Protein AF-A0A1Z5KR60-F1 (afdb_monomer)

Nearest PDB structures (foldseek):
  4ez4-assembly2_B  TM=3.273E-01  e=9.535E+00  Mus musculus

pLDDT: mean 80.09, std 19.89, range [34.44, 97.75]

Mean predicted aligned error: 20.66 Å

Secondary structure (DSSP, 8-state):
--SSHHHHHHHHHHHHHHHHTTHHHHH-SSHHHHHT-B-TTSPBPEEEEETTEEEEE-HHHHHHHHHHSTTEEEE-S-TT--S----TTS-S--TT-----HHHHHHHT--SHHHHHHTTEEEEEETTS-EEEEEHHHHHHHHTSTTEEE-----SS--------------TT--HHHHHHHH--SHHHHHH-B-TTSPBPEEEEETTTEEEEE-HHHHHHHHHTT-EESS--S----S--HHHHHHHHH--SHHHHHH-B-TTSPBPEEEEETTTEEEEE-HHHHHHHHHTT-EE----------S-----S--HHHHHHHHH--SHHHHHH-B-TTSPBPEEEEETTEEEEE-HHHHHHHHHTT-EE--GGG----------S---HHHHHHHH--SHHHHHH-B-TTSPBPEEEEETTTEEEEE-HHHHHHHHHTT-EEE--TTGGGTTS--

Radius of gyration: 30.05 Å; Cα contacts (8 Å, |Δi|>4): 658; chains: 1; bounding box: 94×80×64 Å

Structure (mmCIF, N/CA/C/O backbone):
data_AF-A0A1Z5KR60-F1
#
_entry.id   AF-A0A1Z5KR60-F1
#
loop_
_atom_site.group_PDB
_atom_site.id
_atom_site.type_symbol
_atom_site.label_atom_id
_atom_site.label_alt_id
_atom_site.label_comp_id
_atom_site.label_asym_id
_atom_site.label_entity_id
_atom_site.label_seq_id
_atom_site.pdbx_PDB_ins_code
_atom_site.Cartn_x
_atom_site.Cartn_y
_atom_site.Cartn_z
_atom_site.occupancy
_atom_site.B_iso_or_equiv
_atom_site.auth_seq_id
_atom_site.auth_comp_id
_atom_site.auth_asym_id
_atom_site.auth_atom_id
_atom_site.pdbx_PDB_model_num
ATOM 1 N N . MET A 1 1 ? -45.353 -2.829 41.365 1.00 41.47 1 MET A N 1
ATOM 2 C CA . MET A 1 1 ? -45.470 -1.826 40.278 1.00 41.47 1 MET A CA 1
ATOM 3 C C . MET A 1 1 ? -44.752 -0.522 40.670 1.00 41.47 1 MET A C 1
ATOM 5 O O . MET A 1 1 ? -45.393 0.498 40.868 1.00 41.47 1 MET A O 1
ATOM 9 N N . LYS A 1 2 ? -43.424 -0.554 40.889 1.00 39.66 2 LYS A N 1
ATOM 10 C CA . LYS A 1 2 ? -42.632 0.665 41.184 1.00 39.66 2 LYS A CA 1
ATOM 11 C C . LYS A 1 2 ? -41.108 0.523 40.990 1.00 39.66 2 LYS A C 1
ATOM 13 O O . LYS A 1 2 ? -40.367 1.348 41.500 1.00 39.66 2 LYS A O 1
ATOM 18 N N . LEU A 1 3 ? -40.638 -0.497 40.262 1.00 36.31 3 LEU A N 1
ATOM 19 C CA . LEU A 1 3 ? -39.201 -0.813 40.149 1.00 36.31 3 LEU A CA 1
ATOM 20 C C . LEU A 1 3 ? -38.688 -1.058 38.715 1.00 36.31 3 LEU A C 1
ATOM 22 O O . LEU A 1 3 ? -37.529 -1.396 38.554 1.00 36.31 3 LEU A O 1
ATOM 26 N N . ILE A 1 4 ? -39.501 -0.846 37.671 1.00 41.88 4 ILE A N 1
ATOM 27 C CA . ILE A 1 4 ? -39.097 -1.112 36.267 1.00 41.88 4 ILE A CA 1
ATOM 28 C C . ILE A 1 4 ? -38.706 0.174 35.504 1.00 41.88 4 ILE A C 1
ATOM 30 O O . ILE A 1 4 ? -38.138 0.118 34.423 1.00 41.88 4 ILE A O 1
ATOM 34 N N . VAL A 1 5 ? -38.921 1.361 36.080 1.00 37.31 5 VAL A N 1
ATOM 35 C CA . VAL A 1 5 ? -38.675 2.637 35.373 1.00 37.31 5 VAL A CA 1
ATOM 36 C C . VAL A 1 5 ? -37.202 3.083 35.434 1.00 37.31 5 VAL A C 1
ATOM 38 O O . VAL A 1 5 ? -36.795 3.944 34.666 1.00 37.31 5 VAL A O 1
ATOM 41 N N . SER A 1 6 ? -36.367 2.483 36.293 1.00 38.47 6 SER A N 1
ATOM 42 C CA . SER A 1 6 ? -34.981 2.948 36.480 1.00 38.47 6 SER A CA 1
ATOM 43 C C . SER A 1 6 ? -33.980 2.386 35.461 1.00 38.47 6 SER A C 1
ATOM 45 O O . SER A 1 6 ? -32.992 3.053 35.177 1.00 38.47 6 SER A O 1
ATOM 47 N N . SER A 1 7 ? -34.224 1.200 34.889 1.00 38.25 7 SER A N 1
ATOM 48 C CA . SER A 1 7 ? -33.294 0.580 33.925 1.00 38.25 7 SER A CA 1
ATOM 49 C C . SER A 1 7 ? -33.494 1.072 32.489 1.00 38.25 7 SER A C 1
ATOM 51 O O . SER A 1 7 ? -32.537 1.129 31.728 1.00 38.25 7 SER A O 1
ATOM 53 N N . PHE A 1 8 ? -34.705 1.511 32.128 1.00 36.66 8 PHE A N 1
ATOM 54 C CA . PHE A 1 8 ? -34.986 2.031 30.784 1.00 36.66 8 PHE A CA 1
ATOM 55 C C . PHE A 1 8 ? -34.381 3.422 30.532 1.00 36.66 8 PHE A C 1
ATOM 57 O O . PHE A 1 8 ? -34.083 3.763 29.395 1.00 36.66 8 PHE A O 1
ATOM 64 N N . VAL A 1 9 ? -34.152 4.219 31.581 1.00 39.75 9 VAL A N 1
ATOM 65 C CA . VAL A 1 9 ? -33.519 5.545 31.448 1.00 39.75 9 VAL A CA 1
ATOM 66 C C . VAL A 1 9 ? -32.000 5.429 31.274 1.00 39.75 9 VAL A C 1
ATOM 68 O O . VAL A 1 9 ? -31.413 6.260 30.591 1.00 39.75 9 VAL A O 1
ATOM 71 N N . LEU A 1 10 ? -31.364 4.378 31.810 1.00 34.44 10 LEU A N 1
ATOM 72 C CA . LEU A 1 10 ? -29.923 4.154 31.640 1.00 34.44 10 LEU A CA 1
ATOM 73 C C . LEU A 1 10 ? -29.562 3.683 30.218 1.00 34.44 10 LEU A C 1
ATOM 75 O O . LEU A 1 10 ? -28.543 4.107 29.683 1.00 34.44 10 LEU A O 1
ATOM 79 N N . PHE A 1 11 ? -30.421 2.881 29.580 1.00 34.50 11 PHE A N 1
ATOM 80 C CA . PHE A 1 11 ? -30.179 2.369 28.223 1.00 34.50 11 PHE A CA 1
ATOM 81 C C . PHE A 1 11 ? -30.307 3.456 27.137 1.00 34.50 11 PHE A C 1
ATOM 83 O O . PHE A 1 11 ? -29.580 3.437 26.151 1.00 34.50 11 PHE A O 1
ATOM 90 N N . PHE A 1 12 ? -31.161 4.466 27.345 1.00 35.81 12 PHE A N 1
ATOM 91 C CA . PHE A 1 12 ? -31.282 5.619 26.435 1.00 35.81 12 PHE A CA 1
ATOM 92 C C . PHE A 1 12 ? -30.154 6.657 26.576 1.00 35.81 12 PHE A C 1
ATOM 94 O O . PHE A 1 12 ? -30.030 7.539 25.728 1.00 35.81 12 PHE A O 1
ATOM 101 N N . LEU A 1 13 ? -29.344 6.586 27.637 1.00 36.03 13 LEU A N 1
ATOM 102 C CA . LEU A 1 13 ? -28.205 7.488 27.839 1.00 36.03 13 LEU A CA 1
ATOM 103 C C . LEU A 1 13 ? -26.914 6.955 27.200 1.00 36.03 13 LEU A C 1
ATOM 105 O O . LEU A 1 13 ? -26.073 7.759 26.812 1.00 36.03 13 LEU A O 1
ATOM 109 N N . GLN A 1 14 ? -26.772 5.637 27.024 1.00 38.88 14 GLN A N 1
ATOM 110 C CA . GLN A 1 14 ? -25.573 5.044 26.415 1.00 38.88 14 GLN A CA 1
ATOM 111 C C . GLN A 1 14 ? -25.548 5.131 24.879 1.00 38.88 14 GLN A C 1
ATOM 113 O O . GLN A 1 14 ? -24.469 5.252 24.310 1.00 38.88 14 GLN A O 1
ATOM 118 N N . SER A 1 15 ? -26.699 5.175 24.195 1.00 43.72 15 SER A N 1
ATOM 119 C CA . SER A 1 15 ? -26.740 5.302 22.726 1.00 43.72 15 SER A CA 1
ATOM 120 C C . SER A 1 15 ? -26.442 6.713 22.200 1.00 43.72 15 SER A C 1
ATOM 122 O O . SER A 1 15 ? -26.121 6.873 21.027 1.00 43.72 15 SER A O 1
ATOM 124 N N . LYS A 1 16 ? -26.498 7.748 23.051 1.00 46.19 16 LYS A N 1
ATOM 125 C CA . LYS A 1 16 ? -26.103 9.114 22.666 1.00 46.19 16 LYS A CA 1
ATOM 126 C C . LYS A 1 16 ? -24.589 9.321 22.633 1.00 46.19 16 LYS A C 1
ATOM 128 O O . LYS A 1 16 ? -24.120 10.151 21.869 1.00 46.19 16 LYS A O 1
ATOM 133 N N . ALA A 1 17 ? -23.830 8.566 23.427 1.00 50.53 17 ALA A N 1
ATOM 134 C CA . ALA A 1 17 ? -22.388 8.773 23.552 1.00 50.53 17 ALA A CA 1
ATOM 135 C C . ALA A 1 17 ? -21.602 8.321 22.306 1.00 50.53 17 ALA A C 1
ATOM 137 O O . ALA A 1 17 ? -20.610 8.947 21.960 1.00 50.53 17 ALA A O 1
ATOM 138 N N . ALA A 1 18 ? -22.061 7.278 21.604 1.00 48.97 18 ALA A N 1
ATOM 139 C CA . ALA A 1 18 ? -21.370 6.759 20.419 1.00 48.97 18 ALA A CA 1
ATOM 140 C C . ALA A 1 18 ? -21.581 7.608 19.149 1.00 48.97 18 ALA A C 1
ATOM 142 O O . ALA A 1 18 ? -20.741 7.566 18.255 1.00 48.97 18 ALA A O 1
ATOM 143 N N . ASN A 1 19 ? -22.668 8.389 19.078 1.00 55.25 19 ASN A N 1
ATOM 144 C CA . ASN A 1 19 ? -22.931 9.312 17.964 1.00 55.25 19 ASN A CA 1
ATOM 145 C C . ASN A 1 19 ? -22.266 10.684 18.148 1.00 55.25 19 ASN A C 1
ATOM 147 O O . ASN A 1 19 ? -22.015 11.362 17.156 1.00 55.25 19 ASN A O 1
ATOM 151 N N . ALA A 1 20 ? -21.946 11.075 19.386 1.00 62.22 20 ALA A N 1
ATOM 152 C CA . ALA A 1 20 ? -21.365 12.387 19.672 1.00 62.22 20 ALA A CA 1
ATOM 153 C C . ALA A 1 20 ? -19.986 12.581 19.015 1.00 62.22 20 ALA A C 1
ATOM 155 O O . ALA A 1 20 ? -19.695 13.649 18.492 1.00 62.22 20 ALA A O 1
ATOM 156 N N . GLN A 1 21 ? -19.174 11.522 18.960 1.00 69.12 21 GLN A N 1
ATOM 157 C CA . GLN A 1 21 ? -17.805 11.558 18.422 1.00 69.12 21 GLN A CA 1
ATOM 158 C C . GLN A 1 21 ? -17.714 11.721 16.889 1.00 69.12 21 GLN A C 1
ATOM 160 O O . GLN A 1 21 ? -16.620 11.846 16.353 1.00 69.12 21 GLN A O 1
ATOM 165 N N . PHE A 1 22 ? -18.837 11.675 16.163 1.00 84.81 22 PHE A N 1
ATOM 166 C CA . PHE A 1 22 ? -18.856 11.820 14.698 1.00 84.81 22 PHE A CA 1
ATOM 167 C C . PHE A 1 22 ? -19.828 12.899 14.215 1.00 84.81 22 PHE A C 1
ATOM 169 O O . PHE A 1 22 ? -20.107 12.993 13.017 1.00 84.81 22 PHE A O 1
ATOM 176 N N . ALA A 1 23 ? -20.352 13.723 15.128 1.00 88.19 23 ALA A N 1
ATOM 177 C CA . ALA A 1 23 ? -21.297 14.780 14.786 1.00 88.19 23 ALA A CA 1
ATOM 178 C C . ALA A 1 23 ? -20.721 15.715 13.707 1.00 88.19 23 ALA A C 1
ATOM 180 O O . ALA A 1 23 ? -21.385 15.973 12.704 1.00 88.19 23 ALA A O 1
ATOM 181 N N . CYS A 1 24 ? -19.457 16.131 13.851 1.00 92.25 24 CYS A N 1
ATOM 182 C CA . CYS A 1 24 ? -18.775 16.965 12.862 1.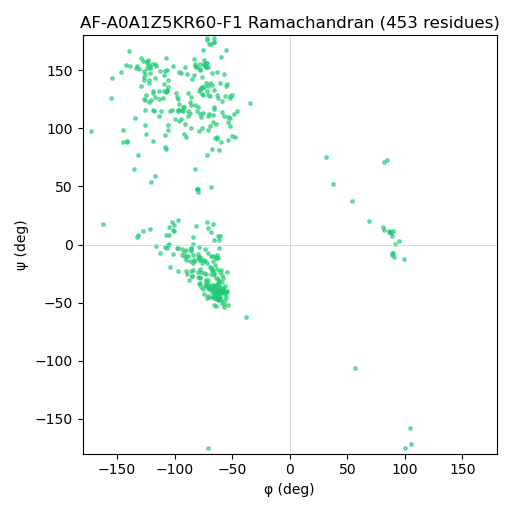00 92.25 24 CYS A CA 1
ATOM 183 C C . CYS A 1 24 ? -18.602 16.263 11.511 1.00 92.25 24 CYS A C 1
ATOM 185 O O . CYS A 1 24 ? -18.941 16.841 10.478 1.00 92.25 24 CYS A O 1
ATOM 187 N N . THR A 1 25 ? -18.190 14.995 11.508 1.00 90.19 25 THR A N 1
ATOM 188 C CA . THR A 1 25 ? -17.936 14.212 10.287 1.00 90.19 25 THR A CA 1
ATOM 189 C C . THR A 1 25 ? -19.160 14.050 9.401 1.00 90.19 25 THR A C 1
ATOM 191 O O . THR A 1 25 ? -19.044 14.111 8.179 1.00 90.19 25 THR A O 1
ATOM 194 N N . PHE A 1 26 ? -20.345 13.899 9.989 1.00 88.12 26 PHE A N 1
ATOM 195 C CA . PHE A 1 26 ? -21.582 13.763 9.218 1.00 88.12 26 PHE A CA 1
ATOM 196 C C . PHE A 1 26 ? -22.280 15.094 8.921 1.00 88.12 26 PHE A C 1
ATOM 198 O O . PHE A 1 26 ? -23.229 15.125 8.138 1.00 88.12 26 PHE A O 1
ATOM 205 N N . SER A 1 27 ? -21.837 16.193 9.534 1.00 81.31 27 SER A N 1
ATOM 206 C CA . SER A 1 27 ? -22.524 17.484 9.434 1.00 81.31 27 SER A CA 1
ATOM 207 C C . SER A 1 27 ? -22.242 18.257 8.144 1.00 81.31 27 SER A C 1
ATOM 209 O O . SER A 1 27 ? -23.059 19.089 7.741 1.00 81.31 27 SER A O 1
ATOM 211 N N . ALA A 1 28 ? -21.112 17.995 7.481 1.00 88.06 28 ALA A N 1
ATOM 212 C CA . ALA A 1 28 ? -20.665 18.788 6.344 1.00 88.06 28 ALA A CA 1
ATOM 213 C C . ALA A 1 28 ? -19.752 18.017 5.384 1.00 88.06 28 ALA A C 1
ATOM 215 O O . ALA A 1 28 ? -18.891 17.245 5.797 1.00 88.06 28 ALA A O 1
ATOM 216 N N . THR A 1 29 ? -19.911 18.292 4.088 1.00 89.31 29 THR A N 1
ATOM 217 C CA . THR A 1 29 ? -19.090 17.728 2.999 1.00 89.31 29 THR A CA 1
ATOM 218 C C . THR A 1 29 ? -18.102 18.730 2.399 1.00 89.31 29 THR A C 1
ATOM 220 O O . THR A 1 29 ? -17.353 18.389 1.488 1.00 89.31 29 THR A O 1
ATOM 223 N N . ASP A 1 30 ? -18.131 19.977 2.863 1.00 94.19 30 ASP A N 1
ATOM 224 C CA . ASP A 1 30 ? -17.299 21.077 2.383 1.00 94.19 30 ASP A CA 1
ATOM 225 C C . ASP A 1 30 ? -16.864 21.975 3.545 1.00 94.19 30 ASP A C 1
ATOM 227 O O . ASP A 1 30 ? -17.546 22.065 4.569 1.00 94.19 30 ASP A O 1
ATOM 231 N N . GLU A 1 31 ? -15.731 22.645 3.353 1.00 94.25 31 GLU A N 1
ATOM 232 C CA . GLU A 1 31 ? -15.082 23.513 4.337 1.00 94.25 31 GLU A CA 1
ATOM 233 C C . GLU A 1 31 ? -16.015 24.600 4.902 1.00 94.25 31 GLU A C 1
ATOM 235 O O . GLU A 1 31 ? -16.191 24.633 6.123 1.00 94.25 31 GLU A O 1
ATOM 240 N N . PRO A 1 32 ? -16.714 25.431 4.093 1.00 94.56 32 PRO A N 1
ATOM 241 C CA . PRO A 1 32 ? -17.638 26.426 4.638 1.00 94.56 32 PRO A CA 1
ATOM 242 C C . PRO A 1 32 ? -18.739 25.817 5.507 1.00 94.56 32 PRO A C 1
ATOM 244 O O . PRO A 1 32 ? -19.095 26.377 6.546 1.00 94.56 32 PRO A O 1
ATOM 247 N N . SER A 1 33 ? -19.291 24.680 5.081 1.00 93.56 33 SER A N 1
ATOM 248 C CA . SER A 1 33 ? -20.344 23.994 5.825 1.00 93.56 33 SER A CA 1
ATOM 249 C C . SER A 1 33 ? -19.823 23.423 7.141 1.00 93.56 33 SER A C 1
ATOM 251 O O . SER A 1 33 ? -20.518 23.537 8.154 1.00 93.56 33 SER A O 1
ATOM 253 N N . CYS A 1 34 ? -18.598 22.889 7.144 1.00 95.88 34 CYS A N 1
ATOM 254 C CA . CYS A 1 34 ? -17.935 22.342 8.326 1.00 95.88 34 CYS A CA 1
ATOM 255 C C . CYS A 1 34 ? -17.688 23.430 9.369 1.00 95.88 34 CYS A C 1
ATOM 257 O O . CYS A 1 34 ? -18.175 23.338 10.492 1.00 95.88 34 CYS A O 1
ATOM 259 N N . LEU A 1 35 ? -17.051 24.527 8.956 1.00 93.94 35 LEU A N 1
ATOM 260 C CA . LEU A 1 35 ? -16.700 25.643 9.839 1.00 93.94 35 LEU A CA 1
ATOM 261 C C . LEU A 1 35 ? -17.929 26.403 10.370 1.00 93.94 35 LEU A C 1
ATOM 263 O O . LEU A 1 35 ? -17.825 27.201 11.301 1.00 93.94 35 LEU A O 1
ATOM 267 N N . SER A 1 36 ? -19.106 26.184 9.773 1.00 92.94 36 SER A N 1
ATOM 268 C CA . SER A 1 36 ? -20.379 26.738 10.248 1.00 92.94 36 SER A CA 1
ATOM 269 C C . SER A 1 36 ? -21.114 25.844 11.253 1.00 92.94 36 SER A C 1
ATOM 271 O O . SER A 1 36 ? -22.065 26.310 11.890 1.00 92.94 36 SER A O 1
ATOM 273 N N . HIS A 1 37 ? -20.700 24.580 11.390 1.00 93.38 37 HIS A N 1
ATOM 274 C CA . HIS A 1 37 ? -21.321 23.614 12.286 1.00 93.38 37 HIS A CA 1
ATOM 275 C C . HIS A 1 37 ? -20.680 23.605 13.669 1.00 93.38 37 HIS A C 1
ATOM 277 O O . HIS A 1 37 ? -19.512 23.944 13.866 1.00 93.38 37 HIS A O 1
ATOM 283 N N . LYS A 1 38 ? -21.504 23.208 14.636 1.00 92.38 38 LYS A N 1
ATOM 284 C CA . LYS A 1 38 ? -21.092 22.936 16.005 1.00 92.38 38 LYS A CA 1
ATOM 285 C C . LYS A 1 38 ? -21.351 21.474 16.314 1.00 92.38 38 LYS A C 1
ATOM 287 O O . LYS A 1 38 ? -22.358 20.935 15.847 1.00 92.38 38 LYS A O 1
ATOM 292 N N . ASP A 1 39 ? -20.463 20.870 17.083 1.00 88.56 39 ASP A N 1
ATOM 293 C CA . ASP A 1 39 ? -20.669 19.535 17.624 1.00 88.56 39 ASP A CA 1
ATOM 294 C C . ASP A 1 39 ? -21.747 19.534 18.730 1.00 88.56 39 ASP A C 1
ATOM 296 O O . ASP A 1 39 ? -22.410 20.542 19.016 1.00 88.56 39 ASP A O 1
ATOM 300 N N . ASP A 1 40 ? -21.934 18.375 19.358 1.00 85.56 40 ASP A N 1
ATOM 301 C CA . ASP A 1 40 ? -22.921 18.188 20.420 1.00 85.56 40 ASP A CA 1
ATOM 302 C C . ASP A 1 40 ? -22.581 18.936 21.724 1.00 85.56 40 ASP A C 1
ATOM 304 O O . ASP A 1 40 ? -23.478 19.153 22.549 1.00 85.56 40 ASP A O 1
ATOM 308 N N . ASP A 1 41 ? -21.321 19.336 21.934 1.00 85.94 41 ASP A N 1
ATOM 309 C CA . ASP A 1 41 ? -20.904 20.121 23.100 1.00 85.94 41 ASP A CA 1
ATOM 310 C C . ASP A 1 41 ? -20.976 21.644 22.855 1.00 85.94 41 ASP A C 1
ATOM 312 O O . ASP A 1 41 ? -20.982 22.443 23.800 1.00 85.94 41 ASP A O 1
ATOM 316 N N . GLY A 1 42 ? -21.184 22.037 21.595 1.00 89.38 42 GLY A N 1
ATOM 317 C CA . GLY A 1 42 ? -21.320 23.414 21.144 1.00 89.38 42 GLY A CA 1
ATOM 318 C C . GLY A 1 42 ? -20.012 24.027 20.641 1.00 89.38 42 GLY A C 1
ATOM 319 O O . GLY A 1 42 ? -20.024 25.217 20.275 1.00 89.38 42 GLY A O 1
ATOM 320 N N . SER A 1 43 ? -18.925 23.257 20.609 1.00 90.31 43 SER A N 1
ATOM 321 C CA . SER A 1 43 ? -17.651 23.616 19.988 1.00 90.31 43 SER A CA 1
ATOM 322 C C . SER A 1 43 ? -17.782 23.616 18.470 1.00 90.31 43 SER A C 1
ATOM 324 O O . SER A 1 43 ? -18.674 22.986 17.907 1.00 90.31 43 SER A O 1
ATOM 326 N N . ASN A 1 44 ? -16.961 24.418 17.793 1.00 93.25 44 ASN A N 1
ATOM 327 C CA . ASN A 1 44 ? -16.990 24.472 16.333 1.00 93.25 44 ASN A CA 1
ATOM 328 C C . ASN A 1 44 ? -16.287 23.235 15.767 1.00 93.25 44 ASN A C 1
ATOM 330 O O . ASN A 1 44 ? -15.286 22.792 16.324 1.00 93.25 44 ASN A O 1
ATOM 334 N N . CYS A 1 45 ? -16.789 22.716 14.652 1.00 95.56 45 CYS A N 1
ATOM 335 C CA . CYS A 1 45 ? -16.090 21.667 13.924 1.00 95.56 45 CYS A CA 1
ATOM 336 C C . CYS A 1 45 ? -14.855 22.216 13.197 1.00 95.56 45 CYS A C 1
ATOM 338 O O . CYS A 1 45 ? -14.821 23.385 12.802 1.00 95.56 45 CYS A O 1
ATOM 340 N N . VAL A 1 46 ? -13.864 21.351 12.990 1.00 96.50 46 VAL A N 1
ATOM 341 C CA . VAL A 1 46 ? -12.585 21.663 12.349 1.00 96.50 46 VAL A CA 1
ATOM 342 C C . VAL A 1 46 ? -12.533 21.007 10.975 1.00 96.50 46 VAL A C 1
ATOM 344 O O . VAL A 1 46 ? -12.838 19.821 10.824 1.00 96.50 46 VAL A O 1
ATOM 347 N N . TRP A 1 47 ? -12.146 21.772 9.957 1.00 97.12 47 TRP A N 1
ATOM 348 C CA . TRP A 1 47 ? -11.973 21.249 8.607 1.00 97.12 47 TRP A CA 1
ATOM 349 C C . TRP A 1 47 ? -10.527 20.826 8.387 1.00 97.12 47 TRP A C 1
ATOM 351 O O . TRP A 1 47 ? -9.638 21.665 8.357 1.00 97.12 47 TRP A O 1
ATOM 361 N N . CYS A 1 48 ? -10.280 19.539 8.190 1.00 97.19 48 CYS A N 1
ATOM 362 C CA . CYS A 1 48 ? -8.954 19.015 7.896 1.00 97.19 48 CYS A CA 1
ATOM 363 C C . CYS A 1 48 ? -8.846 18.616 6.427 1.00 97.19 48 CYS A C 1
ATOM 365 O O . CYS A 1 48 ? -9.775 18.053 5.852 1.00 97.19 48 CYS A O 1
ATOM 367 N N . SER A 1 49 ? -7.694 18.877 5.816 1.00 96.19 49 SER A N 1
ATOM 368 C CA . SER A 1 49 ? -7.408 18.525 4.429 1.00 96.19 49 SER A CA 1
ATOM 369 C C . SER A 1 49 ? -6.117 17.722 4.306 1.00 96.19 49 SER A C 1
ATOM 371 O O . SER A 1 49 ? -5.136 17.972 5.002 1.00 96.19 49 SER A O 1
ATOM 373 N N . LEU A 1 50 ? -6.127 16.738 3.408 1.00 94.81 50 LEU A N 1
ATOM 374 C CA . LEU A 1 50 ? -4.968 15.946 3.013 1.00 94.81 50 LEU A CA 1
ATOM 375 C C . LEU A 1 50 ? -4.950 15.847 1.484 1.00 94.81 50 LEU A C 1
ATOM 377 O O . LEU A 1 50 ? -5.769 15.157 0.869 1.00 94.81 50 LEU A O 1
ATOM 381 N N . SER A 1 51 ? -4.003 16.541 0.852 1.00 92.19 51 SER A N 1
ATOM 382 C CA . SER A 1 51 ? -3.947 16.704 -0.609 1.00 92.19 51 SER A CA 1
ATOM 383 C C . SER A 1 51 ? -5.226 17.320 -1.204 1.00 92.19 51 SER A C 1
ATOM 385 O O . SER A 1 51 ? -5.426 18.523 -1.098 1.00 92.19 51 SER A O 1
ATOM 387 N N . GLN A 1 52 ? -6.065 16.527 -1.883 1.00 91.00 52 GLN A N 1
ATOM 388 C CA . GLN A 1 52 ? -7.292 16.992 -2.553 1.00 91.00 52 GLN A CA 1
ATOM 389 C C . GLN A 1 52 ? -8.570 16.600 -1.801 1.00 91.00 52 GLN A C 1
ATOM 391 O O . GLN A 1 52 ? -9.667 16.912 -2.259 1.00 91.00 52 GLN A O 1
ATOM 396 N N . PHE A 1 53 ? -8.435 15.900 -0.674 1.00 91.81 53 PHE A N 1
ATOM 397 C CA . PHE A 1 53 ? -9.555 15.447 0.139 1.00 91.81 53 PHE A CA 1
ATOM 398 C C . PHE A 1 53 ? -9.637 16.298 1.397 1.00 91.81 53 PHE A C 1
ATOM 400 O O . PHE A 1 53 ? -8.617 16.551 2.034 1.00 91.81 53 PHE A O 1
ATOM 407 N N . GLY A 1 54 ? -10.846 16.720 1.752 1.00 95.44 54 GLY A N 1
ATOM 408 C CA . GLY A 1 54 ? -11.111 17.385 3.018 1.00 95.44 54 GLY A CA 1
ATOM 409 C C . GLY A 1 54 ? -12.233 16.688 3.771 1.00 95.44 54 GLY A C 1
ATOM 410 O O . GLY A 1 54 ? -13.100 16.053 3.166 1.00 95.44 54 GLY A O 1
ATOM 411 N N . PHE A 1 55 ? -12.165 16.751 5.091 1.00 96.19 55 PHE A N 1
ATOM 412 C CA . PHE A 1 55 ? -13.081 16.091 6.004 1.00 96.19 55 PHE A CA 1
ATOM 413 C C . PHE A 1 55 ? -13.275 16.947 7.257 1.00 96.19 55 PHE A C 1
ATOM 415 O O . PHE A 1 55 ? -12.386 17.680 7.682 1.00 96.19 55 PHE A O 1
ATOM 422 N N . CYS A 1 56 ? -14.468 16.860 7.836 1.00 97.12 56 CYS A N 1
ATOM 423 C CA . CYS A 1 56 ? -14.852 17.617 9.018 1.00 97.12 56 CYS A CA 1
ATOM 424 C C . CYS A 1 56 ? -14.712 16.738 10.264 1.00 97.12 56 CYS A C 1
ATOM 426 O O . CYS A 1 56 ? -15.198 15.606 10.283 1.00 97.12 56 CYS A O 1
ATOM 428 N N . VAL A 1 57 ? -14.051 17.229 11.301 1.00 96.38 57 VAL A N 1
ATOM 429 C CA . VAL A 1 57 ? -13.782 16.482 12.539 1.00 96.38 57 VAL A CA 1
ATOM 430 C C . VAL A 1 57 ? -13.951 17.389 13.752 1.00 96.38 57 VAL A C 1
ATOM 432 O O . VAL A 1 57 ? -14.083 18.605 13.609 1.00 96.38 57 VAL A O 1
ATOM 435 N N . ASP A 1 58 ? -14.008 16.803 14.943 1.00 95.25 58 ASP A N 1
ATOM 436 C CA . ASP A 1 58 ? -13.887 17.583 16.177 1.00 95.25 58 ASP A CA 1
ATOM 437 C C . ASP A 1 58 ? -12.425 18.005 16.438 1.00 95.25 58 ASP A C 1
ATOM 439 O O . ASP A 1 58 ? -11.492 17.520 15.793 1.00 95.25 58 ASP A O 1
ATOM 443 N N . GLU A 1 59 ? -12.216 18.927 17.381 1.00 94.19 59 GLU A N 1
ATOM 444 C CA . GLU A 1 59 ? -10.887 19.470 17.707 1.00 94.19 59 GLU A CA 1
ATOM 445 C C . GLU A 1 59 ? -9.903 18.385 18.176 1.00 94.19 59 GLU A C 1
ATOM 447 O O . GLU A 1 59 ? -8.744 18.367 17.762 1.00 94.19 59 GLU A O 1
ATOM 452 N N . GLY A 1 60 ? -10.358 17.436 18.999 1.00 92.75 60 GLY A N 1
ATOM 453 C CA . GLY A 1 60 ? -9.496 16.370 19.512 1.00 92.75 60 GLY A CA 1
ATOM 454 C C . GLY A 1 60 ? -9.041 15.418 18.405 1.00 92.75 60 GLY A C 1
ATOM 455 O O . GLY A 1 60 ? -7.884 14.990 18.370 1.00 92.75 60 GLY A O 1
ATOM 456 N N . GLN A 1 61 ? -9.937 15.115 17.467 1.00 93.75 61 GLN A N 1
ATOM 457 C CA . GLN A 1 61 ? -9.622 14.363 16.257 1.00 93.75 61 GLN A CA 1
ATOM 458 C C . GLN A 1 61 ? -8.650 15.128 15.352 1.00 93.75 61 GLN A C 1
ATOM 460 O O . GLN A 1 61 ? -7.679 14.528 14.887 1.00 93.75 61 GLN A O 1
ATOM 465 N N . ALA A 1 62 ? -8.865 16.430 15.139 1.00 95.62 62 ALA A N 1
ATOM 466 C CA . ALA A 1 62 ? -7.979 17.273 14.338 1.00 95.62 62 ALA A CA 1
ATOM 467 C C . ALA A 1 62 ? -6.541 17.265 14.879 1.00 95.62 62 ALA A C 1
ATOM 469 O O . ALA A 1 62 ? -5.614 16.928 14.141 1.00 95.62 62 ALA A O 1
ATOM 470 N N . GLU A 1 63 ? -6.353 17.515 16.181 1.00 94.00 63 GLU A N 1
ATOM 471 C CA . GLU A 1 63 ? -5.028 17.474 16.815 1.00 94.00 63 GLU A CA 1
ATOM 472 C C . GLU A 1 63 ? -4.355 16.102 16.683 1.00 94.00 63 GLU A C 1
ATOM 474 O O . GLU A 1 63 ? -3.146 15.996 16.448 1.00 94.00 63 GLU A O 1
ATOM 479 N N . SER A 1 64 ? -5.129 15.026 16.859 1.00 91.19 64 SER A N 1
ATOM 480 C CA . SER A 1 64 ? -4.614 13.667 16.708 1.00 91.19 64 SER A CA 1
ATOM 481 C C . SER A 1 64 ? -4.171 13.399 15.269 1.00 91.19 64 SER A C 1
ATOM 483 O O . SER A 1 64 ? -3.162 12.722 15.059 1.00 91.19 64 SER A O 1
ATOM 485 N N . MET A 1 65 ? -4.892 13.920 14.275 1.00 93.81 65 MET A N 1
ATOM 486 C CA . MET A 1 65 ? -4.572 13.715 12.863 1.00 93.81 65 MET A CA 1
ATOM 487 C C . MET A 1 65 ? -3.365 14.541 12.418 1.00 93.81 65 MET A C 1
ATOM 489 O O . MET A 1 65 ? -2.488 13.982 11.763 1.00 93.81 65 MET A O 1
ATOM 493 N N . GLU A 1 66 ? -3.258 15.805 12.837 1.00 94.00 66 GLU A N 1
ATOM 494 C CA . GLU A 1 66 ? -2.086 16.656 12.570 1.00 94.00 66 GLU A CA 1
ATOM 495 C C . GLU A 1 66 ? -0.790 16.022 13.106 1.00 94.00 66 GLU A C 1
ATOM 497 O O . GLU A 1 66 ? 0.241 16.039 12.435 1.00 94.00 66 GLU A O 1
ATOM 502 N N . LYS A 1 67 ? -0.844 15.394 14.290 1.00 91.50 67 LYS A N 1
ATOM 503 C CA . LYS A 1 67 ? 0.306 14.693 14.893 1.00 91.50 67 LYS A CA 1
ATOM 504 C C . LYS A 1 67 ? 0.650 13.372 14.203 1.00 91.50 67 LYS A C 1
ATOM 506 O O . LYS A 1 67 ? 1.821 13.004 14.151 1.00 91.50 67 LYS A O 1
ATOM 511 N N . SER A 1 68 ? -0.354 12.631 13.733 1.00 88.50 68 SER A N 1
ATOM 512 C CA . SER A 1 68 ? -0.167 11.237 13.293 1.00 88.50 68 SER A CA 1
ATOM 513 C C . SER A 1 68 ? 0.009 11.083 11.786 1.00 88.50 68 SER A C 1
ATOM 515 O O . SER A 1 68 ? 0.545 10.070 11.339 1.00 88.50 68 SER A O 1
ATOM 517 N N . VAL A 1 69 ? -0.458 12.049 10.991 1.00 88.00 69 VAL A N 1
ATOM 518 C CA . VAL A 1 69 ? -0.515 11.934 9.532 1.00 88.00 69 VAL A CA 1
ATOM 519 C C . VAL A 1 69 ? 0.206 13.122 8.888 1.00 88.00 69 VAL A C 1
ATOM 521 O O . VAL A 1 69 ? -0.353 14.218 8.800 1.00 88.00 69 VAL A O 1
ATOM 524 N N . PRO A 1 70 ? 1.444 12.924 8.392 1.00 88.62 70 PRO A N 1
ATOM 525 C CA . PRO A 1 70 ? 2.188 13.977 7.714 1.00 88.62 70 PRO A CA 1
ATOM 526 C C . PRO A 1 70 ? 1.414 14.557 6.523 1.00 88.62 70 PRO A C 1
ATOM 528 O O . PRO A 1 70 ? 0.975 13.827 5.634 1.00 88.62 70 PRO A O 1
ATOM 531 N N . GLY A 1 71 ? 1.284 15.884 6.491 1.00 87.12 71 GLY A N 1
ATOM 532 C CA . GLY A 1 71 ? 0.616 16.612 5.409 1.00 87.12 71 GLY A CA 1
ATOM 533 C C . GLY A 1 71 ? -0.880 16.865 5.614 1.00 87.12 71 GLY A C 1
ATOM 534 O O . GLY A 1 71 ? -1.484 17.481 4.737 1.00 87.12 71 GLY A O 1
ATOM 535 N N . VAL A 1 72 ? -1.469 16.437 6.738 1.00 95.50 72 VAL A N 1
ATOM 536 C CA . VAL A 1 72 ? -2.800 16.907 7.152 1.00 95.50 72 VAL A CA 1
ATOM 537 C C . VAL A 1 72 ? -2.699 18.355 7.631 1.00 95.50 72 VAL A C 1
ATOM 539 O O . VAL A 1 72 ? -1.818 18.684 8.422 1.00 95.50 72 VAL A O 1
ATOM 542 N N . GLN A 1 73 ? -3.595 19.215 7.149 1.00 95.19 73 GLN A N 1
ATOM 543 C CA . GLN A 1 73 ? -3.716 20.614 7.570 1.00 95.19 73 GLN A CA 1
ATOM 544 C C . GLN A 1 73 ? -5.148 20.882 8.021 1.00 95.19 73 GLN A C 1
ATOM 546 O O . GLN A 1 73 ? -6.070 20.645 7.238 1.00 95.19 73 GLN A O 1
ATOM 551 N N . CYS A 1 74 ? -5.338 21.365 9.251 1.00 96.56 74 CYS A N 1
ATOM 552 C CA . CYS A 1 74 ? -6.663 21.609 9.812 1.00 96.56 74 CYS A CA 1
ATOM 553 C C . CYS A 1 74 ? -6.945 23.099 10.051 1.00 96.56 74 CYS A C 1
ATOM 555 O O . CYS A 1 74 ? -6.224 23.798 10.761 1.00 96.56 74 CYS A O 1
ATOM 557 N N . GLU A 1 75 ? -8.043 23.578 9.475 1.00 94.56 75 GLU A N 1
ATOM 558 C CA . GLU A 1 75 ? -8.570 24.929 9.608 1.00 94.56 75 GLU A CA 1
ATOM 559 C C . GLU A 1 75 ? -9.663 24.971 10.680 1.00 94.56 75 GLU A C 1
ATOM 561 O O . GLU A 1 75 ? -10.643 24.225 10.635 1.00 94.56 75 GLU A O 1
ATOM 566 N N . ARG A 1 76 ? -9.487 25.863 11.661 1.00 91.12 76 ARG A N 1
ATOM 567 C CA . ARG A 1 76 ? -10.356 25.985 12.848 1.00 91.12 76 ARG A CA 1
ATOM 568 C C . ARG A 1 76 ? -11.301 27.187 12.780 1.00 91.12 76 ARG A C 1
ATOM 570 O O . ARG A 1 76 ? -12.317 27.231 13.472 1.00 91.12 76 ARG A O 1
ATOM 577 N N . ASN A 1 77 ? -10.987 28.164 11.930 1.00 82.06 77 ASN A N 1
ATOM 578 C CA . ASN A 1 77 ? -11.717 29.419 11.826 1.00 82.06 77 ASN A CA 1
ATOM 579 C C . ASN A 1 77 ? -12.345 29.560 10.442 1.00 82.06 77 ASN A C 1
ATOM 581 O O . ASN A 1 77 ? -11.661 29.509 9.426 1.00 82.06 77 ASN A O 1
ATOM 585 N N . GLY A 1 78 ? -13.658 29.811 10.404 1.00 71.06 78 GLY A N 1
ATOM 586 C CA . GLY A 1 78 ? -14.325 30.267 9.185 1.00 71.06 78 GLY A CA 1
ATOM 587 C C . GLY A 1 78 ? -13.670 31.538 8.618 1.00 71.06 78 GLY A C 1
ATOM 588 O O . GLY A 1 78 ? -12.962 32.237 9.343 1.00 71.06 78 GLY A O 1
ATOM 589 N N . PRO A 1 79 ? -13.989 31.939 7.375 1.00 57.12 79 PRO A N 1
ATOM 590 C CA . PRO A 1 79 ? -13.306 33.009 6.626 1.00 57.12 79 PRO A CA 1
ATOM 591 C C . PRO A 1 79 ? -13.344 34.425 7.249 1.00 57.12 79 PRO A C 1
ATOM 593 O O . PRO A 1 79 ? -12.899 35.384 6.626 1.00 57.12 79 PRO A O 1
ATOM 596 N N . ASN A 1 80 ? -13.905 34.586 8.452 1.00 60.22 80 ASN A N 1
ATOM 597 C CA . ASN A 1 80 ? -13.961 35.838 9.210 1.00 60.22 80 ASN A CA 1
ATOM 598 C C . ASN A 1 80 ? -13.522 35.687 10.686 1.00 60.22 80 ASN A C 1
ATOM 600 O O . ASN A 1 80 ? -13.744 36.612 11.472 1.00 60.22 80 ASN A O 1
ATOM 604 N N . GLY A 1 81 ? -12.985 34.533 11.094 1.00 56.91 81 GLY A N 1
ATOM 605 C CA . GLY A 1 81 ? -12.458 34.326 12.442 1.00 56.91 81 GLY A CA 1
ATOM 606 C C . GLY A 1 81 ? -11.097 35.000 12.582 1.00 56.91 81 GLY A C 1
ATOM 607 O O . GLY A 1 81 ? -10.241 34.853 11.724 1.00 56.91 81 GLY A O 1
ATOM 608 N N . ASN A 1 82 ? -10.927 35.806 13.626 1.00 49.69 82 ASN A N 1
ATOM 609 C CA . ASN A 1 82 ? -9.645 36.419 13.947 1.00 49.69 82 ASN A CA 1
ATOM 610 C C . ASN A 1 82 ? -8.754 35.327 14.561 1.00 49.69 82 ASN A C 1
ATOM 612 O O . ASN A 1 82 ? -9.077 34.855 15.650 1.00 49.69 82 ASN A O 1
ATOM 616 N N . ASP A 1 83 ? -7.674 34.938 13.883 1.00 51.09 83 ASP A N 1
ATOM 617 C CA . ASP A 1 83 ? -6.778 33.811 14.222 1.00 51.09 83 ASP A CA 1
ATOM 618 C C . ASP A 1 83 ? -5.953 33.989 15.518 1.00 51.09 83 ASP A C 1
ATOM 620 O O . ASP A 1 83 ? -4.984 33.280 15.759 1.00 51.09 83 ASP A O 1
ATOM 624 N N . ASP A 1 84 ? -6.347 34.916 16.393 1.00 52.25 84 ASP A N 1
ATOM 625 C CA . ASP A 1 84 ? -5.570 35.348 17.562 1.00 52.25 84 ASP A CA 1
ATOM 626 C C . ASP A 1 84 ? -6.029 34.709 18.890 1.00 52.25 84 ASP A C 1
ATOM 628 O O . ASP A 1 84 ? -5.654 35.178 19.966 1.00 52.25 84 ASP A O 1
ATOM 632 N N . ALA A 1 85 ? -6.885 33.685 18.857 1.00 49.91 85 ALA A N 1
ATOM 633 C CA . ALA A 1 85 ? -7.400 33.027 20.061 1.00 49.91 85 ALA A CA 1
ATOM 634 C C . ALA A 1 85 ? -6.967 31.556 20.138 1.00 49.91 85 ALA A C 1
ATOM 636 O O . ALA A 1 85 ? -7.804 30.659 20.196 1.00 49.91 85 ALA A O 1
ATOM 637 N N . ALA A 1 86 ? -5.654 31.319 20.148 1.00 42.72 86 ALA A N 1
ATOM 638 C CA . ALA A 1 86 ? -5.096 30.047 20.597 1.00 42.72 86 ALA A CA 1
ATOM 639 C C . ALA A 1 86 ? -5.429 29.815 22.093 1.00 42.72 86 ALA A C 1
ATOM 641 O O . ALA A 1 86 ? -5.551 30.787 22.854 1.00 42.72 86 AL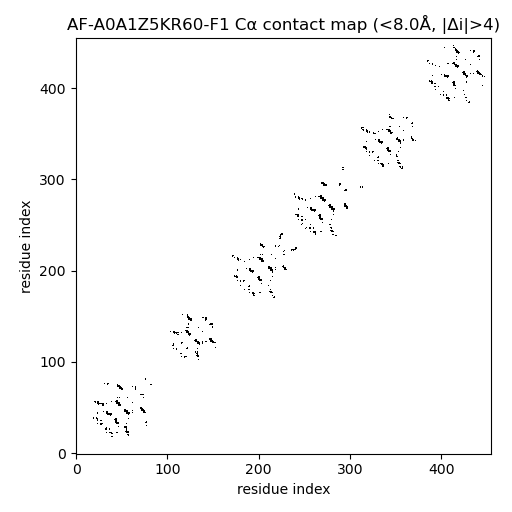A A O 1
ATOM 642 N N . PRO A 1 87 ? -5.605 28.559 22.546 1.00 46.88 87 PRO A N 1
ATOM 643 C CA . PRO A 1 87 ? -5.761 28.247 23.966 1.00 46.88 87 PRO A CA 1
ATOM 644 C C . PRO A 1 87 ? -4.552 28.755 24.773 1.00 46.88 87 PRO A C 1
ATOM 646 O O . PRO A 1 87 ? -3.426 28.741 24.287 1.00 46.88 87 PRO A O 1
ATOM 649 N N . GLU A 1 88 ? -4.770 29.173 26.028 1.00 49.03 88 GLU A N 1
ATOM 650 C CA . GLU A 1 88 ? -3.762 29.795 26.923 1.00 49.03 88 GLU A CA 1
ATOM 651 C C . GLU A 1 88 ? -2.523 28.918 27.246 1.00 49.03 88 GLU A C 1
ATOM 653 O O . GLU A 1 88 ? -1.712 29.279 28.100 1.00 49.03 88 GLU A O 1
ATOM 658 N N . THR A 1 89 ? -2.368 27.760 26.603 1.00 47.53 89 THR A N 1
ATOM 659 C CA . THR A 1 89 ? -1.228 26.845 26.749 1.00 47.53 89 THR A CA 1
ATOM 660 C C . THR A 1 89 ? -0.294 26.813 25.541 1.00 47.53 89 THR A C 1
ATOM 662 O O . THR A 1 89 ? 0.707 26.106 25.607 1.00 47.53 89 THR A O 1
ATOM 665 N N . ASP A 1 90 ? -0.602 27.548 24.471 1.00 46.50 90 ASP A N 1
ATOM 666 C CA . ASP A 1 90 ? 0.311 27.733 23.343 1.00 46.50 90 ASP A CA 1
ATOM 667 C C . ASP A 1 90 ? 1.404 28.746 23.723 1.00 46.50 90 ASP A C 1
ATOM 669 O O . ASP A 1 90 ? 1.140 29.752 24.388 1.00 46.50 90 ASP A O 1
ATOM 673 N N . ASP A 1 91 ? 2.651 28.447 23.386 1.00 47.09 91 ASP A N 1
ATOM 674 C CA . ASP A 1 91 ? 3.886 28.959 24.002 1.00 47.09 91 ASP A CA 1
ATOM 675 C C . ASP A 1 91 ? 4.227 30.437 23.704 1.00 47.09 91 ASP A C 1
ATOM 677 O O . ASP A 1 91 ? 5.337 30.913 23.963 1.00 47.09 91 ASP A O 1
ATOM 681 N N . GLY A 1 92 ? 3.239 31.225 23.282 1.00 43.62 92 GLY A N 1
ATOM 682 C CA . GLY A 1 92 ? 3.335 32.677 23.165 1.00 43.62 92 GLY A CA 1
ATOM 683 C C . GLY A 1 92 ? 4.267 33.149 22.050 1.00 43.62 92 GLY A C 1
ATOM 684 O O . GLY A 1 92 ? 4.708 34.304 22.083 1.00 43.62 92 GLY A O 1
ATOM 685 N N . VAL A 1 93 ? 4.566 32.292 21.073 1.00 43.97 93 VAL A N 1
ATOM 686 C CA . VAL A 1 93 ? 5.382 32.639 19.910 1.00 43.97 93 VAL A CA 1
ATOM 687 C C . VAL A 1 93 ? 4.470 32.968 18.724 1.00 43.97 93 VAL A C 1
ATOM 689 O O . VAL A 1 93 ? 3.549 32.237 18.389 1.00 43.97 93 VAL A O 1
ATOM 692 N N . ALA A 1 94 ? 4.672 34.140 18.117 1.00 36.94 94 ALA A N 1
ATOM 693 C CA . ALA A 1 94 ? 3.828 34.635 17.030 1.00 36.94 94 ALA A CA 1
ATOM 694 C C . ALA A 1 94 ? 4.072 33.870 15.703 1.00 36.94 94 ALA A C 1
ATOM 696 O O . ALA A 1 94 ? 5.220 33.510 15.438 1.00 36.94 94 ALA A O 1
ATOM 697 N N . PRO A 1 95 ? 3.081 33.776 14.785 1.00 43.62 95 PRO A N 1
ATOM 698 C CA . PRO A 1 95 ? 3.172 33.022 13.514 1.00 43.62 95 PRO A CA 1
ATOM 699 C C . PRO A 1 95 ? 4.249 33.493 12.516 1.00 43.62 95 PRO A C 1
ATOM 701 O O . PRO A 1 95 ? 4.408 32.942 11.432 1.00 43.62 95 PRO A O 1
ATOM 704 N N . SER A 1 96 ? 4.982 34.565 12.825 1.00 45.97 96 SER A N 1
ATOM 705 C CA . SER A 1 96 ? 6.106 35.037 12.010 1.00 45.97 96 SER A CA 1
ATOM 706 C C . SER A 1 96 ? 7.433 34.322 12.308 1.00 45.97 96 SER A C 1
ATOM 708 O O . SER A 1 96 ? 8.438 34.692 11.704 1.00 45.97 96 SER A O 1
ATOM 710 N N . ASP A 1 97 ? 7.454 33.366 13.245 1.00 48.06 97 ASP A N 1
ATOM 711 C CA . ASP A 1 97 ? 8.639 32.580 13.638 1.00 48.06 97 ASP A CA 1
ATOM 712 C C . ASP A 1 97 ? 8.730 31.202 12.941 1.00 48.06 97 ASP A C 1
ATOM 714 O O . ASP A 1 97 ? 9.743 30.518 13.030 1.00 48.06 97 ASP A O 1
ATOM 718 N N . ASP A 1 98 ? 7.746 30.815 12.119 1.00 51.50 98 ASP A N 1
ATOM 719 C CA . ASP A 1 98 ? 7.777 29.554 11.345 1.00 51.50 98 ASP A CA 1
ATOM 720 C C . ASP A 1 98 ? 8.789 29.554 10.182 1.00 51.50 98 ASP A C 1
ATOM 722 O O . ASP A 1 98 ? 8.776 28.702 9.285 1.00 51.50 98 ASP A O 1
ATOM 726 N N . THR A 1 99 ? 9.712 30.515 10.161 1.00 61.41 99 THR A N 1
ATOM 727 C CA . THR A 1 99 ? 10.888 30.415 9.308 1.00 61.41 99 THR A CA 1
ATOM 728 C C . THR A 1 99 ? 11.809 29.349 9.872 1.00 61.41 99 THR A C 1
ATOM 730 O O . THR A 1 99 ? 12.600 29.625 10.772 1.00 61.41 99 THR A O 1
ATOM 733 N N . ILE A 1 100 ? 11.738 28.145 9.296 1.00 64.69 100 ILE A N 1
ATOM 734 C CA . ILE A 1 100 ? 12.728 27.085 9.512 1.00 64.69 100 ILE A CA 1
ATOM 735 C C . ILE A 1 100 ? 14.122 27.718 9.392 1.00 64.69 100 ILE A C 1
ATOM 737 O O . ILE A 1 100 ? 14.475 28.194 8.306 1.00 64.69 100 ILE A O 1
ATOM 741 N N . PRO A 1 101 ? 14.916 27.747 10.474 1.00 76.12 101 PRO A N 1
ATOM 742 C CA . PRO A 1 101 ? 16.216 28.395 10.452 1.00 76.12 101 PRO A CA 1
ATOM 743 C C . PRO A 1 101 ? 17.108 27.834 9.332 1.00 76.12 101 PRO A C 1
ATOM 745 O O . PRO A 1 101 ? 17.202 26.620 9.156 1.00 76.12 101 PRO A O 1
ATOM 748 N N . ASP A 1 102 ? 17.812 28.692 8.583 1.00 78.94 102 ASP A N 1
ATOM 749 C CA . ASP A 1 102 ? 18.673 28.285 7.450 1.00 78.94 102 ASP A CA 1
ATOM 750 C C . ASP A 1 102 ? 19.725 27.215 7.818 1.00 78.94 102 ASP A C 1
ATOM 752 O O . ASP A 1 102 ? 20.247 26.502 6.956 1.00 78.94 102 ASP A O 1
ATOM 756 N N . ASN A 1 103 ? 20.097 27.121 9.097 1.00 82.94 103 ASN A N 1
ATOM 757 C CA . ASN A 1 103 ? 21.019 26.107 9.603 1.00 82.94 103 ASN A CA 1
ATOM 758 C C . ASN A 1 103 ? 20.382 24.710 9.699 1.00 82.94 103 ASN A C 1
ATOM 760 O O . ASN A 1 103 ? 21.118 23.736 9.576 1.00 82.94 103 ASN A O 1
ATOM 764 N N . TYR A 1 104 ? 19.056 24.593 9.817 1.00 85.81 104 TYR A N 1
ATOM 765 C CA . TYR A 1 104 ? 18.336 23.315 9.850 1.00 85.81 104 TYR A CA 1
ATOM 766 C C . TYR A 1 104 ? 18.614 22.478 8.599 1.00 85.81 104 TYR A C 1
ATOM 768 O O . TYR A 1 104 ? 19.128 21.361 8.685 1.00 85.81 104 TYR A O 1
ATOM 776 N N . TRP A 1 105 ? 18.397 23.066 7.421 1.00 83.88 105 TRP A N 1
ATOM 777 C CA . TRP A 1 105 ? 18.663 22.399 6.146 1.00 83.88 105 TRP A CA 1
ATOM 778 C C . TRP A 1 105 ? 20.148 22.104 5.935 1.00 83.88 105 TRP A C 1
ATOM 780 O O . TRP A 1 105 ? 20.504 21.061 5.394 1.00 83.88 105 TRP A O 1
ATOM 790 N N . LYS A 1 106 ? 21.040 22.993 6.391 1.00 89.44 106 LYS A N 1
ATOM 791 C CA . LYS A 1 106 ? 22.490 22.765 6.294 1.00 89.44 106 LYS A CA 1
ATOM 792 C C . LYS A 1 106 ? 22.951 21.573 7.129 1.00 89.44 106 LYS A C 1
ATOM 794 O O . LYS A 1 106 ? 23.833 20.855 6.657 1.00 89.44 106 LYS A O 1
ATOM 799 N N . CYS A 1 107 ? 22.370 21.373 8.315 1.00 92.88 107 CYS A N 1
ATOM 800 C CA . CYS A 1 107 ? 22.636 20.209 9.155 1.00 92.88 107 CYS A CA 1
ATOM 801 C C . CYS A 1 107 ? 22.128 18.934 8.482 1.00 92.88 107 CYS A C 1
ATOM 803 O O . CYS A 1 107 ? 22.919 18.028 8.254 1.00 92.88 107 CYS A O 1
ATOM 805 N N . LEU A 1 108 ? 20.862 18.901 8.053 1.00 89.75 108 LEU A N 1
ATOM 806 C CA . LEU A 1 108 ? 20.252 17.714 7.435 1.00 89.75 108 LEU A CA 1
ATOM 807 C C . LEU A 1 108 ? 20.982 17.206 6.185 1.00 89.75 108 LEU A C 1
ATOM 809 O O . LEU A 1 108 ? 20.954 16.015 5.892 1.00 89.75 108 LEU A O 1
ATOM 813 N N . LEU A 1 109 ? 21.656 18.093 5.450 1.00 87.75 109 LEU A N 1
ATOM 814 C CA . LEU A 1 109 ? 22.445 17.716 4.276 1.00 87.75 109 LEU A CA 1
ATOM 815 C C . LEU A 1 109 ? 23.772 17.013 4.621 1.00 87.75 109 LEU A C 1
ATOM 817 O O . LEU A 1 109 ? 24.394 16.432 3.728 1.00 87.75 109 LEU A O 1
ATOM 821 N N . GLN A 1 110 ? 24.228 17.049 5.878 1.00 92.56 110 GLN A N 1
ATOM 822 C CA . GLN A 1 110 ? 25.450 16.360 6.292 1.00 92.56 110 GLN A CA 1
ATOM 823 C C . GLN A 1 110 ? 25.175 14.874 6.528 1.00 92.56 110 GLN A C 1
ATOM 825 O O . GLN A 1 110 ? 24.469 14.492 7.456 1.00 92.56 110 GLN A O 1
ATOM 830 N N . LYS A 1 111 ? 25.790 14.026 5.700 1.00 89.31 111 LYS A N 1
ATOM 831 C CA . LYS A 1 111 ? 25.582 12.567 5.717 1.00 89.31 111 LYS A CA 1
ATOM 832 C C . LYS A 1 111 ? 26.529 11.794 6.640 1.00 89.31 111 LYS A C 1
ATOM 834 O O . LYS A 1 111 ? 26.413 10.581 6.751 1.00 89.31 111 LYS A O 1
ATOM 839 N N . THR A 1 112 ? 27.506 12.460 7.256 1.00 91.56 112 THR A N 1
ATOM 840 C CA . THR A 1 112 ? 28.513 11.805 8.106 1.00 91.56 112 THR A CA 1
ATOM 841 C C . THR A 1 112 ? 28.691 12.560 9.414 1.00 91.56 112 THR A C 1
ATOM 843 O O . THR A 1 112 ? 28.525 13.781 9.454 1.00 91.56 112 THR A O 1
ATOM 846 N N . ALA A 1 113 ? 29.089 11.848 10.470 1.00 92.19 113 ALA A N 1
ATOM 847 C CA . ALA A 1 113 ? 29.387 12.451 11.769 1.00 92.19 113 ALA A CA 1
ATOM 848 C C . ALA A 1 113 ? 30.483 13.533 11.670 1.00 92.19 113 ALA A C 1
ATOM 850 O O . ALA A 1 113 ? 30.352 14.614 12.246 1.00 92.19 113 ALA A O 1
ATOM 851 N N . ASP A 1 114 ? 31.524 13.288 10.869 1.00 90.12 114 ASP A N 1
ATOM 852 C CA . ASP A 1 114 ? 32.619 14.242 10.655 1.00 90.12 114 ASP A CA 1
ATOM 853 C C . ASP A 1 114 ? 32.151 15.519 9.945 1.00 90.12 114 ASP A C 1
ATOM 855 O O . ASP A 1 114 ? 32.536 16.625 10.323 1.00 90.12 114 ASP A O 1
ATOM 859 N N . ALA A 1 115 ? 31.294 15.390 8.929 1.00 89.94 115 ALA A N 1
ATOM 860 C CA . ALA A 1 115 ? 30.741 16.549 8.233 1.00 89.94 115 ALA A CA 1
ATOM 861 C C . ALA A 1 115 ? 29.733 17.307 9.111 1.00 89.94 115 ALA A C 1
ATOM 863 O O . ALA A 1 115 ? 29.703 18.537 9.099 1.00 89.94 115 ALA A O 1
ATOM 864 N N . CYS A 1 116 ? 28.963 16.578 9.923 1.00 92.88 116 CYS A N 1
ATOM 865 C CA . CYS A 1 116 ? 27.991 17.147 10.846 1.00 92.88 116 CYS A CA 1
ATOM 866 C C . CYS A 1 116 ? 28.648 18.024 11.914 1.00 92.88 116 CYS A C 1
ATOM 868 O O . CYS A 1 116 ? 28.188 19.134 12.159 1.00 92.88 116 CYS A O 1
ATOM 870 N N . THR A 1 117 ? 29.764 17.565 12.487 1.00 84.00 117 THR A N 1
ATOM 871 C CA . THR A 1 117 ? 30.501 18.291 13.537 1.00 84.00 117 THR A CA 1
ATOM 872 C C . THR A 1 117 ? 31.245 19.533 13.039 1.00 84.00 117 THR A C 1
ATOM 874 O O . THR A 1 117 ? 31.638 20.377 13.845 1.00 84.00 117 THR A O 1
ATOM 877 N N . ALA A 1 118 ? 31.448 19.674 11.724 1.00 78.44 118 ALA A N 1
ATOM 878 C CA . ALA A 1 118 ? 32.038 20.872 11.121 1.00 78.44 118 ALA A CA 1
ATOM 879 C C . ALA A 1 118 ? 31.041 22.041 11.001 1.00 78.44 118 ALA A C 1
ATOM 881 O O . ALA A 1 118 ? 31.438 23.202 10.884 1.00 78.44 118 ALA A O 1
ATOM 882 N N . THR A 1 119 ? 29.751 21.727 11.020 1.00 75.19 119 THR A N 1
ATOM 883 C CA . THR A 1 119 ? 28.628 22.665 11.086 1.00 75.19 119 THR A CA 1
ATOM 884 C C . THR A 1 119 ? 28.121 22.693 12.532 1.00 75.19 119 THR A C 1
ATOM 886 O O . THR A 1 119 ? 28.352 21.733 13.245 1.00 75.19 119 THR A O 1
ATOM 889 N N . GLU A 1 120 ? 27.496 23.760 13.033 1.00 88.25 120 GLU A N 1
ATOM 890 C CA . GLU A 1 120 ? 27.016 23.866 14.436 1.00 88.25 120 GLU A CA 1
ATOM 891 C C . GLU A 1 120 ? 25.827 22.918 14.749 1.00 88.25 120 GLU A C 1
ATOM 893 O O . GLU A 1 120 ? 24.782 23.327 15.251 1.00 88.25 120 GLU A O 1
ATOM 898 N N . CYS A 1 121 ? 25.971 21.648 14.395 1.00 93.75 121 CYS A N 1
ATOM 899 C CA . CYS A 1 121 ? 24.981 20.594 14.384 1.00 93.75 121 CYS A CA 1
ATOM 900 C C . CYS A 1 121 ? 25.474 19.433 15.256 1.00 93.75 121 CYS A C 1
ATOM 902 O O . CYS A 1 121 ? 26.676 19.264 15.481 1.00 93.75 121 CYS A O 1
ATOM 904 N N . THR A 1 122 ? 24.543 18.601 15.703 1.00 94.88 122 THR A N 1
ATOM 905 C CA . THR A 1 122 ? 24.823 17.410 16.504 1.00 94.88 122 THR A CA 1
ATOM 906 C C . THR A 1 122 ? 24.464 16.174 15.691 1.00 94.88 122 THR A C 1
ATOM 908 O O . THR A 1 122 ? 23.389 16.096 15.093 1.00 94.88 122 THR A O 1
ATOM 911 N N . TRP A 1 123 ? 25.376 15.204 15.659 1.00 95.75 123 TRP A N 1
ATOM 912 C CA . TRP A 1 123 ? 25.127 13.908 15.041 1.00 95.75 123 TRP A CA 1
ATOM 913 C C . TRP A 1 123 ? 24.367 13.007 16.015 1.00 95.75 123 TRP A C 1
ATOM 915 O O . TRP A 1 123 ? 24.858 12.705 17.102 1.00 95.75 123 TRP A O 1
ATOM 925 N N . CYS A 1 124 ? 23.182 12.568 15.610 1.00 96.06 124 CYS A N 1
ATOM 926 C CA . CYS A 1 124 ? 22.315 11.684 16.376 1.00 96.06 124 CYS A CA 1
ATOM 927 C C . CYS A 1 124 ? 22.236 10.328 15.686 1.00 96.06 124 CYS A C 1
ATOM 929 O O . CYS A 1 124 ? 21.728 10.229 14.569 1.00 96.06 124 CYS A O 1
ATOM 931 N N . LYS A 1 125 ? 22.740 9.276 16.334 1.00 96.19 125 LYS A N 1
ATOM 932 C CA . LYS A 1 125 ? 22.681 7.912 15.805 1.00 96.19 125 LYS A CA 1
ATOM 933 C C . LYS A 1 125 ? 21.385 7.250 16.251 1.00 96.19 125 LYS A C 1
ATOM 935 O O . LYS A 1 125 ? 21.060 7.271 17.428 1.00 96.19 125 LYS A O 1
ATOM 940 N N . THR A 1 126 ? 20.641 6.645 15.343 1.00 93.56 126 THR A N 1
ATOM 941 C CA . THR A 1 126 ? 19.481 5.835 15.711 1.00 93.56 126 THR A CA 1
ATOM 942 C C . THR A 1 126 ? 19.932 4.473 16.217 1.00 93.56 126 THR A C 1
ATOM 944 O O . THR A 1 126 ? 20.993 3.964 15.842 1.00 93.56 126 THR A O 1
ATOM 947 N N . LYS A 1 127 ? 19.102 3.824 17.037 1.00 88.44 127 LYS A N 1
ATOM 948 C CA . LYS A 1 127 ? 19.348 2.435 17.464 1.00 88.44 127 LYS A CA 1
ATOM 949 C C . LYS A 1 127 ? 19.426 1.436 16.300 1.00 88.44 127 LYS A C 1
ATOM 951 O O . LYS A 1 127 ? 20.044 0.388 16.452 1.00 88.44 127 LYS A O 1
ATOM 956 N N . ALA A 1 128 ? 18.855 1.773 15.142 1.00 82.31 128 ALA A N 1
ATOM 957 C CA . ALA A 1 128 ? 18.940 0.982 13.914 1.00 82.31 128 ALA A CA 1
ATOM 958 C C . ALA A 1 128 ? 20.278 1.151 13.160 1.00 82.31 128 ALA A C 1
ATOM 960 O O . ALA A 1 128 ? 20.499 0.503 12.144 1.00 82.31 128 ALA A O 1
ATOM 961 N N . GLY A 1 129 ? 21.186 2.000 13.653 1.00 86.12 129 GLY A N 1
ATOM 962 C CA . GLY A 1 129 ? 22.562 2.092 13.166 1.00 86.12 129 GLY A CA 1
ATOM 963 C C . GLY A 1 129 ? 22.838 3.229 12.181 1.00 86.12 129 GLY A C 1
ATOM 964 O O . GLY A 1 129 ? 24.010 3.553 11.982 1.00 86.12 129 GLY A O 1
ATOM 965 N N . PHE A 1 130 ? 21.812 3.884 11.634 1.00 89.75 130 PHE A N 1
ATOM 966 C CA . PHE A 1 130 ? 21.975 5.083 10.804 1.00 89.75 130 PHE A CA 1
ATOM 967 C C . PHE A 1 130 ? 22.100 6.343 11.669 1.00 89.75 130 PHE A C 1
ATOM 969 O O . PHE A 1 130 ? 21.718 6.339 12.835 1.00 89.75 130 PHE A O 1
ATOM 976 N N . GLY A 1 131 ? 22.653 7.433 11.139 1.00 93.62 131 GLY A N 1
ATOM 977 C CA . GLY A 1 131 ? 22.748 8.692 11.879 1.00 93.62 131 GLY A CA 1
ATOM 978 C C . GLY A 1 131 ? 22.250 9.882 11.077 1.00 93.62 131 GLY A C 1
ATOM 979 O O . GLY A 1 131 ? 22.287 9.880 9.849 1.00 93.62 131 GLY A O 1
ATOM 980 N N . VAL A 1 132 ? 21.742 10.879 11.794 1.00 94.94 132 VAL A N 1
ATOM 981 C CA . VAL A 1 132 ? 21.144 12.092 11.241 1.00 94.94 132 VAL A CA 1
ATOM 982 C C . VAL A 1 132 ? 21.788 13.296 11.909 1.00 94.94 132 VAL A C 1
ATOM 984 O O . VAL A 1 132 ? 21.987 13.323 13.124 1.00 94.94 132 VAL A O 1
ATOM 987 N N . CYS A 1 133 ? 22.116 14.305 11.111 1.00 96.06 133 CYS A N 1
ATOM 988 C CA . CYS A 1 133 ? 22.682 15.549 11.599 1.00 96.06 133 CYS A CA 1
ATOM 989 C C . CYS A 1 133 ? 21.574 16.580 11.853 1.00 96.06 133 CYS A C 1
ATOM 991 O O . CYS A 1 133 ? 20.860 16.971 10.929 1.00 96.06 133 CYS A O 1
ATOM 993 N N . MET A 1 134 ? 21.426 17.022 13.102 1.00 94.31 134 MET A N 1
ATOM 994 C CA . MET A 1 134 ? 20.328 17.889 13.545 1.00 94.31 134 MET A CA 1
ATOM 995 C C . MET A 1 134 ? 20.851 19.190 14.166 1.00 94.31 134 MET A C 1
ATOM 997 O O . MET A 1 134 ? 21.967 19.243 14.684 1.00 94.31 134 MET A O 1
ATOM 1001 N N . THR A 1 135 ? 20.051 20.257 14.128 1.00 93.25 135 THR A N 1
ATOM 1002 C CA . THR A 1 135 ? 20.337 21.499 14.868 1.00 93.25 135 THR A CA 1
ATOM 1003 C C . THR A 1 135 ? 20.058 21.324 16.359 1.00 93.25 135 THR A C 1
ATOM 1005 O O . THR A 1 135 ? 19.270 20.462 16.733 1.00 93.25 135 THR A O 1
ATOM 1008 N N . GLY A 1 136 ? 20.665 22.170 17.201 1.00 88.56 136 GLY A N 1
ATOM 1009 C CA . GLY A 1 136 ? 20.584 22.109 18.671 1.00 88.56 136 GLY A CA 1
ATOM 1010 C C . GLY A 1 136 ? 19.214 21.713 19.240 1.00 88.56 136 GLY A C 1
ATOM 1011 O O . GLY A 1 136 ? 19.127 20.630 19.802 1.00 88.56 136 GLY A O 1
ATOM 1012 N N . PRO A 1 137 ? 18.129 22.485 19.024 1.00 88.50 137 PRO A N 1
ATOM 1013 C CA . PRO A 1 137 ? 16.819 22.156 19.597 1.00 88.50 137 PRO A CA 1
ATOM 1014 C C . PRO A 1 137 ? 16.267 20.793 19.152 1.00 88.50 137 PRO A C 1
ATOM 1016 O O . PRO A 1 137 ? 15.722 20.047 19.960 1.00 88.50 137 PRO A O 1
ATOM 1019 N N . SER A 1 138 ? 16.434 20.437 17.874 1.00 89.94 138 SER A N 1
ATOM 1020 C CA . SER A 1 138 ? 15.995 19.139 17.349 1.00 89.94 138 SER A CA 1
ATOM 1021 C C . SER A 1 138 ? 16.854 17.990 17.875 1.00 89.94 138 SER A C 1
ATOM 1023 O O . SER A 1 138 ? 16.328 16.927 18.186 1.00 89.94 138 SER A O 1
ATOM 1025 N N . ALA A 1 139 ? 18.163 18.205 18.005 1.00 93.56 139 ALA A N 1
ATOM 1026 C CA . ALA A 1 139 ? 19.081 17.237 18.588 1.00 93.56 139 ALA A CA 1
ATOM 1027 C C . ALA A 1 139 ? 18.821 17.036 20.087 1.00 93.56 139 ALA A C 1
ATOM 1029 O O . ALA A 1 139 ? 18.901 15.910 20.565 1.00 93.56 139 ALA A O 1
ATOM 1030 N N . ASP A 1 140 ? 18.484 18.101 20.817 1.00 90.94 140 ASP A N 1
ATOM 1031 C CA . ASP A 1 140 ? 18.132 18.045 22.236 1.00 90.94 140 ASP A CA 1
ATOM 1032 C C . ASP A 1 140 ? 16.836 17.246 22.436 1.00 90.94 140 ASP A C 1
ATOM 1034 O O . ASP A 1 140 ? 16.808 16.326 23.250 1.00 90.94 140 ASP A O 1
ATOM 1038 N N . ALA A 1 141 ? 15.807 17.499 21.619 1.00 90.12 141 ALA A N 1
ATOM 1039 C CA . ALA A 1 141 ? 14.578 16.702 21.624 1.00 90.12 141 ALA A CA 1
ATOM 1040 C C . ALA A 1 141 ? 14.833 15.232 21.243 1.00 90.12 141 ALA A C 1
ATOM 1042 O O . ALA A 1 141 ? 14.304 14.316 21.872 1.00 90.12 141 ALA A O 1
ATOM 1043 N N . ALA A 1 142 ? 15.679 14.983 20.238 1.00 92.75 142 ALA A N 1
ATOM 1044 C CA . ALA A 1 142 ? 16.064 13.629 19.850 1.00 92.75 142 ALA A CA 1
ATOM 1045 C C . ALA A 1 142 ? 16.837 12.915 20.971 1.00 92.75 142 ALA A C 1
ATOM 1047 O O . ALA A 1 142 ? 16.606 11.736 21.208 1.00 92.75 142 ALA A O 1
ATOM 1048 N N . LYS A 1 143 ? 17.697 13.623 21.709 1.00 92.75 143 LYS A N 1
ATOM 1049 C CA . LYS A 1 143 ? 18.460 13.079 22.841 1.00 92.75 143 LYS A CA 1
ATOM 1050 C C . LYS A 1 143 ? 17.573 12.617 24.000 1.00 92.75 143 LYS A C 1
ATOM 1052 O O . LYS A 1 143 ? 17.969 11.727 24.748 1.00 92.75 143 LYS A O 1
ATOM 1057 N N . GLU A 1 144 ? 16.402 13.224 24.167 1.00 90.62 144 GLU A N 1
ATOM 1058 C CA . GLU A 1 144 ? 15.405 12.796 25.155 1.00 90.62 144 GLU A CA 1
ATOM 1059 C C . GLU A 1 144 ? 14.592 11.573 24.692 1.00 90.62 144 GLU A C 1
ATOM 1061 O O . GLU A 1 144 ? 13.893 10.957 25.495 1.00 90.62 144 GLU A O 1
ATOM 1066 N N . SER A 1 145 ? 14.695 11.192 23.416 1.00 90.38 145 SER A N 1
ATOM 1067 C CA . SER A 1 145 ? 14.021 10.025 22.855 1.00 90.38 145 SER A CA 1
ATOM 1068 C C . SER A 1 145 ? 14.815 8.740 23.079 1.00 90.38 145 SER A C 1
ATOM 1070 O O . SER A 1 145 ? 16.025 8.683 22.878 1.00 90.38 145 SER A O 1
ATOM 1072 N N . ASP A 1 146 ? 14.103 7.644 23.346 1.00 92.31 146 ASP A N 1
ATOM 1073 C CA . ASP A 1 146 ? 14.686 6.301 23.381 1.00 92.31 146 ASP A CA 1
ATOM 1074 C C . ASP A 1 146 ? 15.230 5.830 22.019 1.00 92.31 146 ASP A C 1
ATOM 1076 O O . ASP A 1 146 ? 15.883 4.787 21.956 1.00 92.31 146 ASP A O 1
ATOM 1080 N N . TRP A 1 147 ? 14.950 6.533 20.920 1.00 90.94 147 TRP A N 1
ATOM 1081 C CA . TRP A 1 147 ? 15.332 6.115 19.566 1.00 90.94 147 TRP A CA 1
ATOM 1082 C C . TRP A 1 147 ? 16.697 6.619 19.107 1.00 90.94 147 TRP A C 1
ATOM 1084 O O . TRP A 1 147 ? 17.292 5.999 18.218 1.00 90.94 147 TRP A O 1
ATOM 1094 N N . PHE A 1 148 ? 17.197 7.704 19.702 1.00 95.56 148 PHE A N 1
ATOM 1095 C CA . PHE A 1 148 ? 18.408 8.382 19.254 1.00 95.56 148 PHE A CA 1
ATOM 1096 C C . PHE A 1 148 ? 19.458 8.446 20.364 1.00 95.56 148 PHE A C 1
ATOM 1098 O O . PHE A 1 148 ? 19.169 8.736 21.518 1.00 95.56 148 PHE A O 1
ATOM 1105 N N . ASP A 1 149 ? 20.706 8.219 19.979 1.00 94.56 149 ASP A N 1
ATOM 1106 C CA . ASP A 1 149 ? 21.898 8.486 20.768 1.00 94.56 149 ASP A CA 1
ATOM 1107 C C . ASP A 1 149 ? 22.623 9.688 20.146 1.00 94.56 149 ASP A C 1
ATOM 1109 O O . ASP A 1 149 ? 23.351 9.581 19.151 1.00 94.56 149 ASP A O 1
ATOM 1113 N N . CYS A 1 150 ? 22.329 10.871 20.683 1.00 94.00 150 CYS A N 1
ATOM 1114 C CA . CYS A 1 150 ? 22.936 12.132 20.274 1.00 94.00 150 CYS A CA 1
ATOM 1115 C C . CYS A 1 150 ? 24.170 12.408 21.140 1.00 94.00 150 CYS A C 1
ATOM 1117 O O . CYS A 1 150 ? 24.073 12.956 22.244 1.00 94.00 150 CYS A O 1
ATOM 1119 N N . GLY A 1 151 ? 25.341 12.022 20.634 1.00 81.50 151 GLY A N 1
ATOM 1120 C CA . GLY A 1 1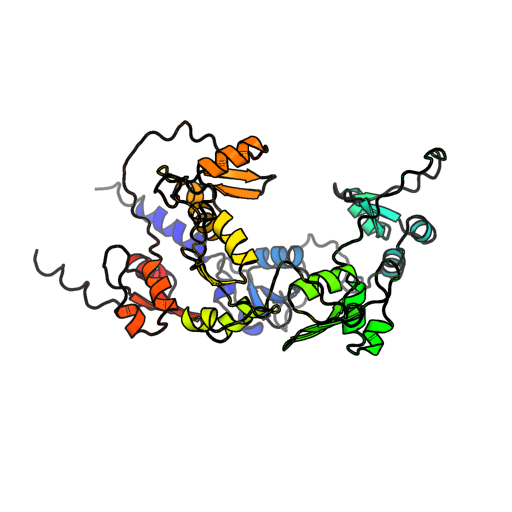51 ? 26.615 12.225 21.318 1.00 81.50 151 GLY A CA 1
ATOM 1121 C C . GLY A 1 151 ? 27.004 13.703 21.366 1.00 81.50 151 GLY A C 1
ATOM 1122 O O . GLY A 1 151 ? 27.083 14.375 20.338 1.00 81.50 151 GLY A O 1
ATOM 1123 N N . ALA A 1 152 ? 27.308 14.216 22.558 1.00 62.03 152 ALA A N 1
ATOM 1124 C CA . ALA A 1 152 ? 27.828 15.566 22.742 1.00 62.03 152 ALA A CA 1
ATOM 1125 C C . ALA A 1 152 ? 29.341 15.597 22.492 1.00 62.03 152 ALA A C 1
ATOM 1127 O O . ALA A 1 152 ? 30.087 15.845 23.422 1.00 62.03 152 ALA A O 1
ATOM 1128 N N . ASN A 1 153 ? 29.801 15.334 21.263 1.00 55.38 153 ASN A N 1
ATOM 1129 C CA . ASN A 1 153 ? 31.214 15.473 20.875 1.00 55.38 153 ASN A CA 1
ATOM 1130 C C . ASN A 1 153 ? 32.216 15.043 21.970 1.00 55.38 153 ASN A C 1
ATOM 1132 O O . ASN A 1 153 ? 33.120 15.811 22.309 1.00 55.38 153 ASN A O 1
ATOM 1136 N N . ASP A 1 154 ? 32.075 13.837 22.526 1.00 46.88 154 ASP A N 1
ATOM 1137 C CA . ASP A 1 154 ? 33.092 13.262 23.410 1.00 46.88 154 ASP A CA 1
ATOM 1138 C C . ASP A 1 154 ? 34.298 12.875 22.541 1.00 46.88 154 ASP A C 1
ATOM 1140 O O . ASP A 1 154 ? 34.501 11.735 22.132 1.00 46.88 154 ASP A O 1
ATOM 1144 N N . ARG A 1 155 ? 35.080 13.892 22.168 1.00 47.34 155 ARG A N 1
ATOM 1145 C CA . ARG A 1 155 ? 36.274 13.793 21.322 1.00 47.34 155 ARG A CA 1
ATOM 1146 C C . ARG A 1 155 ? 37.513 13.361 22.115 1.00 47.34 155 ARG A C 1
ATOM 1148 O O . ARG A 1 155 ? 38.632 13.503 21.626 1.00 47.34 155 ARG A O 1
ATOM 1155 N N . GLU A 1 156 ? 37.344 12.826 23.317 1.00 47.19 156 GLU A N 1
ATOM 1156 C CA . GLU A 1 156 ? 38.430 12.263 24.113 1.00 47.19 156 GLU A CA 1
ATOM 1157 C C . GLU A 1 156 ? 38.070 10.829 24.524 1.00 47.19 156 GLU A C 1
ATOM 1159 O O . GLU A 1 156 ? 37.032 10.592 25.120 1.00 47.19 156 GLU A O 1
ATOM 1164 N N . GLU A 1 157 ? 38.962 9.890 24.186 1.00 43.94 157 GLU A N 1
ATOM 1165 C CA . GLU A 1 157 ? 38.927 8.448 24.499 1.00 43.94 157 GLU A CA 1
ATOM 1166 C C . GLU A 1 157 ? 38.073 7.525 23.609 1.00 43.94 157 GLU A C 1
ATOM 1168 O O . GLU A 1 157 ? 37.126 6.894 24.058 1.00 43.94 157 GLU A O 1
ATOM 1173 N N . ASN A 1 158 ? 38.521 7.295 22.367 1.00 40.41 158 ASN A N 1
ATOM 1174 C CA . ASN A 1 158 ? 38.842 5.926 21.916 1.00 40.41 158 ASN A CA 1
ATOM 1175 C C . ASN A 1 158 ? 39.502 5.924 20.527 1.00 40.41 158 ASN A C 1
ATOM 1177 O O . ASN A 1 158 ? 38.839 5.957 19.498 1.00 40.41 158 ASN A O 1
ATOM 1181 N N . GLN A 1 159 ? 40.836 5.854 20.498 1.00 43.78 159 GLN A N 1
ATOM 1182 C CA . GLN A 1 159 ? 41.630 5.645 19.276 1.00 43.78 159 GLN A CA 1
ATOM 1183 C C . GLN A 1 159 ? 42.032 4.173 19.056 1.00 43.78 159 GLN A C 1
ATOM 1185 O O . GLN A 1 159 ? 42.986 3.916 18.335 1.00 43.78 159 GLN A O 1
ATOM 1190 N N . ASN A 1 160 ? 41.337 3.199 19.652 1.00 44.69 160 ASN A N 1
ATOM 1191 C CA . ASN A 1 160 ? 41.678 1.778 19.500 1.00 44.69 160 ASN A CA 1
ATOM 1192 C C . ASN A 1 160 ? 40.445 0.902 19.248 1.00 44.69 160 ASN A C 1
ATOM 1194 O O . ASN A 1 160 ? 40.129 0.011 20.035 1.00 44.69 160 ASN A O 1
ATOM 1198 N N . THR A 1 161 ? 39.797 1.108 18.107 1.00 42.47 161 THR A N 1
ATOM 1199 C CA . THR A 1 161 ? 38.972 0.066 17.488 1.00 42.47 161 THR A CA 1
ATOM 1200 C C . THR A 1 161 ? 39.481 -0.129 16.068 1.00 42.47 161 THR A C 1
ATOM 1202 O O . THR A 1 161 ? 39.185 0.636 15.154 1.00 42.47 161 THR A O 1
ATOM 1205 N N . GLU A 1 162 ? 40.366 -1.113 15.922 1.00 42.12 162 GLU A N 1
ATOM 1206 C CA . GLU A 1 162 ? 40.779 -1.647 14.632 1.00 42.12 162 GLU A CA 1
ATOM 1207 C C . GLU A 1 162 ? 39.557 -2.273 13.947 1.00 42.12 162 GLU A C 1
ATOM 1209 O O . GLU A 1 162 ? 38.884 -3.094 14.561 1.00 42.12 162 GLU A O 1
ATOM 1214 N N . ASN A 1 163 ? 39.309 -1.882 12.692 1.00 44.72 163 ASN A N 1
ATOM 1215 C CA . ASN A 1 163 ? 38.555 -2.620 11.672 1.00 44.72 163 ASN A CA 1
ATOM 1216 C C . ASN A 1 163 ? 37.421 -3.522 12.190 1.00 44.72 163 ASN A C 1
ATOM 1218 O O . ASN A 1 163 ? 37.522 -4.748 12.139 1.00 44.72 163 ASN A O 1
ATOM 1222 N N . GLU A 1 164 ? 36.303 -2.922 12.582 1.00 39.47 164 GLU A N 1
ATOM 1223 C CA . GLU A 1 164 ? 35.028 -3.563 12.287 1.00 39.47 164 GLU A CA 1
ATOM 1224 C C . GLU A 1 164 ? 34.615 -3.072 10.903 1.00 39.47 164 GLU A C 1
ATOM 1226 O O . GLU A 1 164 ? 34.330 -1.888 10.712 1.00 39.47 164 GLU A O 1
ATOM 1231 N N . ASP A 1 165 ? 34.657 -3.985 9.928 1.00 43.66 165 ASP A N 1
ATOM 1232 C CA . ASP A 1 165 ? 33.857 -3.889 8.711 1.00 43.66 165 ASP A CA 1
ATOM 1233 C C . ASP A 1 165 ? 32.419 -3.633 9.166 1.00 43.66 165 ASP A C 1
ATOM 1235 O O . ASP A 1 165 ? 31.679 -4.549 9.528 1.00 43.66 165 ASP A O 1
ATOM 1239 N N . SER A 1 166 ? 32.056 -2.353 9.228 1.00 41.19 166 SER A N 1
ATOM 1240 C CA . SER A 1 166 ? 30.682 -1.905 9.322 1.00 41.19 166 SER A CA 1
ATOM 1241 C C . SER A 1 166 ? 29.967 -2.577 8.168 1.00 41.19 166 SER A C 1
ATOM 1243 O O . SER A 1 166 ? 30.169 -2.195 7.015 1.00 41.19 166 SER A O 1
ATOM 1245 N N . LEU A 1 167 ? 29.177 -3.599 8.486 1.00 38.75 167 LEU A N 1
ATOM 1246 C CA . LEU A 1 167 ? 28.247 -4.225 7.569 1.00 38.75 167 LEU A CA 1
ATOM 1247 C C . LEU A 1 167 ? 27.280 -3.114 7.137 1.00 38.75 167 LEU A C 1
ATOM 1249 O O . LEU A 1 167 ? 26.292 -2.835 7.813 1.00 38.75 167 LEU A O 1
ATOM 1253 N N . TYR A 1 168 ? 27.638 -2.395 6.073 1.00 44.03 168 TYR A N 1
ATOM 1254 C CA . TYR A 1 168 ? 26.748 -1.495 5.362 1.00 44.03 168 TYR A CA 1
ATOM 1255 C C . TYR A 1 168 ? 25.662 -2.404 4.801 1.00 44.03 168 TYR A C 1
ATOM 1257 O O . TYR A 1 168 ? 25.837 -3.052 3.771 1.00 44.03 168 TYR A O 1
ATOM 1265 N N . VAL A 1 169 ? 24.579 -2.555 5.555 1.00 40.44 169 VAL A N 1
ATOM 1266 C CA . VAL A 1 169 ? 23.346 -3.092 5.004 1.00 40.44 169 VAL A CA 1
ATOM 1267 C C . VAL A 1 169 ? 22.858 -1.989 4.078 1.00 40.44 169 VAL A C 1
ATOM 1269 O O . VAL A 1 169 ? 22.417 -0.946 4.557 1.00 40.44 169 VAL A O 1
ATOM 1272 N N . ALA A 1 170 ? 23.066 -2.180 2.774 1.00 53.94 170 ALA A N 1
ATOM 1273 C CA . ALA A 1 170 ? 22.531 -1.298 1.746 1.00 53.94 170 ALA A CA 1
ATOM 1274 C C . ALA A 1 170 ? 21.035 -1.111 2.018 1.00 53.94 170 ALA A C 1
ATOM 1276 O O . ALA A 1 170 ? 20.334 -2.097 2.260 1.00 53.94 170 ALA A O 1
ATOM 1277 N N . ASP A 1 171 ? 20.575 0.138 2.061 1.00 56.84 171 ASP A N 1
ATOM 1278 C CA . ASP A 1 171 ? 19.157 0.431 2.230 1.00 56.84 171 ASP A CA 1
ATOM 1279 C C . ASP A 1 171 ? 18.433 -0.062 0.966 1.00 56.84 171 ASP A C 1
ATOM 1281 O O . ASP A 1 171 ? 18.641 0.502 -0.112 1.00 56.84 171 ASP A O 1
ATOM 1285 N N . PRO A 1 172 ? 17.598 -1.116 1.049 1.00 58.88 172 PRO A N 1
ATOM 1286 C CA . PRO A 1 172 ? 16.917 -1.648 -0.129 1.00 58.88 172 PRO A CA 1
ATOM 1287 C C . PRO A 1 172 ? 15.940 -0.630 -0.748 1.00 58.88 172 PRO A C 1
ATOM 1289 O O . PRO A 1 172 ? 15.466 -0.823 -1.870 1.00 58.88 172 PRO A O 1
ATOM 1292 N N . TYR A 1 173 ? 15.644 0.467 -0.044 1.00 71.50 173 TYR A N 1
ATOM 1293 C CA . TYR A 1 173 ? 14.723 1.513 -0.462 1.00 71.50 173 TYR A CA 1
ATOM 1294 C C . TYR A 1 173 ? 15.400 2.879 -0.556 1.00 71.50 173 TYR A C 1
ATOM 1296 O O . TYR A 1 173 ? 14.899 3.850 0.001 1.00 71.50 173 TYR A O 1
ATOM 1304 N N . ASP A 1 174 ? 16.495 2.997 -1.309 1.00 79.94 174 ASP A N 1
ATOM 1305 C CA . ASP A 1 174 ? 17.050 4.321 -1.593 1.00 79.94 174 ASP A CA 1
ATOM 1306 C C . ASP A 1 174 ? 16.085 5.164 -2.462 1.00 79.94 174 ASP A C 1
ATOM 1308 O O . ASP A 1 174 ? 15.807 4.811 -3.618 1.00 79.94 174 ASP A O 1
ATOM 1312 N N . PRO A 1 175 ? 15.567 6.301 -1.950 1.00 88.25 175 PRO A N 1
ATOM 1313 C CA . PRO A 1 175 ? 14.652 7.156 -2.694 1.00 88.25 175 PRO A CA 1
ATOM 1314 C C . PRO A 1 175 ? 15.360 8.069 -3.707 1.00 88.25 175 PRO A C 1
ATOM 1316 O O . PRO A 1 175 ? 14.675 8.747 -4.476 1.00 88.25 175 PRO A O 1
ATOM 1319 N N . MET A 1 176 ? 16.697 8.147 -3.731 1.00 90.31 176 MET A N 1
ATOM 1320 C CA . MET A 1 176 ? 17.427 9.120 -4.559 1.00 90.31 176 MET A CA 1
ATOM 1321 C C . MET A 1 176 ? 17.160 8.951 -6.057 1.00 90.31 176 MET A C 1
ATOM 1323 O O . MET A 1 176 ? 16.957 9.950 -6.763 1.00 90.31 176 MET A O 1
ATOM 1327 N N . CYS A 1 177 ? 17.094 7.710 -6.545 1.00 94.31 177 CYS A N 1
ATOM 1328 C CA . CYS A 1 177 ? 16.759 7.429 -7.941 1.00 94.31 177 CYS A CA 1
ATOM 1329 C C . CYS A 1 177 ? 15.324 7.862 -8.282 1.00 94.31 177 CYS A C 1
ATOM 1331 O O . CYS A 1 177 ? 15.100 8.550 -9.284 1.00 94.31 177 CYS A O 1
ATOM 1333 N N . ALA A 1 178 ? 14.363 7.569 -7.401 1.00 91.12 178 ALA A N 1
ATOM 1334 C CA . ALA A 1 178 ? 12.969 7.969 -7.574 1.00 91.12 178 ALA A CA 1
ATOM 1335 C C . ALA A 1 178 ? 12.793 9.500 -7.538 1.00 91.12 178 ALA A C 1
ATOM 1337 O O . ALA A 1 178 ? 12.136 10.075 -8.408 1.00 91.12 178 ALA A O 1
ATOM 1338 N N . LEU A 1 179 ? 13.428 10.186 -6.582 1.00 89.94 179 LEU A N 1
ATOM 1339 C CA . LEU A 1 179 ? 13.382 11.647 -6.459 1.00 89.94 179 LEU A CA 1
ATOM 1340 C C . LEU A 1 179 ? 13.993 12.346 -7.677 1.00 89.94 179 LEU A C 1
ATOM 1342 O O . LEU A 1 179 ? 13.430 13.319 -8.184 1.00 89.94 179 LEU A O 1
ATOM 1346 N N . SER A 1 180 ? 15.115 11.839 -8.185 1.00 88.12 180 SER A N 1
ATOM 1347 C CA . SER A 1 180 ? 15.763 12.400 -9.376 1.00 88.12 180 SER A CA 1
ATOM 1348 C C . SER A 1 180 ? 14.877 12.270 -10.617 1.00 88.12 180 SER A C 1
ATOM 1350 O O . SER A 1 180 ? 14.806 13.185 -11.440 1.00 88.12 180 SER A O 1
ATOM 1352 N N . PHE A 1 181 ? 14.134 11.168 -10.725 1.00 93.12 181 PHE A N 1
ATOM 1353 C CA . PHE A 1 181 ? 13.164 10.968 -11.796 1.00 93.12 181 PHE A CA 1
ATOM 1354 C C . PHE A 1 181 ? 11.968 11.913 -11.703 1.00 93.12 181 PHE A C 1
ATOM 1356 O O . PHE A 1 181 ? 11.523 12.424 -12.726 1.00 93.12 181 PHE A O 1
ATOM 1363 N N . LEU A 1 182 ? 11.487 12.227 -10.499 1.00 89.31 182 LEU A N 1
ATOM 1364 C CA . LEU A 1 182 ? 10.440 13.240 -10.324 1.00 89.31 182 LEU A CA 1
ATOM 1365 C C . LEU A 1 182 ? 10.900 14.633 -10.783 1.00 89.31 182 LEU A C 1
ATOM 1367 O O . LEU A 1 182 ? 10.103 15.396 -11.327 1.00 89.31 182 LEU A O 1
ATOM 1371 N N . GLN A 1 183 ? 12.183 14.960 -10.606 1.00 90.88 183 GLN A N 1
ATOM 1372 C CA . GLN A 1 183 ? 12.752 16.229 -11.073 1.00 90.88 183 GLN A CA 1
ATOM 1373 C C . GLN A 1 183 ? 12.972 16.255 -12.590 1.00 90.88 183 GLN A C 1
ATOM 1375 O O . GLN A 1 183 ? 12.770 17.288 -13.232 1.00 90.88 183 GLN A O 1
ATOM 1380 N N . ASN A 1 184 ? 13.396 15.134 -13.173 1.00 93.75 184 ASN A N 1
ATOM 1381 C CA . ASN A 1 184 ? 13.617 14.999 -14.606 1.00 93.75 184 ASN A CA 1
ATOM 1382 C C . ASN A 1 184 ? 13.156 13.612 -15.085 1.00 93.75 184 ASN A C 1
ATOM 1384 O O . ASN A 1 184 ? 13.976 12.690 -15.141 1.00 93.75 184 ASN A O 1
ATOM 1388 N N . PRO A 1 185 ? 11.872 13.463 -15.475 1.00 93.62 185 PRO A N 1
ATOM 1389 C CA . PRO A 1 185 ? 11.255 12.173 -15.788 1.00 93.62 185 PRO A CA 1
ATOM 1390 C C . PRO A 1 185 ? 11.622 11.693 -17.197 1.00 93.62 185 PRO A C 1
ATOM 1392 O O . PRO A 1 185 ? 10.783 11.311 -18.013 1.00 93.62 185 PRO A O 1
ATOM 1395 N N . THR A 1 186 ? 12.908 11.761 -17.516 1.00 95.81 186 THR A N 1
ATOM 1396 C CA . THR A 1 186 ? 13.486 11.322 -18.776 1.00 95.81 186 THR A CA 1
ATOM 1397 C C . THR A 1 186 ? 14.511 10.235 -18.507 1.00 95.81 186 THR A C 1
ATOM 1399 O O . THR A 1 186 ? 15.122 10.162 -17.441 1.00 95.81 186 THR A O 1
ATOM 1402 N N . LYS A 1 187 ? 14.736 9.395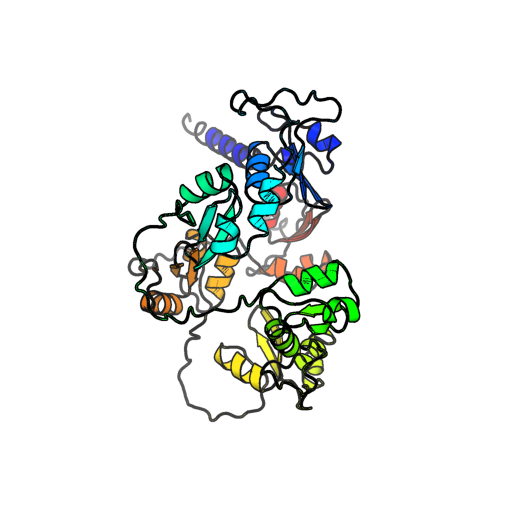 -19.515 1.00 95.69 187 LYS A N 1
ATOM 1403 C CA . LYS A 1 187 ? 15.776 8.367 -19.485 1.00 95.69 187 LYS A CA 1
ATOM 1404 C C . LYS A 1 187 ? 17.156 8.942 -19.180 1.00 95.69 187 LYS A C 1
ATOM 1406 O O . LYS A 1 187 ? 17.903 8.364 -18.398 1.00 95.69 187 LYS A O 1
ATOM 1411 N N . ASP A 1 188 ? 17.464 10.094 -19.766 1.00 95.69 188 ASP A N 1
ATOM 1412 C CA . ASP A 1 188 ? 18.729 10.786 -19.533 1.00 95.69 188 ASP A CA 1
ATOM 1413 C C . ASP A 1 188 ? 18.802 11.361 -18.113 1.00 95.69 188 ASP A C 1
ATOM 1415 O O . ASP A 1 188 ? 19.856 11.289 -17.489 1.00 95.69 188 ASP A O 1
ATOM 1419 N N . GLY A 1 189 ? 17.685 11.870 -17.577 1.00 94.94 189 GLY A N 1
ATOM 1420 C CA . GLY A 1 189 ? 17.586 12.323 -16.188 1.00 94.94 189 GLY A CA 1
ATOM 1421 C C . GLY A 1 189 ? 17.854 11.201 -15.190 1.00 94.94 189 GLY A C 1
ATOM 1422 O O . GLY A 1 189 ? 18.670 11.371 -14.290 1.00 94.94 189 GLY A O 1
ATOM 1423 N N . CYS A 1 190 ? 17.249 10.034 -15.410 1.00 96.56 190 CYS A N 1
ATOM 1424 C CA . CYS A 1 190 ? 17.489 8.857 -14.584 1.00 96.56 190 CYS A CA 1
ATOM 1425 C C . CYS A 1 190 ? 18.947 8.382 -14.654 1.00 96.56 190 CYS A C 1
ATOM 1427 O O . CYS A 1 190 ? 19.585 8.193 -13.630 1.00 96.56 190 CYS A O 1
ATOM 1429 N N . LYS A 1 191 ? 19.524 8.271 -15.856 1.00 94.81 191 LYS A N 1
ATOM 1430 C CA . LYS A 1 191 ? 20.922 7.831 -16.022 1.00 94.81 191 LYS A CA 1
ATOM 1431 C C . LYS A 1 191 ? 21.964 8.817 -15.499 1.00 94.81 191 LYS A C 1
ATOM 1433 O O . LYS A 1 191 ? 23.113 8.433 -15.299 1.00 94.81 191 LYS A O 1
ATOM 1438 N N . ALA A 1 192 ? 21.597 10.087 -15.365 1.00 95.88 192 ALA A N 1
ATOM 1439 C CA . ALA A 1 192 ? 22.447 11.104 -14.760 1.00 95.88 192 ALA A CA 1
ATOM 1440 C C . ALA A 1 192 ? 22.356 11.108 -13.226 1.00 95.88 192 ALA A C 1
ATOM 1442 O O . ALA A 1 192 ? 23.195 11.738 -12.582 1.00 95.88 192 ALA A O 1
ATOM 1443 N N . ALA A 1 193 ? 21.350 10.442 -12.656 1.00 95.62 193 ALA A N 1
ATOM 1444 C CA . ALA A 1 193 ? 21.179 10.306 -11.223 1.00 95.62 193 ALA A CA 1
ATOM 1445 C C . ALA A 1 193 ? 22.076 9.201 -10.661 1.00 95.62 193 ALA A C 1
ATOM 1447 O O . ALA A 1 193 ? 22.412 8.228 -11.345 1.00 95.62 193 ALA A O 1
ATOM 1448 N N . THR A 1 194 ? 22.433 9.363 -9.393 1.00 94.94 194 THR A N 1
ATOM 1449 C CA . THR A 1 194 ? 23.127 8.344 -8.616 1.00 94.94 194 THR A CA 1
ATOM 1450 C C . THR A 1 194 ? 22.368 8.065 -7.332 1.00 94.94 194 THR A C 1
ATOM 1452 O O . THR A 1 194 ? 21.805 8.993 -6.741 1.00 94.94 194 THR A O 1
ATOM 1455 N N . ASP A 1 195 ? 22.382 6.807 -6.919 1.00 92.75 195 ASP A N 1
ATOM 1456 C CA . ASP A 1 195 ? 21.850 6.347 -5.642 1.00 92.75 195 ASP A CA 1
ATOM 1457 C C . ASP A 1 195 ? 22.669 6.917 -4.454 1.00 92.75 195 ASP A C 1
ATOM 1459 O O . ASP A 1 195 ? 23.641 7.672 -4.625 1.00 92.75 195 ASP A O 1
ATOM 1463 N N . SER A 1 196 ? 22.255 6.609 -3.228 1.00 86.56 196 SER A N 1
ATOM 1464 C CA . SER A 1 196 ? 22.902 7.014 -1.980 1.00 86.56 196 SER A CA 1
ATOM 1465 C C . SER A 1 196 ? 24.346 6.535 -1.863 1.00 86.56 196 SER A C 1
ATOM 1467 O O . SER A 1 196 ? 25.147 7.203 -1.201 1.00 86.56 196 SER A O 1
ATOM 1469 N N . ASP A 1 197 ? 24.673 5.440 -2.541 1.00 86.81 197 ASP A N 1
ATOM 1470 C CA . ASP A 1 197 ? 25.976 4.781 -2.553 1.00 86.81 197 ASP A CA 1
ATOM 1471 C C . ASP A 1 197 ? 26.866 5.262 -3.714 1.00 86.81 197 ASP A C 1
ATOM 1473 O O . ASP A 1 197 ? 28.051 4.927 -3.797 1.00 86.81 197 ASP A O 1
ATOM 1477 N N . GLY A 1 198 ? 26.332 6.128 -4.580 1.00 92.38 198 GLY A N 1
ATOM 1478 C CA . GLY A 1 198 ? 27.032 6.720 -5.714 1.00 92.38 198 GLY A CA 1
ATOM 1479 C C . GLY A 1 198 ? 27.012 5.870 -6.987 1.00 92.38 198 GLY A C 1
ATOM 1480 O O . GLY A 1 198 ? 27.731 6.205 -7.935 1.00 92.38 198 GLY A O 1
ATOM 1481 N N . ASN A 1 199 ? 26.211 4.804 -7.049 1.00 93.00 199 ASN A N 1
ATOM 1482 C CA . ASN A 1 199 ? 26.009 4.027 -8.270 1.00 93.00 199 ASN A CA 1
ATOM 1483 C C . ASN A 1 199 ? 24.986 4.709 -9.179 1.00 93.00 199 ASN A C 1
ATOM 1485 O O . ASN A 1 199 ? 24.124 5.457 -8.730 1.00 93.00 199 ASN A O 1
ATOM 1489 N N . ALA A 1 200 ? 25.088 4.471 -10.485 1.00 94.75 200 ALA A N 1
ATOM 1490 C CA . ALA A 1 200 ? 24.162 5.049 -11.453 1.00 94.75 200 ALA A CA 1
ATOM 1491 C C . ALA A 1 200 ? 22.774 4.402 -11.347 1.00 94.75 200 ALA A C 1
ATOM 1493 O O . ALA A 1 200 ? 22.669 3.179 -11.300 1.00 94.75 200 ALA A O 1
ATOM 1494 N N . CYS A 1 201 ? 21.722 5.219 -11.391 1.00 96.12 201 CYS A N 1
ATOM 1495 C CA . CYS A 1 201 ? 20.354 4.715 -11.402 1.00 96.12 201 CYS A CA 1
ATOM 1496 C C . CYS A 1 201 ? 19.972 4.080 -12.751 1.00 96.12 201 CYS A C 1
ATOM 1498 O O . CYS A 1 201 ? 20.493 4.418 -13.823 1.00 96.12 201 CYS A O 1
ATOM 1500 N N . GLU A 1 202 ? 18.990 3.189 -12.699 1.00 96.12 202 GLU A N 1
ATOM 1501 C CA . GLU A 1 202 ? 18.470 2.429 -13.820 1.00 96.12 202 GLU A CA 1
ATOM 1502 C C . GLU A 1 202 ? 17.095 2.894 -14.262 1.00 96.12 202 GLU A C 1
ATOM 1504 O O . GLU A 1 202 ? 16.157 3.021 -13.479 1.00 96.12 202 GLU A O 1
ATOM 1509 N N . PHE A 1 203 ? 16.961 3.091 -15.570 1.00 96.44 203 PHE A N 1
ATOM 1510 C CA . PHE A 1 203 ? 15.682 3.407 -16.177 1.00 96.44 203 PHE A CA 1
ATOM 1511 C C . PHE A 1 203 ? 14.921 2.119 -16.486 1.00 96.44 203 PHE A C 1
ATOM 1513 O O . PHE A 1 203 ? 15.394 1.293 -17.273 1.00 96.44 203 PHE A O 1
ATOM 1520 N N . CYS A 1 204 ? 13.745 1.989 -15.888 1.00 96.50 204 CYS A N 1
ATOM 1521 C CA . CYS A 1 204 ? 12.892 0.814 -15.937 1.00 96.50 204 CYS A CA 1
ATOM 1522 C C . CYS A 1 204 ? 11.543 1.155 -16.584 1.00 96.50 204 CYS A C 1
ATOM 1524 O O . CYS A 1 204 ? 10.905 2.134 -16.210 1.00 96.50 204 CYS A O 1
ATOM 1526 N N . ASP A 1 205 ? 11.103 0.358 -17.553 1.00 94.94 205 ASP A N 1
ATOM 1527 C CA . ASP A 1 205 ? 9.804 0.466 -18.218 1.00 94.94 205 ASP A CA 1
ATOM 1528 C C . ASP A 1 205 ? 8.806 -0.493 -17.562 1.00 94.94 205 ASP A C 1
ATOM 1530 O O . ASP A 1 205 ? 8.974 -1.717 -17.590 1.00 94.94 205 ASP A O 1
ATOM 1534 N N . VAL A 1 206 ? 7.767 0.078 -16.956 1.00 91.00 206 VAL A N 1
ATOM 1535 C CA . VAL A 1 206 ? 6.639 -0.658 -16.389 1.00 91.00 206 VAL A CA 1
ATOM 1536 C C . VAL A 1 206 ? 5.532 -0.657 -17.428 1.00 91.00 206 VAL A C 1
ATOM 1538 O O . VAL A 1 206 ? 4.857 0.356 -17.654 1.00 91.00 206 VAL A O 1
ATOM 1541 N N . GLN A 1 207 ? 5.327 -1.807 -18.066 1.00 82.94 207 GLN A N 1
ATOM 1542 C CA . GLN A 1 207 ? 4.370 -1.950 -19.155 1.00 82.94 207 GLN A CA 1
ATOM 1543 C C . GLN A 1 207 ? 2.969 -1.459 -18.737 1.00 82.94 207 GLN A C 1
ATOM 1545 O O . GLN A 1 207 ? 2.281 -2.081 -17.933 1.00 82.94 207 GLN A O 1
ATOM 1550 N N . GLY A 1 208 ? 2.538 -0.325 -19.303 1.00 78.56 208 GLY A N 1
ATOM 1551 C CA . GLY A 1 208 ? 1.224 0.282 -19.049 1.00 78.56 208 GLY A CA 1
ATOM 1552 C C . GLY A 1 208 ? 1.154 1.292 -17.895 1.00 78.56 208 GLY A C 1
ATOM 1553 O O . GLY A 1 208 ? 0.155 2.004 -17.811 1.00 78.56 208 GLY A O 1
ATOM 1554 N N . MET A 1 209 ? 2.192 1.416 -17.059 1.00 78.88 209 MET A N 1
ATOM 1555 C CA . MET A 1 209 ? 2.238 2.378 -15.939 1.00 78.88 209 MET A CA 1
ATOM 1556 C C . MET A 1 209 ? 3.278 3.492 -16.124 1.00 78.88 209 MET A C 1
ATOM 1558 O O . MET A 1 209 ? 3.277 4.462 -15.369 1.00 78.88 209 MET A O 1
ATOM 1562 N N . GLY A 1 210 ? 4.117 3.403 -17.157 1.00 91.06 210 GLY A N 1
ATOM 1563 C CA . GLY A 1 210 ? 5.128 4.408 -17.473 1.00 91.06 210 GLY A CA 1
ATOM 1564 C C . GLY A 1 210 ? 6.527 3.948 -17.083 1.00 91.06 210 GLY A C 1
ATOM 1565 O O . GLY A 1 210 ? 6.789 2.756 -16.979 1.00 91.06 210 GLY A O 1
ATOM 1566 N N . ASN A 1 211 ? 7.437 4.901 -16.898 1.00 95.44 211 ASN A N 1
ATOM 1567 C CA . ASN A 1 211 ? 8.830 4.599 -16.579 1.00 95.44 211 ASN A CA 1
ATOM 1568 C C . ASN A 1 211 ? 9.123 4.922 -15.113 1.00 95.44 211 ASN A C 1
ATOM 1570 O O . ASN A 1 211 ? 8.539 5.852 -14.558 1.00 95.44 211 ASN A O 1
ATOM 1574 N N . LEU A 1 212 ? 10.052 4.181 -14.523 1.00 95.44 212 LEU A N 1
ATOM 1575 C CA . LEU A 1 212 ? 10.589 4.382 -13.185 1.00 95.44 212 LEU A CA 1
ATOM 1576 C C . LEU A 1 212 ? 12.110 4.524 -13.262 1.00 95.44 212 LEU A C 1
ATOM 1578 O O . LEU A 1 212 ? 12.747 4.061 -14.210 1.00 95.44 212 LEU A O 1
ATOM 1582 N N . CYS A 1 213 ? 12.683 5.161 -12.248 1.00 96.81 213 CYS A N 1
ATOM 1583 C CA . CYS A 1 213 ? 14.121 5.191 -12.040 1.00 96.81 213 CYS A CA 1
ATOM 1584 C C . CYS A 1 213 ? 14.433 4.516 -10.713 1.00 96.81 213 CYS A C 1
ATOM 1586 O O . CYS A 1 213 ? 13.996 4.998 -9.669 1.00 96.81 213 CYS A O 1
ATOM 1588 N N . LEU A 1 214 ? 15.139 3.397 -10.779 1.00 95.94 214 LEU A N 1
ATOM 1589 C CA . LEU A 1 214 ? 15.397 2.502 -9.656 1.00 95.94 214 LEU A CA 1
ATOM 1590 C C . LEU A 1 214 ? 16.908 2.374 -9.448 1.00 95.94 214 LEU A C 1
ATOM 1592 O O . LEU A 1 214 ? 17.665 2.542 -10.402 1.00 95.94 214 LEU A O 1
ATOM 1596 N N . ASN A 1 215 ? 17.367 2.103 -8.228 1.00 94.75 215 ASN A N 1
ATOM 1597 C CA . ASN A 1 215 ? 18.755 1.664 -8.035 1.00 94.75 215 ASN A CA 1
ATOM 1598 C C . ASN A 1 215 ? 18.936 0.219 -8.561 1.00 94.75 215 ASN A C 1
ATOM 1600 O O . ASN A 1 215 ? 17.981 -0.389 -9.053 1.00 94.75 215 ASN A O 1
ATOM 1604 N N . ALA A 1 216 ? 20.153 -0.326 -8.499 1.00 92.44 216 ALA A N 1
ATOM 1605 C CA . ALA A 1 216 ? 20.444 -1.650 -9.053 1.00 92.44 216 ALA A CA 1
ATOM 1606 C C . ALA A 1 216 ? 19.625 -2.767 -8.375 1.00 92.44 216 ALA A C 1
ATOM 1608 O O . ALA A 1 216 ? 19.010 -3.578 -9.071 1.00 92.44 216 ALA A O 1
ATOM 1609 N N . GLU A 1 217 ? 19.543 -2.783 -7.039 1.00 88.19 217 GLU A N 1
ATOM 1610 C CA . GLU A 1 217 ? 18.774 -3.805 -6.315 1.00 88.19 217 GLU A CA 1
ATOM 1611 C C . GLU A 1 217 ? 17.268 -3.701 -6.600 1.00 88.19 217 GLU A C 1
ATOM 1613 O O . GLU A 1 217 ? 16.590 -4.702 -6.839 1.00 88.19 217 GLU A O 1
ATOM 1618 N N . GLN A 1 218 ? 16.723 -2.485 -6.616 1.00 90.62 218 GLN A N 1
ATOM 1619 C CA . GLN A 1 218 ? 15.320 -2.234 -6.940 1.00 90.62 218 GLN A CA 1
ATOM 1620 C C . GLN A 1 218 ? 14.997 -2.615 -8.384 1.00 90.62 218 GLN A C 1
ATOM 1622 O O . GLN A 1 218 ? 13.920 -3.150 -8.639 1.00 90.62 218 GLN A O 1
ATOM 1627 N N . ALA A 1 219 ? 15.903 -2.356 -9.329 1.00 92.56 219 ALA A N 1
ATOM 1628 C CA . ALA A 1 219 ? 15.744 -2.752 -10.722 1.00 92.56 219 ALA A CA 1
ATOM 1629 C C . ALA A 1 219 ? 15.723 -4.279 -10.876 1.00 92.56 219 ALA A C 1
ATOM 1631 O O . ALA A 1 219 ? 14.894 -4.801 -11.625 1.00 92.56 219 ALA A O 1
ATOM 1632 N N . GLU A 1 220 ? 16.571 -4.999 -10.137 1.00 87.81 220 GLU A N 1
ATOM 1633 C CA . GLU A 1 220 ? 16.559 -6.464 -10.084 1.00 87.81 220 GLU A CA 1
ATOM 1634 C C . GLU A 1 220 ? 15.236 -6.993 -9.507 1.00 87.81 220 GLU A C 1
ATOM 1636 O O . GLU A 1 220 ? 14.594 -7.853 -10.113 1.00 87.81 220 GLU A O 1
ATOM 1641 N N . MET A 1 221 ? 14.765 -6.441 -8.384 1.00 83.38 221 MET A N 1
ATOM 1642 C CA . MET A 1 221 ? 13.465 -6.808 -7.805 1.00 83.38 221 MET A CA 1
ATOM 1643 C C . MET A 1 221 ? 12.299 -6.492 -8.751 1.00 83.38 221 MET A C 1
ATOM 1645 O O . MET A 1 221 ? 11.390 -7.304 -8.921 1.00 83.38 221 MET A O 1
ATOM 1649 N N . ALA A 1 222 ? 12.326 -5.334 -9.411 1.00 87.38 222 ALA A N 1
ATOM 1650 C CA . ALA A 1 222 ? 11.297 -4.932 -10.362 1.00 87.38 222 ALA A CA 1
ATOM 1651 C C . ALA A 1 222 ? 11.256 -5.872 -11.580 1.00 87.38 222 ALA A C 1
ATOM 1653 O O . ALA A 1 222 ? 10.179 -6.198 -12.084 1.00 87.38 222 ALA A O 1
ATOM 1654 N N . GLN A 1 223 ? 12.406 -6.374 -12.029 1.00 85.56 223 GLN A N 1
ATOM 1655 C CA . GLN A 1 223 ? 12.464 -7.373 -13.099 1.00 85.56 223 GLN A CA 1
ATOM 1656 C C . GLN A 1 223 ? 11.787 -8.687 -12.723 1.00 85.56 223 GLN A C 1
ATOM 1658 O O . GLN A 1 223 ? 11.119 -9.278 -13.571 1.00 85.56 223 GLN A O 1
ATOM 1663 N N . GLN A 1 224 ? 11.866 -9.107 -11.458 1.00 79.88 224 GLN A N 1
ATOM 1664 C CA . GLN A 1 224 ? 11.174 -10.313 -10.983 1.00 79.88 224 GLN A CA 1
ATOM 1665 C C . GLN A 1 224 ? 9.645 -10.202 -11.084 1.00 79.88 224 GLN A C 1
ATOM 1667 O O . GLN A 1 224 ? 8.961 -11.218 -11.145 1.00 79.88 224 GLN A O 1
ATOM 1672 N N . ILE A 1 225 ? 9.099 -8.985 -11.149 1.00 81.75 225 ILE A N 1
ATOM 1673 C CA . ILE A 1 225 ? 7.665 -8.733 -11.354 1.00 81.75 225 ILE A CA 1
ATOM 1674 C C . ILE A 1 225 ? 7.339 -8.253 -12.780 1.00 81.75 225 ILE A C 1
ATOM 1676 O O . ILE A 1 225 ? 6.242 -7.760 -13.036 1.00 81.75 225 ILE A O 1
ATOM 1680 N N . GLY A 1 226 ? 8.270 -8.416 -13.729 1.00 80.50 226 GLY A N 1
ATOM 1681 C CA . GLY A 1 226 ? 8.053 -8.147 -15.156 1.00 80.50 226 GLY A CA 1
ATOM 1682 C C . GLY A 1 226 ? 8.352 -6.722 -15.620 1.00 80.50 226 GLY A C 1
ATOM 1683 O O . GLY A 1 226 ? 8.000 -6.365 -16.745 1.00 80.50 226 GLY A O 1
ATOM 1684 N N . VAL A 1 227 ? 8.997 -5.897 -14.796 1.00 89.81 227 VAL A N 1
ATOM 1685 C CA . VAL A 1 227 ? 9.470 -4.569 -15.211 1.00 89.81 227 VAL A CA 1
ATOM 1686 C C . VAL A 1 227 ? 10.750 -4.716 -16.036 1.00 89.81 227 VAL A C 1
ATOM 1688 O O . VAL A 1 227 ? 11.661 -5.444 -15.662 1.00 89.81 227 VAL A O 1
ATOM 1691 N N . THR A 1 228 ? 10.856 -4.023 -17.170 1.00 92.25 228 THR A N 1
ATOM 1692 C CA . THR A 1 228 ? 12.044 -4.123 -18.038 1.00 92.25 228 THR A CA 1
ATOM 1693 C C . THR A 1 228 ? 13.013 -2.978 -17.758 1.00 92.25 228 THR A C 1
ATOM 1695 O O . THR A 1 228 ? 12.681 -1.836 -18.057 1.00 92.25 228 THR A O 1
ATOM 1698 N N . CYS A 1 229 ? 14.224 -3.246 -17.262 1.00 94.50 229 CYS A N 1
ATOM 1699 C CA . CYS A 1 229 ? 15.240 -2.205 -17.040 1.00 94.50 229 CYS A CA 1
ATOM 1700 C C . CYS A 1 229 ? 16.400 -2.258 -18.043 1.00 94.50 229 CYS A C 1
ATOM 1702 O O . CYS A 1 229 ? 16.633 -3.242 -18.743 1.00 94.50 229 CYS A O 1
ATOM 1704 N N . ASP A 1 230 ? 17.114 -1.141 -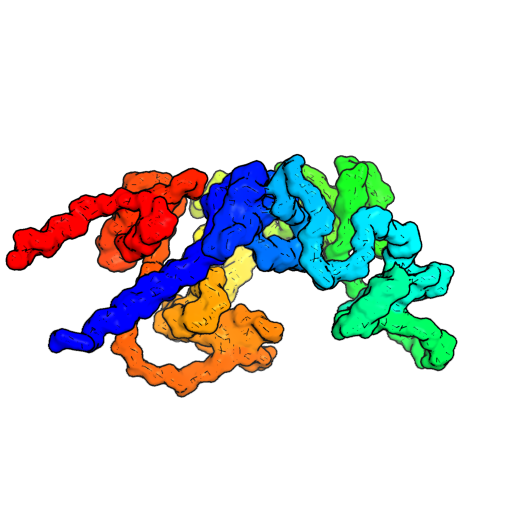18.155 1.00 89.00 230 ASP A N 1
ATOM 1705 C CA . ASP A 1 230 ? 18.108 -0.900 -19.201 1.00 89.00 230 ASP A CA 1
ATOM 1706 C C . ASP A 1 230 ? 19.424 -1.691 -19.057 1.00 89.00 230 ASP A C 1
ATOM 1708 O O . ASP A 1 230 ? 20.079 -1.944 -20.078 1.00 89.00 230 ASP A O 1
ATOM 1712 N N . SER A 1 231 ? 19.850 -2.013 -17.829 1.00 75.69 231 SER A N 1
ATOM 1713 C CA . SER A 1 231 ? 21.179 -2.580 -17.544 1.00 75.69 231 SER A CA 1
ATOM 1714 C C . SER A 1 231 ? 21.214 -4.113 -17.655 1.00 75.69 231 SER A C 1
ATOM 1716 O O . SER A 1 231 ? 22.217 -4.675 -18.095 1.00 75.69 231 SER A O 1
ATOM 1718 N N . HIS A 1 232 ? 20.096 -4.779 -17.366 1.00 64.25 232 HIS A N 1
ATOM 1719 C CA . HIS A 1 232 ? 19.973 -6.232 -17.367 1.00 64.25 232 HIS A CA 1
ATO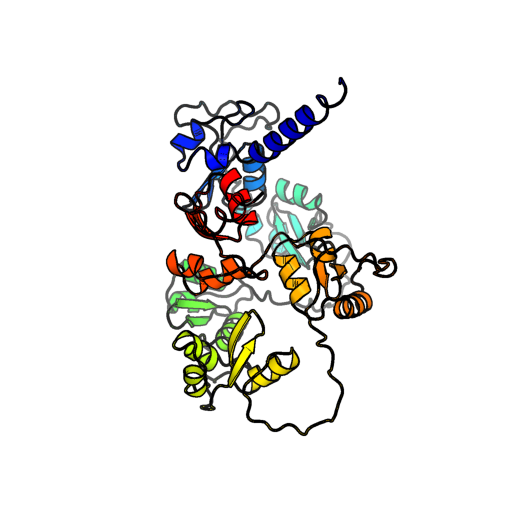M 1720 C C . HIS A 1 232 ? 19.136 -6.689 -18.559 1.00 64.25 232 HIS A C 1
ATOM 1722 O O . HIS A 1 232 ? 17.933 -6.914 -18.493 1.00 64.25 232 HIS A O 1
ATOM 1728 N N . LYS A 1 233 ? 19.810 -6.815 -19.707 1.00 56.31 233 LYS A N 1
ATOM 1729 C CA . LYS A 1 233 ? 19.235 -7.452 -20.907 1.00 56.31 233 LYS A CA 1
ATOM 1730 C C . LYS A 1 233 ? 19.410 -8.966 -20.928 1.00 56.31 233 LYS A C 1
ATOM 1732 O O . LYS A 1 233 ? 18.889 -9.621 -21.832 1.00 56.31 233 LYS A O 1
ATOM 1737 N N . ASP A 1 234 ? 20.134 -9.510 -19.959 1.00 47.72 234 ASP A N 1
ATOM 1738 C CA . ASP A 1 234 ? 20.143 -10.940 -19.719 1.00 47.72 234 ASP A CA 1
ATOM 1739 C C . ASP A 1 234 ? 18.868 -11.259 -18.946 1.00 47.72 234 ASP A C 1
ATOM 1741 O O . ASP A 1 234 ? 18.645 -10.711 -17.872 1.00 47.72 234 ASP A O 1
ATOM 1745 N N . LYS A 1 235 ? 17.998 -12.082 -19.542 1.00 48.88 235 LYS A N 1
ATOM 1746 C CA . LYS A 1 235 ? 16.754 -12.542 -18.922 1.00 48.88 235 LYS A CA 1
ATOM 1747 C C . LYS A 1 235 ? 17.079 -13.121 -17.544 1.00 48.88 235 LYS A C 1
ATOM 1749 O O . LYS A 1 235 ? 17.558 -14.251 -17.462 1.00 48.88 235 LYS A O 1
ATOM 1754 N N . VAL A 1 236 ? 16.830 -12.363 -16.481 1.00 43.53 236 VAL A N 1
ATOM 1755 C CA . VAL A 1 236 ? 16.774 -12.922 -15.136 1.00 43.53 236 VAL A CA 1
ATOM 1756 C C . VAL A 1 236 ? 15.544 -13.823 -15.136 1.00 43.53 236 VAL A C 1
ATOM 1758 O O . VAL A 1 236 ? 14.415 -13.342 -15.188 1.00 43.53 236 VAL A O 1
ATOM 1761 N N . GLN A 1 237 ? 15.764 -15.138 -15.176 1.00 50.47 237 GLN A N 1
ATOM 1762 C CA . GLN A 1 237 ? 14.737 -16.120 -14.838 1.00 50.47 237 GLN A CA 1
ATOM 1763 C C . GLN A 1 237 ? 14.471 -15.969 -13.338 1.00 50.47 237 GLN A C 1
ATOM 1765 O O . GLN A 1 237 ? 15.092 -16.632 -12.511 1.00 50.47 237 GLN A O 1
ATOM 1770 N N . GLY A 1 238 ? 13.634 -14.996 -12.983 1.00 55.84 238 GLY A N 1
ATOM 1771 C CA . GLY A 1 238 ? 13.101 -14.894 -11.636 1.00 55.84 238 GLY A CA 1
ATOM 1772 C C . GLY A 1 238 ? 12.169 -16.083 -11.379 1.00 55.84 238 GLY A C 1
ATOM 1773 O O . GLY A 1 238 ? 11.486 -16.518 -12.304 1.00 55.84 238 GLY A O 1
ATOM 1774 N N . PRO A 1 239 ? 12.081 -16.591 -10.138 1.00 58.59 239 PRO A N 1
ATOM 1775 C CA . PRO A 1 239 ? 11.124 -17.647 -9.779 1.00 58.59 239 PRO A CA 1
ATOM 1776 C C . PRO A 1 239 ? 9.658 -17.199 -9.939 1.00 58.59 239 PRO A C 1
ATOM 1778 O O . PRO A 1 239 ? 8.731 -18.000 -9.825 1.00 58.59 239 PRO A O 1
ATOM 1781 N N . TYR A 1 240 ? 9.435 -15.904 -10.185 1.00 66.00 240 TYR A N 1
ATOM 1782 C CA . TYR A 1 240 ? 8.132 -15.330 -10.451 1.00 66.00 240 TYR A CA 1
ATOM 1783 C C . TYR A 1 240 ? 7.967 -15.036 -11.936 1.00 66.00 240 TYR A C 1
ATOM 1785 O O . TYR A 1 240 ? 8.633 -14.164 -12.486 1.00 66.00 240 TYR A O 1
ATOM 1793 N N . ASP A 1 241 ? 7.036 -15.746 -12.572 1.00 74.12 241 ASP A N 1
ATOM 1794 C CA . ASP A 1 241 ? 6.629 -15.449 -13.936 1.00 74.12 241 ASP A CA 1
ATOM 1795 C C . ASP A 1 241 ? 5.315 -14.655 -13.942 1.00 74.12 241 ASP A C 1
ATOM 1797 O O . ASP A 1 241 ? 4.246 -15.202 -13.637 1.00 74.12 241 ASP A O 1
ATOM 1801 N N . PRO A 1 242 ? 5.354 -13.359 -14.281 1.00 82.69 242 PRO A N 1
ATOM 1802 C CA . PRO A 1 242 ? 4.164 -12.525 -14.277 1.00 82.69 242 PRO A CA 1
ATOM 1803 C C . PRO A 1 242 ? 3.219 -12.832 -15.447 1.00 82.69 242 PRO A C 1
ATOM 1805 O O . PRO A 1 242 ? 2.067 -12.400 -15.407 1.00 82.69 242 PRO A O 1
ATOM 1808 N N . MET A 1 243 ? 3.642 -13.568 -16.485 1.00 85.19 243 MET A N 1
ATOM 1809 C CA . MET A 1 243 ? 2.827 -13.799 -17.686 1.00 85.19 243 MET A CA 1
ATOM 1810 C C . MET A 1 243 ? 1.566 -14.606 -17.386 1.00 85.19 243 MET A C 1
ATOM 1812 O O . MET A 1 243 ? 0.499 -14.302 -17.932 1.00 85.19 243 MET A O 1
ATOM 1816 N N . CYS A 1 244 ? 1.658 -15.589 -16.489 1.00 91.50 244 CYS A N 1
ATOM 1817 C CA . CYS A 1 244 ? 0.502 -16.372 -16.062 1.00 91.50 244 CYS A CA 1
ATOM 1818 C C . CYS A 1 244 ? -0.506 -15.512 -15.290 1.00 91.50 244 CYS A C 1
ATOM 1820 O O . CYS A 1 244 ? -1.697 -15.505 -15.619 1.00 91.50 244 CYS A O 1
ATOM 1822 N N . ALA A 1 245 ? -0.024 -14.697 -14.348 1.00 87.94 245 ALA A N 1
ATOM 1823 C CA . ALA A 1 245 ? -0.863 -13.785 -13.576 1.00 87.94 245 ALA A CA 1
ATOM 1824 C C . ALA A 1 245 ? -1.519 -12.708 -14.463 1.00 87.94 245 ALA A C 1
ATOM 1826 O O . ALA A 1 245 ? -2.724 -12.473 -14.379 1.00 87.94 245 ALA A O 1
ATOM 1827 N N . LEU A 1 246 ? -0.758 -12.096 -15.375 1.00 84.75 246 LEU A N 1
ATOM 1828 C CA . LEU A 1 246 ? -1.257 -11.084 -16.312 1.00 84.75 246 LEU A CA 1
ATOM 1829 C C . LEU A 1 246 ? -2.317 -11.646 -17.265 1.00 84.75 246 LEU A C 1
ATOM 1831 O O . LEU A 1 246 ? -3.335 -10.997 -17.511 1.00 84.75 246 LEU A O 1
ATOM 1835 N N . SER A 1 247 ? -2.110 -12.856 -17.788 1.00 82.81 247 SER A N 1
ATOM 1836 C CA . SER A 1 247 ? -3.079 -13.501 -18.682 1.00 82.81 247 SER A CA 1
ATOM 1837 C C . SER A 1 247 ? -4.397 -13.798 -17.966 1.00 82.81 247 SER A C 1
ATOM 1839 O O . SER A 1 247 ? -5.473 -13.642 -18.546 1.00 82.81 247 SER A O 1
ATOM 1841 N N . PHE A 1 248 ? -4.327 -14.155 -16.684 1.00 89.69 248 PHE A N 1
ATOM 1842 C CA . PHE A 1 248 ? -5.507 -14.346 -15.850 1.00 89.69 248 PHE A CA 1
ATOM 1843 C C . PHE A 1 248 ? -6.269 -13.048 -15.594 1.00 89.69 248 PHE A C 1
ATOM 1845 O O . PHE A 1 248 ? -7.492 -13.043 -15.670 1.00 89.69 248 PHE A O 1
ATOM 1852 N N . LEU A 1 249 ? -5.579 -11.923 -15.390 1.00 83.19 249 LEU A N 1
ATOM 1853 C CA . LEU A 1 249 ? -6.244 -10.619 -15.280 1.00 83.19 249 LEU A CA 1
ATOM 1854 C C . LEU A 1 249 ? -7.008 -10.241 -16.560 1.00 83.19 249 LEU A C 1
ATOM 1856 O O . LEU A 1 249 ? -8.039 -9.575 -16.491 1.00 83.19 249 LEU A O 1
ATOM 1860 N N . GLN A 1 250 ? -6.534 -10.680 -17.729 1.00 86.38 250 GLN A N 1
ATOM 1861 C CA . GLN A 1 250 ? -7.223 -10.453 -19.004 1.00 86.38 250 GLN A CA 1
ATOM 1862 C C . GLN A 1 250 ? -8.396 -11.415 -19.229 1.00 86.38 250 GLN A C 1
ATOM 1864 O O . GLN A 1 250 ? -9.393 -11.041 -19.848 1.00 86.38 250 GLN A O 1
ATOM 1869 N N . ASN A 1 251 ? -8.281 -12.654 -18.752 1.00 91.38 251 ASN A N 1
ATOM 1870 C CA . ASN A 1 251 ? -9.324 -13.664 -18.850 1.00 91.38 251 ASN A CA 1
ATOM 1871 C C . ASN A 1 251 ? -9.324 -14.543 -17.587 1.00 91.38 251 ASN A C 1
ATOM 1873 O O . ASN A 1 251 ? -8.668 -15.592 -17.585 1.00 91.38 251 ASN A O 1
ATOM 1877 N N . PRO A 1 252 ? -10.069 -14.149 -16.534 1.00 91.38 252 PRO A N 1
ATOM 1878 C CA . PRO A 1 252 ? -10.020 -14.782 -15.215 1.00 91.38 252 PRO A CA 1
ATOM 1879 C C . PRO A 1 252 ? -10.852 -16.070 -15.173 1.00 91.38 252 PRO A C 1
ATOM 1881 O O . PRO A 1 252 ? -11.679 -16.295 -14.293 1.00 91.38 252 PRO A O 1
ATOM 1884 N N . THR A 1 253 ? -10.668 -16.917 -16.181 1.00 94.50 253 THR A N 1
ATOM 1885 C CA . THR A 1 253 ? -11.317 -18.215 -16.323 1.00 94.50 253 THR A CA 1
ATOM 1886 C C . THR A 1 253 ? -10.264 -19.310 -16.306 1.00 94.50 253 THR A C 1
ATOM 1888 O O . THR A 1 253 ? -9.099 -19.100 -16.655 1.00 94.50 253 THR A O 1
ATOM 1891 N N . LYS A 1 254 ? -10.683 -20.515 -15.928 1.00 94.88 254 LYS A N 1
ATOM 1892 C CA . LYS A 1 254 ? -9.832 -21.705 -15.970 1.00 94.88 254 LYS A CA 1
ATOM 1893 C C . LYS A 1 254 ? -9.321 -21.981 -17.380 1.00 94.88 254 LYS A C 1
ATOM 1895 O O . LYS A 1 254 ? -8.163 -22.342 -17.567 1.00 94.88 254 LYS A O 1
ATOM 1900 N N . GLU A 1 255 ? -10.164 -21.753 -18.378 1.00 94.88 255 GLU A N 1
ATOM 1901 C CA . GLU A 1 255 ? -9.820 -21.858 -19.790 1.00 94.88 255 GLU A CA 1
ATOM 1902 C C . GLU A 1 255 ? -8.819 -20.776 -20.213 1.00 94.88 255 GLU A C 1
ATOM 1904 O O . GLU A 1 255 ? -7.887 -21.078 -20.953 1.00 94.88 255 GLU A O 1
ATOM 1909 N N . GLY A 1 256 ? -8.984 -19.542 -19.723 1.00 93.62 256 GLY A N 1
ATOM 1910 C CA . GLY A 1 256 ? -8.057 -18.435 -19.958 1.00 93.62 256 GLY A CA 1
ATOM 1911 C C . GLY A 1 256 ? -6.665 -18.720 -19.409 1.00 93.62 256 GLY A C 1
ATOM 1912 O O . GLY A 1 256 ? -5.684 -18.582 -20.134 1.00 93.62 256 GLY A O 1
ATOM 1913 N N . CYS A 1 257 ? -6.592 -19.219 -18.175 1.00 95.69 257 CYS A N 1
ATOM 1914 C CA . CYS A 1 257 ? -5.334 -19.627 -17.562 1.00 95.69 257 CYS A CA 1
ATOM 1915 C C . CYS A 1 257 ? -4.656 -20.770 -18.332 1.00 95.69 257 CYS A C 1
ATOM 1917 O O . CYS A 1 257 ? -3.488 -20.670 -18.684 1.00 95.69 257 CYS A O 1
ATOM 1919 N N . LYS A 1 258 ? -5.398 -21.824 -18.698 1.00 93.00 258 LYS A N 1
ATOM 1920 C CA . LYS A 1 258 ? -4.843 -22.958 -19.464 1.00 93.00 258 LYS A CA 1
ATOM 1921 C C . LYS A 1 258 ? -4.414 -22.605 -20.888 1.00 93.00 258 LYS A C 1
ATOM 1923 O O . LYS A 1 258 ? -3.643 -23.347 -21.491 1.00 93.00 258 LYS A O 1
ATOM 1928 N N . ALA A 1 259 ? -4.961 -21.532 -21.454 1.00 94.69 259 ALA A N 1
ATOM 1929 C CA . ALA A 1 259 ? -4.558 -21.017 -22.757 1.00 94.69 259 ALA A CA 1
ATOM 1930 C C . ALA A 1 259 ? -3.336 -20.087 -22.674 1.00 94.69 259 ALA A C 1
ATOM 1932 O O . ALA A 1 259 ? -2.730 -19.803 -23.708 1.00 94.69 259 ALA A O 1
ATOM 1933 N N . ALA A 1 260 ? -2.994 -19.608 -21.475 1.00 94.50 260 ALA A N 1
ATOM 1934 C CA . ALA A 1 260 ? -1.831 -18.775 -21.240 1.00 94.50 260 ALA A CA 1
ATOM 1935 C C . ALA A 1 260 ? -0.552 -19.613 -21.212 1.00 94.50 260 ALA A C 1
ATOM 1937 O O . ALA A 1 260 ? -0.552 -20.782 -20.813 1.00 94.50 260 ALA A O 1
ATOM 1938 N N . THR A 1 261 ? 0.543 -18.984 -21.622 1.00 93.44 261 THR A N 1
ATOM 1939 C CA . THR A 1 261 ? 1.880 -19.548 -21.496 1.00 93.44 261 THR A CA 1
ATOM 1940 C C . THR A 1 261 ? 2.761 -18.614 -20.691 1.00 93.44 261 THR A C 1
ATOM 1942 O O . THR A 1 261 ? 2.682 -17.395 -20.862 1.00 93.44 261 THR A O 1
ATOM 1945 N N . ASP A 1 262 ? 3.601 -19.199 -19.852 1.00 91.50 262 ASP A N 1
ATOM 1946 C CA . ASP A 1 262 ? 4.653 -18.506 -19.129 1.00 91.50 262 ASP A CA 1
ATOM 1947 C C . ASP A 1 262 ? 5.723 -17.956 -20.108 1.00 91.50 262 ASP A C 1
ATOM 1949 O O . ASP A 1 262 ? 5.666 -18.152 -21.331 1.00 91.50 262 ASP A O 1
ATOM 1953 N N . SER A 1 263 ? 6.685 -17.207 -19.587 1.00 83.31 263 SER A N 1
ATOM 1954 C CA . SER A 1 263 ? 7.792 -16.594 -20.325 1.00 83.31 263 SER A CA 1
ATOM 1955 C C . SER A 1 263 ? 8.764 -17.606 -20.952 1.00 83.31 263 SER A C 1
ATOM 1957 O O . SER A 1 263 ? 9.476 -17.257 -21.906 1.00 83.31 263 SER A O 1
ATOM 1959 N N . ASP A 1 264 ? 8.741 -18.858 -20.490 1.00 85.06 264 ASP A N 1
ATOM 1960 C CA . ASP A 1 264 ? 9.476 -19.994 -21.047 1.00 85.06 264 ASP A CA 1
ATOM 1961 C C . ASP A 1 264 ? 8.654 -20.771 -22.099 1.00 85.06 264 ASP A C 1
ATOM 1963 O O . ASP A 1 264 ? 9.182 -21.634 -22.808 1.00 85.06 264 ASP A O 1
ATOM 1967 N N . GLY A 1 265 ? 7.378 -20.417 -22.280 1.00 91.25 265 GLY A N 1
ATOM 1968 C CA . GLY A 1 265 ? 6.459 -21.025 -23.237 1.00 91.25 265 GLY A CA 1
ATOM 1969 C C . GLY A 1 265 ? 5.728 -22.267 -22.716 1.00 91.25 265 GLY A C 1
ATOM 1970 O O . GLY A 1 265 ? 5.098 -22.966 -23.515 1.00 91.25 265 GLY A O 1
ATOM 1971 N N . ASN A 1 266 ? 5.791 -22.558 -21.414 1.00 92.88 266 ASN A N 1
ATOM 1972 C CA . ASN A 1 266 ? 5.014 -23.631 -20.794 1.00 92.88 266 ASN A CA 1
ATOM 1973 C C . ASN A 1 266 ? 3.597 -23.153 -20.477 1.00 92.88 266 ASN A C 1
ATOM 1975 O O . ASN A 1 266 ? 3.358 -21.967 -20.282 1.00 92.88 266 ASN A O 1
ATOM 1979 N N . ALA A 1 267 ? 2.637 -24.075 -20.431 1.00 94.00 267 ALA A N 1
ATOM 1980 C CA . ALA A 1 267 ? 1.261 -23.737 -20.077 1.00 94.00 267 ALA A CA 1
ATOM 1981 C C . ALA A 1 267 ? 1.152 -23.342 -18.597 1.00 94.00 267 ALA A C 1
ATOM 1983 O O . ALA A 1 267 ? 1.734 -24.006 -17.740 1.00 94.00 267 ALA A O 1
ATOM 1984 N N . CYS A 1 268 ? 0.366 -22.308 -18.307 1.00 95.69 268 CYS A N 1
ATOM 1985 C CA . CYS A 1 268 ? 0.087 -21.902 -16.935 1.00 95.69 268 CYS A CA 1
ATOM 1986 C C . CYS A 1 268 ? -0.900 -22.856 -16.236 1.00 95.69 268 CYS A C 1
ATOM 1988 O O . CYS A 1 268 ? -1.739 -23.509 -16.868 1.00 95.69 268 CYS A O 1
ATOM 1990 N N . GLU A 1 269 ? -0.826 -22.901 -14.910 1.00 95.81 269 GLU A N 1
ATOM 1991 C CA . GLU A 1 269 ? -1.655 -23.719 -14.037 1.00 95.81 269 GLU A CA 1
ATOM 1992 C C . GLU A 1 269 ? -2.685 -22.878 -13.287 1.00 95.81 269 GLU A C 1
ATOM 1994 O O . GLU A 1 269 ? -2.385 -21.839 -12.700 1.00 95.81 269 GLU A O 1
ATOM 1999 N N . PHE A 1 270 ? -3.930 -23.350 -13.309 1.00 96.00 270 PHE A N 1
ATOM 2000 C CA . PHE A 1 270 ? -5.029 -22.715 -12.598 1.00 96.00 270 PHE A CA 1
ATOM 2001 C C . PHE A 1 270 ? -5.072 -23.227 -11.162 1.00 96.00 270 PHE A C 1
ATOM 2003 O O . PHE A 1 270 ? -5.128 -24.438 -10.941 1.00 96.00 270 PHE A O 1
ATOM 2010 N N . CYS A 1 271 ? -5.081 -22.314 -10.205 1.00 96.50 271 CYS A N 1
ATOM 2011 C CA . CYS A 1 271 ? -5.020 -22.612 -8.787 1.00 96.50 271 CYS A CA 1
ATOM 2012 C C . CYS A 1 271 ? -6.197 -21.977 -8.055 1.00 96.50 271 CYS A C 1
ATOM 2014 O O . CYS A 1 271 ? -6.463 -20.788 -8.210 1.00 96.50 271 CYS A O 1
ATOM 2016 N N . ASP A 1 272 ? -6.907 -22.783 -7.275 1.00 93.81 272 ASP A N 1
ATOM 2017 C CA . ASP A 1 272 ? -8.038 -22.370 -6.451 1.00 93.81 272 ASP A CA 1
ATOM 2018 C C . ASP A 1 272 ? -7.545 -22.059 -5.034 1.00 93.81 272 ASP A C 1
ATOM 2020 O O . ASP A 1 272 ? -7.147 -22.957 -4.279 1.00 93.81 272 ASP A O 1
ATOM 2024 N N . LEU A 1 273 ? -7.533 -20.768 -4.697 1.00 90.19 273 LEU A N 1
ATOM 2025 C CA . LEU A 1 273 ? -7.262 -20.274 -3.356 1.00 90.19 273 LEU A CA 1
ATOM 2026 C C . LEU A 1 273 ? -8.592 -20.283 -2.596 1.00 90.19 273 LEU A C 1
ATOM 2028 O O . LEU A 1 273 ? -9.426 -19.387 -2.757 1.00 90.19 273 LEU A O 1
ATOM 2032 N N . GLN A 1 274 ? -8.796 -21.307 -1.768 1.00 82.50 274 GLN A N 1
ATOM 2033 C CA . GLN A 1 274 ? -10.044 -21.511 -1.036 1.00 82.50 274 GLN A CA 1
ATOM 2034 C C . GLN A 1 274 ? -10.446 -20.237 -0.263 1.00 82.50 274 GLN A C 1
ATOM 2036 O O . GLN A 1 274 ? -9.811 -19.858 0.717 1.00 82.50 274 GLN A O 1
ATOM 2041 N N . GLY A 1 275 ? -11.501 -19.560 -0.730 1.00 74.75 275 GLY A N 1
ATOM 2042 C CA . GLY A 1 275 ? -12.039 -18.333 -0.125 1.00 74.75 275 GLY A CA 1
ATOM 2043 C C . GLY A 1 275 ? -11.433 -17.006 -0.609 1.00 74.75 275 GLY A C 1
ATOM 2044 O O . GLY A 1 275 ? -11.996 -15.959 -0.307 1.00 74.75 275 GLY A O 1
ATOM 2045 N N . MET A 1 276 ? -10.350 -17.018 -1.393 1.00 73.69 276 MET A N 1
ATOM 2046 C CA . MET A 1 276 ? -9.697 -15.800 -1.913 1.00 73.69 276 MET A CA 1
ATOM 2047 C C . MET A 1 276 ? -9.748 -15.679 -3.444 1.00 73.69 276 MET A C 1
ATOM 2049 O O . MET A 1 276 ? -9.305 -14.678 -4.005 1.00 73.69 276 MET A O 1
ATOM 2053 N N . GLY A 1 277 ? -10.341 -16.663 -4.120 1.00 87.62 277 GLY A N 1
ATOM 2054 C CA . GLY A 1 277 ? -10.525 -16.671 -5.567 1.00 87.62 277 GLY A CA 1
ATOM 2055 C C . GLY A 1 277 ? -9.494 -17.534 -6.284 1.00 87.62 277 GLY A C 1
ATOM 2056 O O . GLY A 1 277 ? -8.689 -18.228 -5.672 1.00 87.62 277 GLY A O 1
ATOM 2057 N N . ASN A 1 278 ? -9.544 -17.513 -7.612 1.00 94.19 278 ASN A N 1
ATOM 2058 C CA . ASN A 1 278 ? -8.642 -18.308 -8.435 1.00 94.19 278 ASN A CA 1
ATOM 2059 C C . ASN A 1 278 ? -7.448 -17.465 -8.884 1.00 94.19 278 ASN A C 1
ATOM 2061 O O . ASN A 1 278 ? -7.591 -16.266 -9.114 1.00 94.19 278 ASN A O 1
ATOM 2065 N N . LEU A 1 279 ? -6.296 -18.103 -9.053 1.00 93.69 279 LEU A N 1
ATOM 2066 C CA . LEU A 1 279 ? -5.079 -17.513 -9.597 1.00 93.69 279 LEU A CA 1
ATOM 2067 C C . LEU A 1 279 ? -4.524 -18.397 -10.712 1.00 93.69 279 LEU A C 1
ATOM 2069 O O . LEU A 1 279 ? -4.867 -19.572 -10.839 1.00 93.69 279 LEU A O 1
ATOM 2073 N N . CYS A 1 280 ? -3.675 -17.807 -11.544 1.00 95.44 280 CYS A N 1
ATOM 2074 C CA . CYS A 1 280 ? -2.969 -18.515 -12.597 1.00 95.44 280 CYS A CA 1
ATOM 2075 C C . CYS A 1 280 ? -1.473 -18.337 -12.395 1.00 95.44 280 CYS A C 1
ATOM 2077 O O . CYS A 1 280 ? -0.980 -17.208 -12.367 1.00 95.44 280 CYS A O 1
ATOM 2079 N N . TRP A 1 281 ? -0.769 -19.449 -12.269 1.00 95.06 281 TRP A N 1
ATOM 2080 C CA . TRP A 1 281 ? 0.643 -19.491 -11.921 1.00 95.06 281 TRP A CA 1
ATOM 2081 C C . TRP A 1 281 ? 1.421 -20.330 -12.921 1.00 95.06 281 TRP A C 1
ATOM 2083 O O . TRP A 1 281 ? 0.846 -21.156 -13.625 1.00 95.06 281 TRP A O 1
ATOM 2093 N N . ASN A 1 282 ? 2.729 -20.113 -13.019 1.00 94.50 282 ASN A N 1
ATOM 2094 C CA . ASN A 1 282 ? 3.585 -21.078 -13.707 1.00 94.50 282 ASN A CA 1
ATOM 2095 C C . ASN A 1 282 ? 3.691 -22.374 -12.867 1.00 94.50 282 ASN A C 1
ATOM 2097 O O . ASN A 1 282 ? 3.215 -22.432 -11.730 1.00 94.50 282 ASN A O 1
ATOM 2101 N N . ALA A 1 283 ? 4.310 -23.420 -13.415 1.00 92.44 283 ALA A N 1
ATOM 2102 C CA . ALA A 1 283 ? 4.412 -24.711 -12.729 1.00 92.44 283 ALA A CA 1
ATOM 2103 C C . ALA A 1 283 ? 5.150 -24.626 -11.375 1.00 92.44 283 ALA A C 1
ATOM 2105 O O . ALA A 1 283 ? 4.733 -25.255 -10.405 1.00 92.44 283 ALA A O 1
ATOM 2106 N N . GLU A 1 284 ? 6.213 -23.822 -11.286 1.00 88.81 284 GLU A N 1
ATOM 2107 C CA . GLU A 1 284 ? 7.015 -23.672 -10.062 1.00 88.81 284 GLU A CA 1
ATOM 2108 C C . GLU A 1 284 ? 6.235 -22.943 -8.956 1.00 88.81 284 GLU A C 1
ATOM 2110 O O . GLU A 1 284 ? 6.192 -23.379 -7.807 1.00 88.81 284 GLU A O 1
ATOM 2115 N N . GLN A 1 285 ? 5.552 -21.855 -9.309 1.00 89.31 285 GLN A N 1
ATOM 2116 C CA . GLN A 1 285 ? 4.664 -21.100 -8.428 1.00 89.31 285 GLN A CA 1
ATOM 2117 C C . GLN A 1 285 ? 3.472 -21.942 -7.969 1.00 89.31 285 GLN A C 1
ATOM 2119 O O . GLN A 1 285 ? 3.094 -21.874 -6.801 1.00 89.31 285 GLN A O 1
ATOM 2124 N N . ALA A 1 286 ? 2.897 -22.753 -8.859 1.00 93.12 286 ALA A N 1
ATOM 2125 C CA . ALA A 1 286 ? 1.821 -23.673 -8.518 1.00 93.12 286 ALA A CA 1
ATOM 2126 C C . ALA A 1 286 ? 2.285 -24.745 -7.523 1.00 93.12 286 ALA A C 1
ATOM 2128 O O . ALA A 1 286 ? 1.583 -25.013 -6.548 1.00 93.12 286 ALA A O 1
ATOM 2129 N N . GLU A 1 287 ? 3.487 -25.301 -7.701 1.00 90.50 287 GLU A N 1
ATOM 2130 C CA . GLU A 1 287 ? 4.086 -26.233 -6.742 1.00 90.50 287 GLU A CA 1
ATOM 2131 C C . GLU A 1 287 ? 4.317 -25.567 -5.377 1.00 90.50 287 GLU A C 1
ATOM 2133 O O . GLU A 1 287 ? 3.928 -26.121 -4.347 1.00 90.50 287 GLU A O 1
ATOM 2138 N N . MET A 1 288 ? 4.884 -24.356 -5.351 1.00 82.94 288 MET A N 1
ATOM 2139 C CA . MET A 1 288 ? 5.060 -23.592 -4.108 1.00 82.94 288 MET A CA 1
ATOM 2140 C C . MET A 1 288 ? 3.723 -23.318 -3.417 1.00 82.94 288 MET A C 1
ATOM 2142 O O . MET A 1 288 ? 3.606 -23.444 -2.199 1.00 82.94 288 MET A O 1
ATOM 2146 N N . ALA A 1 289 ? 2.688 -22.989 -4.181 1.00 86.44 289 ALA A N 1
ATOM 2147 C CA . ALA A 1 289 ? 1.382 -22.720 -3.618 1.00 86.44 289 ALA A CA 1
ATOM 2148 C C . ALA A 1 289 ? 0.676 -23.979 -3.094 1.00 86.44 289 ALA A C 1
ATOM 2150 O O . ALA A 1 289 ? 0.002 -23.929 -2.063 1.00 86.44 289 ALA A O 1
ATOM 2151 N N . GLN A 1 290 ? 0.874 -25.129 -3.741 1.00 88.88 290 GLN A N 1
ATOM 2152 C CA . GLN A 1 290 ? 0.408 -26.416 -3.222 1.00 88.88 290 GLN A CA 1
ATOM 2153 C C . GLN A 1 290 ? 1.011 -26.727 -1.843 1.00 88.88 290 GLN A C 1
ATOM 2155 O O . GLN A 1 290 ? 0.325 -27.305 -0.999 1.00 88.88 290 GLN A O 1
ATOM 2160 N N . GLN A 1 291 ? 2.245 -26.288 -1.561 1.00 83.00 291 GLN A N 1
ATOM 2161 C CA . GLN A 1 291 ? 2.869 -26.467 -0.240 1.00 83.00 291 GLN A CA 1
ATOM 2162 C C . GLN A 1 291 ? 2.168 -25.682 0.879 1.00 83.00 291 GLN A C 1
ATOM 2164 O O . GLN A 1 291 ? 2.240 -26.091 2.036 1.00 83.00 291 GLN A O 1
ATOM 2169 N N . ILE A 1 292 ? 1.461 -24.597 0.548 1.00 80.75 292 ILE A N 1
ATOM 2170 C CA . ILE A 1 292 ? 0.672 -23.793 1.499 1.00 80.75 292 ILE A CA 1
ATOM 2171 C C . ILE A 1 292 ? -0.837 -24.085 1.411 1.00 80.75 292 ILE A C 1
ATOM 2173 O O . ILE A 1 292 ? -1.655 -23.292 1.870 1.00 80.75 292 ILE A O 1
ATOM 2177 N N . GLY A 1 293 ? -1.217 -25.231 0.832 1.00 82.31 293 GLY A N 1
ATOM 2178 C CA . GLY A 1 293 ? -2.601 -25.715 0.813 1.00 82.31 293 GLY A CA 1
ATOM 2179 C C . GLY A 1 293 ? -3.457 -25.202 -0.345 1.00 82.31 293 GLY A C 1
ATOM 2180 O O . GLY A 1 293 ? -4.669 -25.413 -0.343 1.00 82.31 293 GLY A O 1
ATOM 2181 N N . VAL A 1 294 ? -2.862 -24.557 -1.351 1.00 89.19 294 VAL A N 1
ATOM 2182 C CA . VAL A 1 294 ? -3.596 -24.134 -2.549 1.00 89.19 294 VAL A CA 1
ATOM 2183 C C . VAL A 1 294 ? -3.831 -25.321 -3.473 1.00 89.19 294 VAL A C 1
ATOM 2185 O O . VAL A 1 294 ? -2.922 -26.097 -3.761 1.00 89.19 294 VAL A O 1
ATOM 2188 N N . THR A 1 295 ? -5.051 -25.459 -3.991 1.00 93.62 295 THR A N 1
ATOM 2189 C CA . THR A 1 295 ? -5.366 -26.552 -4.915 1.00 93.62 295 THR A CA 1
ATOM 2190 C C . THR A 1 295 ? -5.131 -26.107 -6.352 1.00 93.62 295 THR A C 1
ATOM 2192 O O . THR A 1 295 ? -5.946 -25.397 -6.931 1.00 93.62 295 THR A O 1
ATOM 2195 N N . CYS A 1 296 ? -4.026 -26.545 -6.950 1.00 95.12 296 CYS A N 1
ATOM 2196 C CA . CYS A 1 296 ? -3.746 -26.331 -8.371 1.00 95.12 296 CYS A CA 1
ATOM 2197 C C . CYS A 1 296 ? -4.186 -27.518 -9.235 1.00 95.12 296 CYS A C 1
ATOM 2199 O O . CYS A 1 296 ? -4.102 -28.672 -8.820 1.00 95.12 296 CYS A O 1
ATOM 2201 N N . ASP A 1 297 ? -4.605 -27.232 -10.467 1.00 91.94 297 ASP A N 1
ATOM 2202 C CA . ASP A 1 297 ? -5.076 -28.188 -11.482 1.00 91.94 297 ASP A CA 1
ATOM 2203 C C . ASP A 1 297 ? -3.976 -29.120 -12.044 1.00 91.94 297 ASP A C 1
ATOM 2205 O O . ASP A 1 297 ? -4.190 -29.781 -13.069 1.00 91.94 297 ASP A O 1
ATOM 2209 N N . SER A 1 298 ? -2.791 -29.126 -11.429 1.00 79.56 298 SER A N 1
ATOM 2210 C CA . SER A 1 298 ? -1.569 -29.704 -11.975 1.00 79.56 298 SER A CA 1
ATOM 2211 C C . SER A 1 298 ? -1.751 -31.176 -12.371 1.00 79.56 298 SER A C 1
ATOM 2213 O O . SER A 1 298 ? -2.401 -31.979 -11.700 1.00 79.56 298 SER A O 1
ATOM 2215 N N . SER A 1 299 ? -1.188 -31.549 -13.526 1.00 51.41 299 SER A N 1
ATOM 2216 C CA . SER A 1 299 ? -1.269 -32.918 -14.072 1.00 51.41 299 SER A CA 1
ATOM 2217 C C . SER A 1 299 ? -0.209 -33.855 -13.492 1.00 51.41 299 SER A C 1
ATOM 2219 O O . SER A 1 299 ? -0.045 -34.978 -13.981 1.00 51.41 299 SER A O 1
ATOM 2221 N N . ILE A 1 300 ? 0.558 -33.411 -12.494 1.00 44.94 300 ILE A N 1
ATOM 2222 C CA . ILE A 1 300 ? 1.596 -34.244 -11.905 1.00 44.94 300 ILE A CA 1
ATOM 2223 C C . ILE A 1 300 ? 0.906 -35.253 -10.994 1.00 44.94 300 ILE A C 1
ATOM 2225 O O . ILE A 1 300 ? 0.529 -34.971 -9.863 1.00 44.94 300 ILE A O 1
ATOM 2229 N N . ALA A 1 301 ? 0.746 -36.466 -11.519 1.00 40.19 301 ALA A N 1
ATOM 2230 C CA . ALA A 1 301 ? 0.469 -37.653 -10.735 1.00 40.19 301 ALA A CA 1
ATOM 2231 C C . ALA A 1 301 ? 1.637 -37.892 -9.763 1.00 40.19 301 ALA A C 1
ATOM 2233 O O . ALA A 1 301 ? 2.528 -38.696 -10.038 1.00 40.19 301 ALA A O 1
ATOM 2234 N N . THR A 1 302 ? 1.655 -37.198 -8.629 1.00 38.06 302 THR A N 1
ATOM 2235 C CA . THR A 1 302 ? 2.456 -37.624 -7.491 1.00 38.06 302 THR A CA 1
ATOM 2236 C C . THR A 1 302 ? 1.808 -38.876 -6.914 1.00 38.06 302 THR A C 1
ATOM 2238 O O . THR A 1 302 ? 0.595 -38.992 -6.727 1.00 38.06 302 THR A O 1
ATOM 2241 N N . SER A 1 303 ? 2.657 -39.884 -6.751 1.00 38.75 303 SER A N 1
ATOM 2242 C CA . SER A 1 303 ? 2.403 -41.134 -6.054 1.00 38.75 303 SER A CA 1
ATOM 2243 C C . SER A 1 303 ? 1.479 -40.935 -4.855 1.00 38.75 303 SER A C 1
ATOM 2245 O O . SER A 1 303 ? 1.812 -40.193 -3.936 1.00 38.75 303 SER A O 1
ATOM 2247 N N . LYS A 1 304 ? 0.350 -41.652 -4.877 1.00 39.69 304 LYS A N 1
ATOM 2248 C CA . LYS A 1 304 ? -0.498 -41.891 -3.710 1.00 39.69 304 LYS A CA 1
ATOM 2249 C C . LYS A 1 304 ? 0.382 -42.346 -2.550 1.00 39.69 304 LYS A C 1
ATOM 2251 O O . LYS A 1 304 ? 0.923 -43.450 -2.611 1.00 39.69 304 LYS A O 1
ATOM 2256 N N . ASP A 1 305 ? 0.495 -41.512 -1.527 1.00 35.88 305 ASP A N 1
ATOM 2257 C CA . ASP A 1 305 ? 0.778 -41.994 -0.186 1.00 35.88 305 ASP A CA 1
ATOM 2258 C C . ASP A 1 305 ? -0.565 -42.112 0.539 1.00 35.88 305 ASP A C 1
ATOM 2260 O O . ASP A 1 305 ? -1.370 -41.176 0.587 1.00 35.88 305 ASP A O 1
ATOM 2264 N N . ASP A 1 306 ? -0.865 -43.328 0.976 1.00 38.25 306 ASP A N 1
ATOM 2265 C CA . ASP A 1 306 ? -2.156 -43.703 1.524 1.00 38.25 306 ASP A CA 1
ATOM 2266 C C . ASP A 1 306 ? -2.286 -43.183 2.966 1.00 38.25 306 ASP A C 1
ATOM 2268 O O . ASP A 1 306 ? -1.721 -43.737 3.905 1.00 38.25 306 ASP A O 1
ATOM 2272 N N . GLY A 1 307 ? -3.143 -42.180 3.159 1.00 46.22 307 GLY A N 1
ATOM 2273 C CA . GLY A 1 307 ? -4.002 -42.130 4.343 1.00 46.22 307 GLY A CA 1
ATOM 2274 C C . GLY A 1 307 ? -3.417 -41.529 5.622 1.00 46.22 307 GLY A C 1
ATOM 2275 O O . GLY A 1 307 ? -3.295 -42.204 6.642 1.00 46.22 307 GLY A O 1
ATOM 2276 N N . LYS A 1 308 ? -3.259 -40.207 5.628 1.00 39.66 308 LYS A N 1
ATOM 2277 C CA . LYS A 1 308 ? -3.695 -39.340 6.734 1.00 39.66 308 LYS A CA 1
ATOM 2278 C C . LYS A 1 308 ? -3.926 -37.953 6.150 1.00 39.66 308 LYS A C 1
ATOM 2280 O O . LYS A 1 308 ? -3.032 -37.430 5.498 1.00 39.66 308 LYS A O 1
ATOM 2285 N N . ALA A 1 309 ? -5.112 -37.380 6.352 1.00 40.00 309 ALA A N 1
ATOM 2286 C CA . ALA A 1 309 ? -5.298 -35.955 6.111 1.00 40.00 309 ALA A CA 1
ATOM 2287 C C . ALA A 1 309 ? -4.272 -35.231 6.990 1.00 40.00 309 ALA A C 1
ATOM 2289 O O . ALA A 1 309 ? -4.324 -35.337 8.216 1.00 40.00 309 ALA A O 1
ATOM 2290 N N . ILE A 1 310 ? -3.272 -34.623 6.361 1.00 36.44 310 ILE A N 1
ATOM 2291 C CA . ILE A 1 310 ? -2.377 -33.701 7.042 1.00 36.44 310 ILE A CA 1
ATOM 2292 C C . ILE A 1 310 ? -3.256 -32.478 7.314 1.00 36.44 310 ILE A C 1
ATOM 2294 O O . ILE A 1 310 ? -3.745 -31.866 6.367 1.00 36.44 310 ILE A O 1
ATOM 2298 N N . GLU A 1 311 ? -3.555 -32.207 8.589 1.00 54.97 311 GLU A N 1
ATOM 2299 C CA . GLU A 1 311 ? -4.206 -30.957 9.004 1.00 54.97 311 GLU A CA 1
ATOM 2300 C C . GLU A 1 311 ? -3.387 -29.801 8.417 1.00 54.97 311 GLU A C 1
ATOM 2302 O O . GLU A 1 311 ? -2.165 -29.783 8.581 1.00 54.97 311 GLU A O 1
ATOM 2307 N N . ASN A 1 312 ? -4.036 -28.899 7.673 1.00 56.44 312 ASN A N 1
ATOM 2308 C CA . ASN A 1 312 ? -3.364 -27.756 7.066 1.00 56.44 312 ASN A CA 1
ATOM 2309 C C . ASN A 1 312 ? -2.715 -26.931 8.195 1.00 56.44 312 ASN A C 1
ATOM 2311 O O . ASN A 1 312 ? -3.443 -26.389 9.025 1.00 56.44 312 ASN A O 1
ATOM 2315 N N . PRO A 1 313 ? -1.374 -26.837 8.268 1.00 58.84 313 PRO A N 1
ATOM 2316 C CA . PRO A 1 313 ? -0.706 -26.099 9.338 1.00 58.84 313 PRO A CA 1
ATOM 2317 C C . PRO A 1 313 ? -0.933 -24.584 9.234 1.00 58.84 313 PRO A C 1
ATOM 2319 O O . PRO A 1 313 ? -0.595 -23.854 10.164 1.00 58.84 313 PRO A O 1
ATOM 2322 N N . PHE A 1 314 ? -1.499 -24.112 8.119 1.00 67.88 314 PHE A N 1
ATOM 2323 C CA . PHE A 1 314 ? -1.862 -22.724 7.890 1.00 67.88 314 PHE A CA 1
ATOM 2324 C C . PHE A 1 314 ? -3.364 -22.597 7.654 1.00 67.88 314 PHE A C 1
ATOM 2326 O O . PHE A 1 314 ? -3.836 -22.642 6.521 1.00 67.88 314 PHE A O 1
ATOM 2333 N N . ASP A 1 315 ? -4.114 -22.414 8.735 1.00 79.19 315 ASP A N 1
ATOM 2334 C CA . ASP A 1 315 ? -5.524 -22.059 8.656 1.00 79.19 315 ASP A CA 1
ATOM 2335 C C . ASP A 1 315 ? -5.680 -20.530 8.542 1.00 79.19 315 ASP A C 1
ATOM 2337 O O . ASP A 1 315 ? -5.324 -19.810 9.482 1.00 79.19 315 ASP A O 1
ATOM 2341 N N . PRO A 1 316 ? -6.160 -19.994 7.404 1.00 86.44 316 PRO A N 1
ATOM 2342 C CA . PRO A 1 316 ? -6.319 -18.556 7.235 1.00 86.44 316 PRO A CA 1
ATOM 2343 C C . PRO A 1 316 ? -7.574 -18.005 7.924 1.00 86.44 316 PRO A C 1
ATOM 2345 O O . PRO A 1 316 ? -7.675 -16.787 8.062 1.00 86.44 316 PRO A O 1
ATOM 2348 N N . ALA A 1 317 ? -8.526 -18.843 8.357 1.00 90.06 317 ALA A N 1
ATOM 2349 C CA . ALA A 1 317 ? -9.816 -18.377 8.871 1.00 90.06 317 ALA A CA 1
ATOM 2350 C C . ALA A 1 317 ? -9.651 -17.498 10.121 1.00 90.06 317 ALA A C 1
ATOM 2352 O O . ALA A 1 317 ? -10.216 -16.406 10.185 1.00 90.06 317 ALA A O 1
ATOM 2353 N N . CYS A 1 318 ? -8.785 -17.907 11.054 1.00 93.88 318 CYS A N 1
ATOM 2354 C CA . CYS A 1 318 ? -8.469 -17.117 12.246 1.00 93.88 318 CYS A CA 1
ATOM 2355 C C . CYS A 1 318 ? -7.813 -15.772 11.903 1.00 93.88 318 CYS A C 1
ATOM 2357 O O . CYS A 1 318 ? -8.178 -14.738 12.462 1.00 93.88 318 CYS A O 1
ATOM 2359 N N . GLY A 1 319 ? -6.882 -15.769 10.944 1.00 88.00 319 GLY A N 1
ATOM 2360 C CA . GLY A 1 319 ? -6.225 -14.545 10.485 1.00 88.00 319 GLY A CA 1
ATOM 2361 C C . GLY A 1 319 ? -7.196 -13.582 9.796 1.00 88.00 319 GLY A C 1
ATOM 2362 O O . GLY A 1 319 ? -7.169 -12.383 10.062 1.00 88.00 319 GLY A O 1
ATOM 2363 N N . LEU A 1 320 ? -8.096 -14.098 8.955 1.00 86.25 320 LEU A N 1
ATOM 2364 C CA . LEU A 1 320 ? -9.104 -13.301 8.252 1.00 86.25 320 LEU A CA 1
ATOM 2365 C C . LEU A 1 320 ? -10.127 -12.682 9.208 1.00 86.25 320 LEU A C 1
ATOM 2367 O O . LEU A 1 320 ? -10.426 -11.496 9.079 1.00 86.25 320 LEU A O 1
ATOM 2371 N N . ALA A 1 321 ? -10.627 -13.447 10.181 1.00 80.06 321 ALA A N 1
ATOM 2372 C CA . ALA A 1 321 ? -11.558 -12.924 11.179 1.00 80.06 321 ALA A CA 1
ATOM 2373 C C . ALA A 1 321 ? -10.925 -11.787 12.003 1.00 80.06 321 ALA A C 1
ATOM 2375 O O . ALA A 1 321 ? -11.560 -10.770 12.283 1.00 80.06 321 ALA A O 1
ATOM 2376 N N . PHE A 1 322 ? -9.632 -11.907 12.307 1.00 90.62 322 PHE A N 1
ATOM 2377 C CA . PHE A 1 322 ? -8.880 -10.866 12.997 1.00 90.62 322 PHE A CA 1
ATOM 2378 C C . PHE A 1 322 ? -8.644 -9.612 12.150 1.00 90.62 322 PHE A C 1
ATOM 2380 O O . PHE A 1 322 ? -8.736 -8.501 12.663 1.00 90.62 322 PHE A O 1
ATOM 2387 N N . LEU A 1 323 ? -8.394 -9.760 10.845 1.00 82.12 323 LEU A N 1
ATOM 2388 C CA . LEU A 1 323 ? -8.292 -8.613 9.936 1.00 82.12 323 LEU A CA 1
ATOM 2389 C C . LEU A 1 323 ? -9.605 -7.822 9.845 1.00 82.12 323 LEU A C 1
ATOM 2391 O O . LEU A 1 323 ? -9.576 -6.614 9.625 1.00 82.12 323 LEU A O 1
ATOM 2395 N N . GLN A 1 324 ? -10.749 -8.486 10.025 1.00 84.25 324 GLN A N 1
ATOM 2396 C CA . GLN A 1 324 ? -12.058 -7.830 10.052 1.00 84.25 324 GLN A CA 1
ATOM 2397 C C . GLN A 1 324 ? -12.325 -7.115 11.381 1.00 84.25 324 GLN A C 1
ATOM 2399 O O . GLN A 1 324 ? -12.932 -6.044 11.392 1.00 84.25 324 GLN A O 1
ATOM 2404 N N . ASN A 1 325 ? -11.875 -7.687 12.500 1.00 89.94 325 ASN A N 1
ATOM 2405 C CA . ASN A 1 325 ? -12.006 -7.095 13.825 1.00 89.94 325 ASN A CA 1
ATOM 2406 C C . ASN A 1 325 ? -10.768 -7.435 14.677 1.00 89.94 325 ASN A C 1
ATOM 2408 O O . ASN A 1 325 ? -10.709 -8.525 15.256 1.00 89.94 325 ASN A O 1
ATOM 2412 N N . PRO A 1 326 ? -9.787 -6.518 14.789 1.00 92.12 326 PRO A N 1
ATOM 2413 C CA . PRO A 1 326 ? -8.494 -6.799 15.405 1.00 92.12 326 PRO A CA 1
ATOM 2414 C C . PRO A 1 326 ? -8.554 -6.730 16.940 1.00 92.12 326 PRO A C 1
ATOM 2416 O O . PRO A 1 326 ? -7.737 -6.082 17.592 1.00 92.12 326 PRO A O 1
ATOM 2419 N N . THR A 1 327 ? -9.550 -7.384 17.539 1.00 94.06 327 THR A N 1
ATOM 2420 C CA . THR A 1 327 ? -9.735 -7.467 18.989 1.00 94.06 327 THR A CA 1
ATOM 2421 C C . THR A 1 327 ? -9.531 -8.892 19.487 1.00 94.06 327 THR A C 1
ATOM 2423 O O . THR A 1 327 ? -9.831 -9.872 18.805 1.00 94.06 327 THR A O 1
ATOM 2426 N N . GLU A 1 328 ? -9.047 -9.012 20.722 1.00 95.00 328 GLU A N 1
ATOM 2427 C CA . GLU A 1 328 ? -8.896 -10.299 21.409 1.00 95.00 328 GLU A CA 1
ATOM 2428 C C . GLU A 1 328 ? -10.221 -11.064 21.477 1.00 95.00 328 GLU A C 1
ATOM 2430 O O . GLU A 1 328 ? -10.264 -12.263 21.208 1.00 95.00 328 GLU A O 1
ATOM 2435 N N . GLN A 1 329 ? -11.315 -10.356 21.775 1.00 94.00 329 GLN A N 1
ATOM 2436 C CA . GLN A 1 329 ? -12.644 -10.950 21.851 1.00 94.00 329 GLN A CA 1
ATOM 2437 C C . GLN A 1 329 ? -13.073 -11.538 20.506 1.00 94.00 329 GLN A C 1
ATOM 2439 O O . GLN A 1 329 ? -13.524 -12.678 20.481 1.00 94.00 329 GLN A O 1
ATOM 2444 N N . ALA A 1 330 ? -12.902 -10.797 19.405 1.00 91.56 330 ALA A N 1
ATOM 2445 C CA . ALA A 1 330 ? -13.253 -11.284 18.074 1.00 91.56 330 ALA A CA 1
ATOM 2446 C C . ALA A 1 330 ? -12.431 -12.515 17.687 1.00 91.56 330 ALA A C 1
ATOM 2448 O O . ALA A 1 330 ? -12.986 -13.484 17.172 1.00 91.56 330 ALA A O 1
ATOM 2449 N N . CYS A 1 331 ? -11.132 -12.523 18.004 1.00 95.81 331 CYS A N 1
ATOM 2450 C CA . CYS A 1 331 ? -10.301 -13.706 17.812 1.00 95.81 331 CYS A CA 1
ATOM 2451 C C . CYS A 1 331 ? -10.842 -14.907 18.602 1.00 95.81 331 CYS A C 1
ATOM 2453 O O . CYS A 1 331 ? -11.070 -15.967 18.030 1.00 95.81 331 CYS A O 1
ATOM 2455 N N . LYS A 1 332 ? -11.128 -14.734 19.898 1.00 93.81 332 LYS A N 1
ATOM 2456 C CA . LYS A 1 332 ? -11.609 -15.815 20.775 1.00 93.81 332 LYS A CA 1
ATOM 2457 C C . LYS A 1 332 ? -12.995 -16.347 20.407 1.00 93.81 332 LYS A C 1
ATOM 2459 O O . LYS A 1 332 ? -13.297 -17.491 20.729 1.00 93.81 332 LYS A O 1
ATOM 2464 N N . THR A 1 333 ? -13.841 -15.543 19.764 1.00 94.31 333 THR A N 1
ATOM 2465 C CA . THR A 1 333 ? -15.159 -15.982 19.272 1.00 94.31 333 THR A CA 1
ATOM 2466 C C . THR A 1 333 ? -15.115 -16.560 17.861 1.00 94.31 333 THR A C 1
ATOM 2468 O O . THR A 1 333 ? -16.111 -17.112 17.406 1.00 94.31 333 THR A O 1
ATOM 2471 N N . SER A 1 334 ? -13.988 -16.432 17.162 1.00 94.25 334 SER A N 1
ATOM 2472 C CA . SER A 1 334 ? -13.818 -16.970 15.816 1.00 94.25 334 SER A CA 1
ATOM 2473 C C . SER A 1 334 ? -13.463 -18.450 15.855 1.00 94.25 334 SER A C 1
ATOM 2475 O O . SER A 1 334 ? -12.883 -18.948 16.824 1.00 94.25 334 SER A O 1
ATOM 2477 N N . THR A 1 335 ? -13.784 -19.149 14.770 1.00 95.00 335 THR A N 1
ATOM 2478 C CA . THR A 1 335 ? -13.405 -20.548 14.583 1.00 95.00 335 THR A CA 1
ATOM 2479 C C . THR A 1 335 ? -12.565 -20.724 13.328 1.00 95.00 335 THR A C 1
ATOM 2481 O O . THR A 1 335 ? -12.704 -19.986 12.352 1.00 95.00 335 THR A O 1
ATOM 2484 N N . ASP A 1 336 ? -11.648 -21.680 13.388 1.00 93.69 336 ASP A N 1
ATOM 2485 C CA . ASP A 1 336 ? -10.819 -22.093 12.270 1.00 93.69 336 ASP A CA 1
ATOM 2486 C C . ASP A 1 336 ? -11.652 -22.873 11.225 1.00 93.69 336 ASP A C 1
ATOM 2488 O O . ASP A 1 336 ? -12.840 -23.153 11.414 1.00 93.69 336 ASP A O 1
ATOM 2492 N N . SER A 1 337 ? -11.049 -23.245 10.097 1.00 86.25 337 SER A N 1
ATOM 2493 C CA . SER A 1 337 ? -11.718 -23.977 9.012 1.00 86.25 337 SER A CA 1
ATOM 2494 C C . SER A 1 337 ? -12.243 -25.365 9.413 1.00 86.25 337 SER A C 1
ATOM 2496 O O . SER A 1 337 ? -13.028 -25.961 8.669 1.00 86.25 337 SER A O 1
ATOM 2498 N N . VAL A 1 338 ? -11.849 -25.880 10.585 1.00 88.19 338 VAL A N 1
ATOM 2499 C CA . VAL A 1 338 ? -12.335 -27.142 11.160 1.00 88.19 338 VAL A CA 1
ATOM 2500 C C . VAL A 1 338 ? -13.271 -26.937 12.359 1.00 88.19 338 VAL A C 1
ATOM 2502 O O . VAL A 1 338 ? -13.671 -27.917 12.992 1.00 88.19 338 VAL A O 1
ATOM 2505 N N . GLY A 1 339 ? -13.673 -25.694 12.644 1.00 91.25 339 GLY A N 1
ATOM 2506 C CA . GLY A 1 339 ? -14.632 -25.344 13.690 1.00 91.25 339 GLY A CA 1
ATOM 2507 C C . GLY A 1 339 ? -14.047 -25.284 15.105 1.00 91.25 339 GLY A C 1
ATOM 2508 O O . GLY A 1 339 ? -14.811 -25.302 16.069 1.00 91.25 339 GLY A O 1
ATOM 2509 N N . LYS A 1 340 ? -12.719 -25.243 15.269 1.00 93.12 340 LYS A N 1
ATOM 2510 C CA . LYS A 1 340 ? -12.077 -25.053 16.581 1.00 93.12 340 LYS A CA 1
ATOM 2511 C C . LYS A 1 340 ? -11.880 -23.566 16.856 1.00 93.12 340 LYS A C 1
ATOM 2513 O O . LYS A 1 340 ? -11.614 -22.798 15.940 1.00 93.12 340 LYS A O 1
ATOM 2518 N N . ALA A 1 341 ? -11.977 -23.159 18.119 1.00 94.62 341 ALA A N 1
ATOM 2519 C CA . ALA A 1 341 ? -11.766 -21.768 18.510 1.00 94.62 341 ALA A CA 1
ATOM 2520 C C . ALA A 1 341 ? -10.346 -21.287 18.167 1.00 94.62 341 ALA A C 1
ATOM 2522 O O . ALA A 1 341 ? -9.363 -22.008 18.374 1.00 94.62 341 ALA A O 1
ATOM 2523 N N . CYS A 1 342 ? -10.245 -20.057 17.672 1.00 96.12 342 CYS A N 1
ATOM 2524 C CA . CYS A 1 342 ? -8.961 -19.423 17.418 1.00 96.12 342 CYS A CA 1
ATOM 2525 C C . CYS A 1 342 ? -8.286 -18.967 18.723 1.00 96.12 342 CYS A C 1
ATOM 2527 O O . CYS A 1 342 ? -8.926 -18.710 19.745 1.00 96.12 342 CYS A O 1
ATOM 2529 N N . VAL A 1 343 ? -6.961 -18.860 18.683 1.00 96.94 343 VAL A N 1
ATOM 2530 C CA . VAL A 1 343 ? -6.103 -18.458 19.795 1.00 96.94 343 VAL A CA 1
ATOM 2531 C C . VAL A 1 343 ? -5.522 -17.083 19.504 1.00 96.94 343 VAL A C 1
ATOM 2533 O O . VAL A 1 343 ? -4.884 -16.855 18.473 1.00 96.94 343 VAL A O 1
ATOM 2536 N N . PHE A 1 344 ? -5.727 -16.169 20.444 1.00 96.69 344 PHE A N 1
ATOM 2537 C CA . PHE A 1 344 ? -5.137 -14.845 20.392 1.00 96.69 344 PHE A CA 1
ATOM 2538 C C . PHE A 1 344 ? -3.677 -14.900 20.842 1.00 96.69 344 PHE A C 1
ATOM 2540 O O . PHE A 1 344 ? -3.347 -15.491 21.873 1.00 96.69 344 PHE A O 1
ATOM 2547 N N . CYS A 1 345 ? -2.805 -14.278 20.060 1.00 97.19 345 CYS A N 1
ATOM 2548 C CA . CYS A 1 345 ? -1.378 -14.217 20.312 1.00 97.19 345 CYS A CA 1
ATOM 2549 C C . CYS A 1 345 ? -0.864 -12.790 20.152 1.00 97.19 345 CYS A C 1
ATOM 2551 O O . CYS A 1 345 ? -1.422 -11.980 19.419 1.00 97.19 345 CYS A O 1
ATOM 2553 N N . ASN A 1 346 ? 0.225 -12.482 20.841 1.00 95.44 346 ASN A N 1
ATOM 2554 C CA . ASN A 1 346 ? 0.857 -11.179 20.837 1.00 95.44 346 ASN A CA 1
ATOM 2555 C C . ASN A 1 346 ? 2.336 -11.331 20.458 1.00 95.44 346 ASN A C 1
ATOM 2557 O O . ASN A 1 346 ? 3.116 -11.971 21.172 1.00 95.44 346 ASN A O 1
ATOM 2561 N N . LEU A 1 347 ? 2.703 -10.752 19.315 1.00 93.19 347 LEU A N 1
ATOM 2562 C CA . LEU A 1 347 ? 4.069 -10.673 18.811 1.00 93.19 347 LEU A CA 1
ATOM 2563 C C . LEU A 1 347 ? 4.559 -9.234 18.994 1.00 93.19 347 LEU A C 1
ATOM 2565 O O . LEU A 1 347 ? 4.170 -8.345 18.242 1.00 93.19 347 LEU A O 1
ATOM 2569 N N . GLU A 1 348 ? 5.391 -9.009 20.012 1.00 90.44 348 GLU A N 1
ATOM 2570 C CA . GLU A 1 348 ? 6.039 -7.710 20.274 1.00 90.44 348 GLU A CA 1
ATOM 2571 C C . GLU A 1 348 ? 5.063 -6.520 20.386 1.00 90.44 348 GLU A C 1
ATOM 2573 O O . GLU A 1 348 ? 5.338 -5.414 19.934 1.00 90.44 348 GLU A O 1
ATOM 2578 N N . GLY A 1 349 ? 3.896 -6.738 20.993 1.00 88.75 349 GLY A N 1
ATOM 2579 C CA . GLY A 1 349 ? 2.840 -5.730 21.114 1.00 88.75 349 GLY A CA 1
ATOM 2580 C C . GLY A 1 349 ? 1.847 -5.731 19.951 1.00 88.75 349 GLY A C 1
ATOM 2581 O O . GLY A 1 349 ? 0.820 -5.062 20.046 1.00 88.75 349 GLY A O 1
ATOM 2582 N N . THR A 1 350 ? 2.103 -6.505 18.893 1.00 91.75 350 THR A N 1
ATOM 2583 C CA . THR A 1 350 ? 1.189 -6.657 17.758 1.00 91.75 350 THR A CA 1
ATOM 2584 C C . THR A 1 350 ? 0.259 -7.850 17.991 1.00 91.75 350 THR A C 1
ATOM 2586 O O . THR A 1 350 ? 0.741 -8.982 18.111 1.00 91.75 350 THR A O 1
ATOM 2589 N N . PRO A 1 351 ? -1.062 -7.635 18.068 1.00 94.88 351 PRO A N 1
ATOM 2590 C CA . PRO A 1 351 ? -2.031 -8.712 18.216 1.00 94.88 351 PRO A CA 1
ATOM 2591 C C . PRO A 1 351 ? -2.197 -9.511 16.915 1.00 94.88 351 PRO A C 1
ATOM 2593 O O . PRO A 1 351 ? -2.252 -8.943 15.828 1.00 94.88 351 PRO A O 1
ATOM 2596 N N . TRP A 1 352 ? -2.300 -10.831 17.045 1.00 94.94 352 TRP A N 1
ATOM 2597 C CA . TRP A 1 352 ? -2.528 -11.790 15.966 1.00 94.94 352 TRP A CA 1
ATOM 2598 C C . TRP A 1 352 ? -3.531 -12.849 16.415 1.00 94.94 352 TRP A C 1
ATOM 2600 O O . TRP A 1 352 ? -3.633 -13.167 17.600 1.00 94.94 352 TRP A O 1
ATOM 2610 N N . CYS A 1 353 ? -4.243 -13.436 15.460 1.00 96.69 353 CYS A N 1
ATOM 2611 C CA . CYS A 1 353 ? -5.149 -14.546 15.715 1.00 96.69 353 CYS A CA 1
ATOM 2612 C C . CYS A 1 353 ? -4.730 -15.760 14.897 1.00 96.69 353 CYS A C 1
ATOM 2614 O O . CYS A 1 353 ? -4.615 -15.691 13.673 1.00 96.69 353 CYS A O 1
ATOM 2616 N N . PHE A 1 354 ? -4.501 -16.870 15.584 1.00 96.12 354 PHE A N 1
ATOM 2617 C CA . PHE A 1 354 ? -3.982 -18.101 15.008 1.00 96.12 354 PHE A CA 1
ATOM 2618 C C . PHE A 1 354 ? -4.929 -19.261 15.308 1.00 96.12 354 PHE A C 1
ATOM 2620 O O . PHE A 1 354 ? -5.604 -19.272 16.332 1.00 96.12 354 PHE A O 1
ATOM 2627 N N . SER A 1 355 ? -4.958 -20.278 14.452 1.00 95.38 355 SER A N 1
ATOM 2628 C CA . SER A 1 355 ? -5.472 -21.593 14.858 1.00 95.38 355 SER A CA 1
ATOM 2629 C C . SER A 1 355 ? -4.643 -22.144 16.022 1.00 95.38 355 SER A C 1
ATOM 2631 O O . SER A 1 355 ? -3.507 -21.720 16.253 1.00 95.38 355 SER A O 1
ATOM 2633 N N . MET A 1 356 ? -5.175 -23.119 16.759 1.00 93.94 356 MET A N 1
ATOM 2634 C CA . MET A 1 356 ? -4.454 -23.719 17.888 1.00 93.94 356 MET A CA 1
ATOM 2635 C C . MET A 1 356 ? -3.083 -24.292 17.471 1.00 93.94 356 MET A C 1
ATOM 2637 O O . MET A 1 356 ? -2.106 -24.205 18.216 1.00 93.94 356 MET A O 1
ATOM 2641 N N . GLU A 1 357 ? -2.984 -24.858 16.275 1.00 91.62 357 GLU A N 1
ATOM 2642 C CA . GLU A 1 357 ? -1.768 -25.453 15.727 1.00 91.62 357 GLU A CA 1
ATOM 2643 C C . GLU A 1 357 ? -0.740 -24.374 15.367 1.00 91.62 357 GLU A C 1
ATOM 2645 O O . GLU A 1 357 ? 0.422 -24.479 15.767 1.00 91.62 357 GLU A O 1
ATOM 2650 N N . GLN A 1 358 ? -1.176 -23.292 14.718 1.00 92.00 358 GLN A N 1
ATOM 2651 C CA . GLN A 1 358 ? -0.343 -22.113 14.469 1.00 92.00 358 GLN A CA 1
ATOM 2652 C C . GLN A 1 358 ? 0.107 -21.453 15.778 1.00 92.00 358 GLN A C 1
ATOM 2654 O O . GLN A 1 358 ? 1.268 -21.079 15.896 1.00 92.00 358 GLN A O 1
ATOM 2659 N N . ALA A 1 359 ? -0.761 -21.373 16.789 1.00 94.25 359 ALA A N 1
ATOM 2660 C CA . ALA A 1 359 ? -0.430 -20.814 18.096 1.00 94.25 359 ALA A CA 1
ATOM 2661 C C . ALA A 1 359 ? 0.626 -21.649 18.838 1.00 94.25 359 ALA A C 1
ATOM 2663 O O . ALA A 1 359 ? 1.515 -21.092 19.478 1.00 94.25 359 ALA A O 1
ATOM 2664 N N . LYS A 1 360 ? 0.606 -22.984 18.706 1.00 92.94 360 LYS A N 1
ATOM 2665 C CA . LYS A 1 360 ? 1.678 -23.854 19.232 1.00 92.94 360 LYS A CA 1
ATOM 2666 C C . LYS A 1 360 ? 3.015 -23.581 18.541 1.00 92.94 360 LYS A C 1
ATOM 2668 O O . LYS A 1 360 ? 4.047 -23.525 19.210 1.00 92.94 360 LYS A O 1
ATOM 2673 N N . VAL A 1 361 ? 3.005 -23.406 17.217 1.00 89.19 361 VAL A N 1
ATOM 2674 C CA . VAL A 1 361 ? 4.208 -23.044 16.450 1.00 89.19 361 VAL A CA 1
ATOM 2675 C C . VAL A 1 361 ? 4.704 -21.658 16.868 1.00 89.19 361 VAL A C 1
ATOM 2677 O O . VAL A 1 361 ? 5.882 -21.513 17.185 1.00 89.19 361 VAL A O 1
ATOM 2680 N N . ALA A 1 362 ? 3.807 -20.678 16.965 1.00 89.19 362 ALA A N 1
ATOM 2681 C CA . ALA A 1 362 ? 4.085 -19.324 17.429 1.00 89.19 362 ALA A CA 1
ATOM 2682 C C . ALA A 1 362 ? 4.713 -19.332 18.838 1.00 89.19 362 ALA A C 1
ATOM 2684 O O . ALA A 1 362 ? 5.776 -18.749 19.055 1.00 89.19 362 ALA A O 1
ATOM 2685 N N . GLY A 1 363 ? 4.137 -20.092 19.771 1.00 89.75 363 GLY A N 1
ATOM 2686 C CA . GLY A 1 363 ? 4.692 -20.289 21.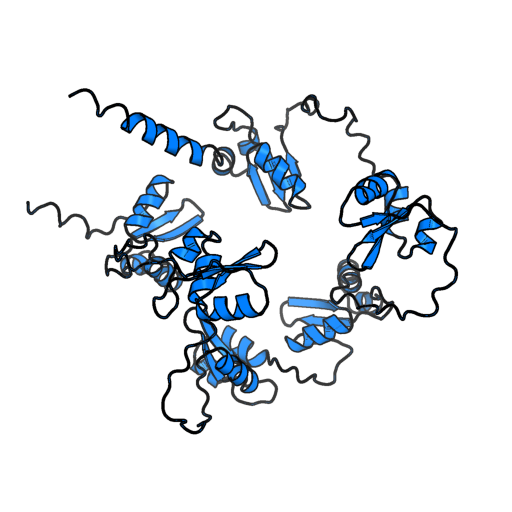111 1.00 89.75 363 GLY A CA 1
ATOM 2687 C C . GLY A 1 363 ? 6.103 -20.881 21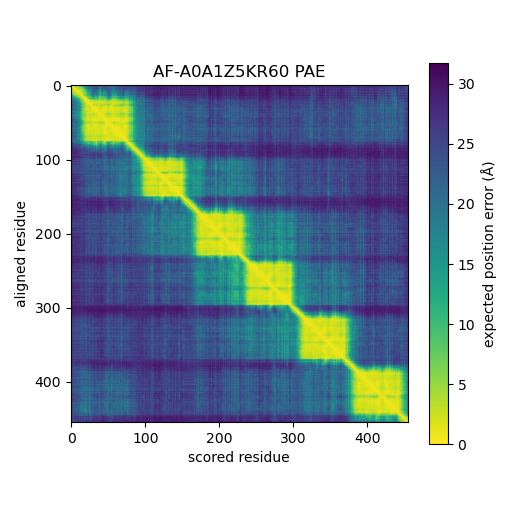.099 1.00 89.75 363 GLY A C 1
ATOM 2688 O O . GLY A 1 363 ? 6.962 -20.459 21.873 1.00 89.75 363 GLY A O 1
ATOM 2689 N N . SER A 1 364 ? 6.392 -21.811 20.181 1.00 86.62 364 SER A N 1
ATOM 2690 C CA 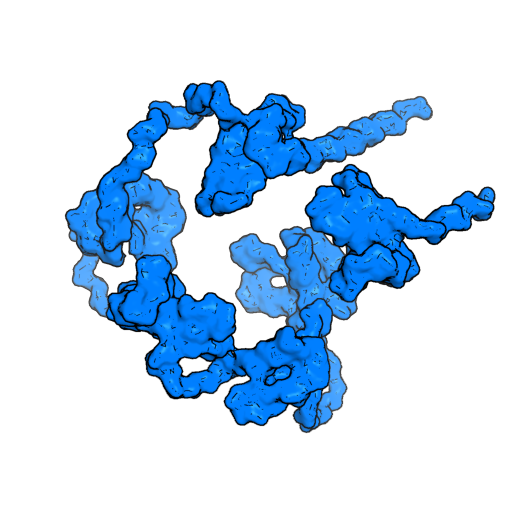. SER A 1 364 ? 7.727 -22.417 20.060 1.00 86.62 364 SER A CA 1
ATOM 2691 C C . SER A 1 364 ? 8.817 -21.443 19.592 1.00 86.62 364 SER A C 1
ATOM 2693 O O . SER A 1 364 ? 9.992 -21.668 19.880 1.00 86.62 364 SER A O 1
ATOM 2695 N N . ILE A 1 365 ? 8.430 -20.351 18.925 1.00 89.12 365 ILE A N 1
ATOM 2696 C CA . ILE A 1 365 ? 9.329 -19.276 18.479 1.00 89.12 365 ILE A CA 1
ATOM 2697 C C . ILE A 1 365 ? 9.282 -18.042 19.397 1.00 89.12 365 ILE A C 1
ATOM 2699 O O . ILE A 1 365 ? 9.833 -17.002 19.052 1.00 89.12 365 ILE A O 1
ATOM 2703 N N . GLY A 1 366 ? 8.668 -18.158 20.581 1.00 90.62 366 GLY A N 1
ATOM 2704 C CA . GLY A 1 366 ? 8.650 -17.104 21.601 1.00 90.62 366 GLY A CA 1
ATOM 2705 C C . GLY A 1 366 ? 7.505 -16.095 21.483 1.00 90.62 366 GLY A C 1
ATOM 2706 O O . GLY A 1 366 ? 7.513 -15.100 22.205 1.00 90.62 366 GLY A O 1
ATOM 2707 N N . ILE A 1 367 ? 6.514 -16.336 20.619 1.00 92.62 367 ILE A N 1
ATOM 2708 C CA . ILE A 1 367 ? 5.293 -15.521 20.563 1.00 92.62 367 ILE A CA 1
ATOM 2709 C C . ILE A 1 367 ? 4.411 -15.887 21.756 1.00 92.62 367 ILE A C 1
ATOM 2711 O O . ILE A 1 367 ? 4.123 -17.060 21.991 1.00 92.62 367 ILE A O 1
ATOM 2715 N N . SER A 1 368 ? 3.970 -14.885 22.514 1.00 95.12 368 SER A N 1
ATOM 2716 C CA . SER A 1 368 ? 3.087 -15.109 23.657 1.00 95.12 368 SER A CA 1
ATOM 2717 C C . SER A 1 368 ? 1.667 -15.342 23.157 1.00 95.12 368 SER A C 1
ATOM 2719 O O . SER A 1 368 ? 1.043 -14.426 22.634 1.00 95.12 368 SER A O 1
ATOM 2721 N N . CYS A 1 369 ? 1.150 -16.551 23.327 1.00 96.19 369 CYS A N 1
ATOM 2722 C CA . CYS A 1 369 ? -0.235 -16.899 23.026 1.00 96.19 369 CYS A CA 1
ATOM 2723 C C . CYS A 1 369 ? -1.003 -17.134 24.321 1.00 96.19 369 CYS A C 1
ATOM 2725 O O . CYS A 1 369 ? -0.432 -17.658 25.278 1.00 96.19 369 CYS A O 1
ATOM 2727 N N . ASP A 1 370 ? -2.284 -16.774 24.353 1.00 92.69 370 ASP A N 1
ATOM 2728 C CA . ASP A 1 370 ? -3.126 -17.094 25.501 1.00 92.69 370 ASP A CA 1
ATOM 2729 C C . ASP A 1 370 ? -3.228 -18.618 25.665 1.00 92.69 370 ASP A C 1
ATOM 2731 O O . ASP A 1 370 ? -3.583 -19.345 24.732 1.00 92.69 370 ASP A O 1
ATOM 2735 N N . ASP A 1 371 ? -2.901 -19.113 26.862 1.00 75.06 371 ASP A N 1
ATOM 2736 C CA . ASP A 1 371 ? -2.942 -20.538 27.180 1.00 75.06 371 ASP A CA 1
ATOM 2737 C C . ASP A 1 371 ? -4.389 -21.054 27.087 1.00 75.06 371 ASP A C 1
ATOM 2739 O O . ASP A 1 371 ? -5.203 -20.870 27.991 1.00 75.06 371 ASP A O 1
ATOM 2743 N N . SER A 1 372 ? -4.697 -21.767 26.001 1.00 57.66 372 SER A N 1
ATOM 2744 C CA . SER A 1 372 ? -6.012 -22.371 25.694 1.00 57.66 372 SER A CA 1
ATOM 2745 C C . SER A 1 372 ? -6.510 -23.435 26.692 1.00 57.66 372 SER A C 1
ATOM 2747 O O . SER A 1 372 ? -7.521 -24.092 26.456 1.00 57.66 372 SER A O 1
ATOM 2749 N N . SER A 1 373 ? -5.825 -23.631 27.821 1.00 49.38 373 SER A N 1
ATOM 2750 C CA . SER A 1 373 ? -6.075 -24.742 28.748 1.00 49.38 373 SER A CA 1
ATOM 2751 C C . SER A 1 373 ? -7.345 -24.627 29.605 1.00 49.38 373 SER A C 1
ATOM 2753 O O . SER A 1 373 ? -7.651 -25.581 30.319 1.00 49.38 373 SER A O 1
ATOM 2755 N N . ASP A 1 374 ? -8.095 -23.519 29.526 1.00 48.16 374 ASP A N 1
ATOM 2756 C CA . ASP A 1 374 ? -9.230 -23.244 30.430 1.00 48.16 374 ASP A CA 1
ATOM 2757 C C . ASP A 1 374 ? -10.595 -23.045 29.737 1.00 48.16 374 ASP A C 1
ATOM 2759 O O . ASP A 1 374 ? -11.563 -22.606 30.360 1.00 48.16 374 ASP A O 1
ATOM 2763 N N . MET A 1 375 ? -10.726 -23.394 28.452 1.00 44.00 375 MET A N 1
ATOM 2764 C CA . MET A 1 375 ? -12.036 -23.389 27.787 1.00 44.00 375 MET A CA 1
ATOM 2765 C C . MET A 1 375 ? -12.714 -24.751 27.944 1.00 44.00 375 MET A C 1
ATOM 2767 O O . MET A 1 375 ? -12.488 -25.682 27.177 1.00 44.00 375 MET A O 1
ATOM 2771 N N . THR A 1 376 ? -13.522 -24.877 28.999 1.00 40.75 376 THR A N 1
ATOM 2772 C CA . THR A 1 376 ? -14.446 -26.006 29.169 1.00 40.75 376 THR A CA 1
ATOM 2773 C C . THR A 1 376 ? -15.657 -25.840 28.254 1.00 40.75 376 THR A C 1
ATOM 2775 O O . THR A 1 376 ? -16.226 -24.755 28.169 1.00 40.75 376 THR A O 1
ATOM 2778 N N . ASP A 1 377 ? -16.031 -26.934 27.585 1.00 38.41 377 ASP A N 1
ATOM 2779 C CA . ASP A 1 377 ? -17.151 -27.065 26.646 1.00 38.41 377 ASP A CA 1
ATOM 2780 C C . ASP A 1 377 ? -18.484 -26.594 27.260 1.00 38.41 377 ASP A C 1
ATOM 2782 O O . ASP A 1 377 ? -19.223 -27.357 27.889 1.00 38.41 377 ASP A O 1
ATOM 2786 N N . GLY A 1 378 ? -18.789 -25.312 27.090 1.00 40.47 378 GLY A N 1
ATOM 2787 C CA . GLY A 1 378 ? -20.105 -24.731 27.304 1.00 40.47 378 GLY A CA 1
ATOM 2788 C C . GLY A 1 378 ? -20.724 -24.403 25.954 1.00 40.47 378 GLY A C 1
ATOM 2789 O O . GLY A 1 378 ? -20.633 -23.265 25.508 1.00 40.47 378 GLY A O 1
ATOM 2790 N N . GLU A 1 379 ? -21.328 -25.398 25.297 1.00 40.91 379 GLU A N 1
ATOM 2791 C CA . GLU A 1 379 ? -22.186 -25.192 24.123 1.00 40.91 379 GLU A CA 1
ATOM 2792 C C . GLU A 1 379 ? -23.422 -24.367 24.522 1.00 40.91 379 GLU A C 1
ATOM 2794 O O . GLU A 1 379 ? -24.466 -24.902 24.897 1.00 40.91 379 GLU A O 1
ATOM 2799 N N . GLU A 1 380 ? -23.322 -23.048 24.409 1.00 39.09 380 GLU A N 1
ATOM 2800 C CA . GLU A 1 380 ? -24.443 -22.223 23.972 1.00 39.09 380 GLU A CA 1
ATOM 2801 C C . GLU A 1 380 ? -24.044 -21.635 22.619 1.00 39.09 380 GLU A C 1
ATOM 2803 O O . GLU A 1 380 ? -23.119 -20.830 22.525 1.00 39.09 380 GLU A O 1
ATOM 2808 N N . SER A 1 381 ? -24.706 -22.089 21.553 1.00 37.78 381 SER A N 1
ATOM 2809 C CA . SER A 1 381 ? -24.551 -21.528 20.214 1.00 37.78 381 SER A CA 1
ATOM 2810 C C . SER A 1 381 ? -25.061 -20.086 20.223 1.00 37.78 381 SER A C 1
ATOM 2812 O O . SER A 1 381 ? -26.256 -19.838 20.053 1.00 37.78 381 SER A O 1
ATOM 2814 N N . LEU A 1 382 ? -24.166 -19.138 20.479 1.00 41.88 382 LEU A N 1
ATOM 2815 C CA . LEU A 1 382 ? -24.388 -17.735 20.167 1.00 41.88 382 LEU A CA 1
ATOM 2816 C C . LEU A 1 382 ? -24.315 -17.605 18.645 1.00 41.88 382 LEU A C 1
ATOM 2818 O O . LEU A 1 382 ? -23.262 -17.829 18.053 1.00 41.88 382 LEU A O 1
ATOM 2822 N N . GLU A 1 383 ? -25.461 -17.327 18.023 1.00 51.31 383 GLU A N 1
ATOM 2823 C CA . GLU A 1 383 ? -25.548 -17.013 16.597 1.00 51.31 383 GLU A CA 1
ATOM 2824 C C . GLU A 1 383 ? -24.676 -15.779 16.320 1.00 51.31 383 GLU A C 1
ATOM 2826 O O . GLU A 1 383 ? -24.825 -14.746 16.979 1.00 51.31 383 GLU A O 1
ATOM 2831 N N . ASP A 1 384 ? -23.719 -15.915 15.399 1.00 52.59 384 ASP A N 1
ATOM 2832 C CA . ASP A 1 384 ? -22.888 -14.804 14.942 1.00 52.59 384 ASP A CA 1
ATOM 2833 C C . ASP A 1 384 ? -23.792 -13.798 14.205 1.00 52.59 384 ASP A C 1
ATOM 2835 O O . ASP A 1 384 ? -24.400 -14.163 13.195 1.00 52.59 384 ASP A O 1
ATOM 2839 N N . PRO A 1 385 ? -23.914 -12.546 14.683 1.00 61.59 385 PRO A N 1
ATOM 2840 C CA . PRO A 1 385 ? -24.768 -11.544 14.047 1.00 61.59 385 PRO A CA 1
ATOM 2841 C C . PRO A 1 385 ? -24.268 -11.120 12.653 1.00 61.59 385 PRO A C 1
ATOM 2843 O O . PRO A 1 385 ? -24.970 -10.402 11.930 1.00 61.59 385 PRO A O 1
ATOM 2846 N N . TYR A 1 386 ? -23.054 -11.521 12.255 1.00 71.38 386 TYR A N 1
ATOM 2847 C CA . TYR A 1 386 ? -22.467 -11.178 10.967 1.00 71.38 386 TYR A CA 1
ATOM 2848 C C . TYR A 1 386 ? -22.468 -12.352 9.994 1.00 71.38 386 TYR A C 1
ATOM 2850 O O . TYR A 1 386 ? -21.558 -13.172 9.953 1.00 71.38 386 TYR A O 1
ATOM 2858 N N . ASP A 1 387 ? -23.462 -12.357 9.108 1.00 81.00 387 ASP A N 1
ATOM 2859 C CA . ASP A 1 387 ? -23.495 -13.281 7.981 1.00 81.00 387 ASP A CA 1
ATOM 2860 C C . ASP A 1 387 ? -22.884 -12.640 6.720 1.00 81.00 387 ASP A C 1
ATOM 2862 O O . ASP A 1 387 ? -23.442 -11.666 6.194 1.00 81.00 387 ASP A O 1
ATOM 2866 N N . PRO A 1 388 ? -21.758 -13.154 6.191 1.00 89.31 388 PRO A N 1
ATOM 2867 C CA . PRO A 1 388 ? -21.115 -12.584 5.012 1.00 89.31 388 PRO A CA 1
ATOM 2868 C C . PRO A 1 388 ? -21.802 -12.965 3.689 1.00 89.31 388 PRO A C 1
ATOM 2870 O O . PRO A 1 388 ? -21.476 -12.384 2.651 1.00 89.31 388 PRO A O 1
ATOM 2873 N N . MET A 1 389 ? -22.745 -13.917 3.672 1.00 92.88 389 MET A N 1
ATOM 2874 C CA . MET A 1 389 ? -23.307 -14.469 2.430 1.00 92.88 389 MET A CA 1
ATOM 2875 C C . MET A 1 389 ? -24.056 -13.428 1.594 1.00 92.88 389 MET A C 1
ATOM 2877 O O . MET A 1 389 ? -23.934 -13.415 0.362 1.00 92.88 389 MET A O 1
ATOM 2881 N N . CYS A 1 390 ? -24.786 -12.519 2.246 1.00 94.75 390 CYS A N 1
ATOM 2882 C CA . CYS A 1 390 ? -25.484 -11.430 1.562 1.00 94.75 390 CYS A CA 1
ATOM 2883 C C . CYS A 1 390 ? -24.499 -10.465 0.884 1.00 94.75 390 CYS A C 1
ATOM 2885 O O . CYS A 1 390 ? -24.670 -10.126 -0.291 1.00 94.75 390 CYS A O 1
ATOM 2887 N N . ALA A 1 391 ? -23.423 -10.094 1.583 1.00 91.75 391 ALA A N 1
ATOM 2888 C CA . ALA A 1 391 ? -22.391 -9.207 1.055 1.00 91.75 391 ALA A CA 1
ATOM 2889 C C . ALA A 1 391 ? -21.616 -9.856 -0.105 1.00 91.75 391 ALA A C 1
ATOM 2891 O O . ALA A 1 391 ? -21.443 -9.242 -1.159 1.00 91.75 391 ALA A O 1
ATOM 2892 N N . LEU A 1 392 ? -21.212 -11.122 0.041 1.00 90.31 392 LEU A N 1
ATOM 2893 C CA . LEU A 1 392 ? -20.484 -11.865 -0.993 1.00 90.31 392 LEU A CA 1
ATOM 2894 C C . LEU A 1 392 ? -21.304 -12.028 -2.278 1.00 90.31 392 LEU A C 1
ATOM 2896 O O . LEU A 1 392 ? -20.789 -11.814 -3.376 1.00 90.31 392 LEU A O 1
ATOM 2900 N N . THR A 1 393 ? -22.593 -12.354 -2.159 1.00 88.38 393 THR A N 1
ATOM 2901 C CA . THR A 1 393 ? -23.472 -12.496 -3.332 1.00 88.38 393 THR A CA 1
ATOM 2902 C C . THR A 1 393 ? -23.666 -11.158 -4.050 1.00 88.38 393 THR A C 1
ATOM 2904 O O . THR A 1 393 ? -23.716 -11.103 -5.281 1.00 88.38 393 THR A O 1
ATOM 2907 N N . PHE A 1 394 ? -23.714 -10.056 -3.299 1.00 94.44 394 PHE A N 1
ATOM 2908 C CA . PHE A 1 394 ? -23.814 -8.717 -3.869 1.00 94.44 394 PHE A CA 1
ATOM 2909 C C . PHE A 1 394 ? -22.561 -8.293 -4.637 1.00 94.44 394 PHE A C 1
ATOM 2911 O O . PHE A 1 394 ? -22.682 -7.661 -5.682 1.00 94.44 394 PHE A O 1
ATOM 2918 N N . LEU A 1 395 ? -21.369 -8.702 -4.196 1.00 89.12 395 LEU A N 1
ATOM 2919 C CA . LEU A 1 395 ? -20.135 -8.473 -4.957 1.00 89.12 395 LEU A CA 1
ATOM 2920 C C . LEU A 1 395 ? -20.155 -9.182 -6.320 1.00 89.12 395 LEU A C 1
ATOM 2922 O O . LEU A 1 395 ? -19.618 -8.660 -7.295 1.00 89.12 395 LEU A O 1
ATOM 2926 N N . GLN A 1 396 ? -20.808 -10.343 -6.412 1.00 91.62 396 GLN A N 1
ATOM 2927 C CA . GLN A 1 396 ? -20.955 -11.080 -7.671 1.00 91.62 396 GLN A CA 1
ATOM 2928 C C . GLN A 1 396 ? -22.031 -10.482 -8.587 1.00 91.62 396 GLN A C 1
ATOM 2930 O O . GLN A 1 396 ? -21.906 -10.531 -9.812 1.00 91.62 396 GLN A O 1
ATOM 2935 N N . ASN A 1 397 ? -23.099 -9.924 -8.013 1.00 94.25 397 ASN A N 1
ATOM 2936 C CA . ASN A 1 397 ? -24.172 -9.271 -8.754 1.00 94.25 397 ASN A CA 1
ATOM 2937 C C . ASN A 1 397 ? -24.662 -8.024 -7.997 1.00 94.25 397 ASN A C 1
ATOM 2939 O O . ASN A 1 397 ? -25.632 -8.122 -7.234 1.00 94.25 397 ASN A O 1
ATOM 2943 N N . PRO A 1 398 ? -24.043 -6.849 -8.233 1.00 94.50 398 PRO A N 1
ATOM 2944 C CA . PRO A 1 398 ? -24.288 -5.627 -7.466 1.00 94.50 398 PRO A CA 1
ATOM 2945 C C . PRO A 1 398 ? -25.570 -4.914 -7.917 1.00 94.50 398 PRO A C 1
ATOM 2947 O O . PRO A 1 398 ? -25.613 -3.705 -8.146 1.00 94.50 398 PRO A O 1
ATOM 2950 N N . THR A 1 399 ? -26.642 -5.681 -8.092 1.00 96.50 399 THR A N 1
ATOM 2951 C CA . THR A 1 399 ? -27.964 -5.196 -8.465 1.00 96.50 399 THR A CA 1
ATOM 2952 C C . THR A 1 399 ? -28.953 -5.481 -7.346 1.00 96.50 399 THR A C 1
ATOM 2954 O O . THR A 1 399 ? -28.820 -6.437 -6.581 1.00 96.50 399 THR A O 1
ATOM 2957 N N . LYS A 1 400 ? -30.001 -4.661 -7.279 1.00 96.31 400 LYS A N 1
ATOM 2958 C CA . LYS A 1 400 ? -31.120 -4.860 -6.354 1.00 96.31 400 LYS A CA 1
ATOM 2959 C C . LYS A 1 400 ? -31.755 -6.243 -6.497 1.00 96.31 400 LYS A C 1
ATOM 2961 O O . LYS A 1 400 ? -32.092 -6.869 -5.496 1.00 96.31 400 LYS A O 1
ATOM 2966 N N . ASP A 1 401 ? -31.889 -6.724 -7.729 1.00 96.12 401 ASP A N 1
ATOM 2967 C CA . ASP A 1 401 ? -32.443 -8.049 -8.008 1.00 96.12 401 ASP A CA 1
ATOM 2968 C C . ASP A 1 401 ? -31.475 -9.166 -7.594 1.00 96.12 401 ASP A C 1
ATOM 2970 O O . ASP A 1 401 ? -31.919 -10.171 -7.047 1.00 96.12 401 ASP A O 1
ATOM 2974 N N . GLY A 1 402 ? -30.163 -8.968 -7.782 1.00 95.19 402 GLY A N 1
ATOM 2975 C CA . GLY A 1 402 ? -29.124 -9.877 -7.294 1.00 95.19 402 GLY A CA 1
ATOM 2976 C C . GLY A 1 402 ? -29.164 -10.039 -5.776 1.00 95.19 402 GLY A C 1
ATOM 2977 O O . GLY A 1 402 ? -29.225 -11.161 -5.284 1.00 95.19 402 GLY A O 1
ATOM 2978 N N . CYS A 1 403 ? -29.246 -8.926 -5.045 1.00 96.81 403 CYS A N 1
ATOM 2979 C CA . CYS A 1 403 ? -29.390 -8.951 -3.591 1.00 96.81 403 CYS A CA 1
ATOM 2980 C C . CYS A 1 403 ? -30.685 -9.644 -3.141 1.00 96.81 403 CYS A C 1
ATOM 2982 O O . CYS A 1 403 ? -30.663 -10.502 -2.268 1.00 96.81 403 CYS A O 1
ATOM 2984 N N . LYS A 1 404 ? -31.823 -9.338 -3.777 1.00 94.69 404 LYS A N 1
ATOM 2985 C CA . LYS A 1 404 ? -33.116 -9.957 -3.429 1.00 94.69 404 LYS A CA 1
ATOM 2986 C C . LYS A 1 404 ? -33.209 -11.446 -3.769 1.00 94.69 404 LYS A C 1
ATOM 2988 O O . LYS A 1 404 ? -34.094 -12.122 -3.250 1.00 94.69 404 LYS A O 1
ATOM 2993 N N . ALA A 1 405 ? -32.357 -11.935 -4.667 1.00 95.75 405 ALA A N 1
ATOM 2994 C CA . ALA A 1 405 ? -32.236 -13.352 -4.984 1.00 95.75 405 ALA A CA 1
ATOM 2995 C C . ALA A 1 405 ? -31.264 -14.091 -4.047 1.00 95.75 405 ALA A C 1
ATOM 2997 O O . ALA A 1 405 ? -31.264 -15.321 -4.041 1.00 95.75 405 ALA A O 1
ATOM 2998 N N . ALA A 1 406 ? -30.450 -13.360 -3.280 1.00 95.69 406 ALA A N 1
ATOM 2999 C CA . ALA A 1 406 ? -29.510 -13.920 -2.324 1.00 95.69 406 ALA A CA 1
ATOM 3000 C C . ALA A 1 406 ? -30.217 -14.351 -1.033 1.00 95.69 406 ALA A C 1
ATOM 3002 O O . ALA A 1 406 ? -31.230 -13.770 -0.623 1.00 95.69 406 ALA A O 1
ATOM 3003 N N . THR A 1 407 ? -29.646 -15.358 -0.382 1.00 96.12 407 THR A N 1
ATOM 3004 C CA . THR A 1 407 ? -30.032 -15.776 0.962 1.00 96.12 407 THR A CA 1
ATOM 3005 C C . THR A 1 407 ? -28.816 -15.797 1.871 1.00 96.12 407 THR A C 1
ATOM 3007 O O . THR A 1 407 ? -27.716 -16.119 1.419 1.00 96.12 407 THR A O 1
ATOM 3010 N N . ASP A 1 408 ? -29.030 -15.480 3.141 1.00 94.06 408 ASP A N 1
ATOM 3011 C CA . ASP A 1 408 ? -28.040 -15.665 4.196 1.00 94.06 408 ASP A CA 1
ATOM 3012 C C . ASP A 1 408 ? -27.749 -17.170 4.426 1.00 94.06 408 ASP A C 1
ATOM 3014 O O . ASP A 1 408 ? -28.365 -18.051 3.809 1.00 94.06 408 ASP A O 1
ATOM 3018 N N . SER A 1 409 ? -26.783 -17.489 5.284 1.00 89.50 409 SER A N 1
ATOM 3019 C CA . SER A 1 409 ? -26.399 -18.858 5.658 1.00 89.50 409 SER A CA 1
ATOM 3020 C C . SER A 1 409 ? -27.535 -19.650 6.321 1.00 89.50 409 SER A C 1
ATOM 3022 O O . SER A 1 409 ? -27.567 -20.879 6.224 1.00 89.50 409 SER A O 1
ATOM 3024 N N . ALA A 1 410 ? -28.512 -18.961 6.916 1.00 91.00 410 ALA A N 1
ATOM 3025 C CA . ALA A 1 410 ? -29.729 -19.546 7.472 1.00 91.00 410 ALA A CA 1
ATOM 3026 C C . ALA A 1 410 ? -30.851 -19.730 6.424 1.00 91.00 410 ALA A C 1
ATOM 3028 O O . ALA A 1 410 ? -31.904 -20.302 6.725 1.00 91.00 410 ALA A O 1
ATOM 3029 N N . GLY A 1 411 ? -30.636 -19.297 5.177 1.00 94.00 411 GLY A N 1
ATOM 3030 C CA . GLY A 1 411 ? -31.591 -19.399 4.076 1.00 94.00 411 GLY A CA 1
ATOM 3031 C C . GLY A 1 411 ? -32.659 -18.299 4.054 1.00 94.00 411 GLY A C 1
ATOM 3032 O O . GLY A 1 411 ? -33.643 -18.428 3.317 1.00 94.00 411 GLY A O 1
ATOM 3033 N N . ASN A 1 412 ? -32.506 -17.226 4.835 1.00 94.88 412 ASN A N 1
ATOM 3034 C CA . ASN A 1 412 ? -33.406 -16.076 4.791 1.00 94.88 412 ASN A CA 1
ATOM 3035 C C . ASN A 1 412 ? -33.003 -15.118 3.662 1.00 94.88 412 ASN A C 1
ATOM 3037 O O . ASN A 1 412 ? -31.820 -14.964 3.373 1.00 94.88 412 ASN A O 1
ATOM 3041 N N . PRO A 1 413 ? -33.968 -14.454 3.006 1.00 95.62 413 PRO A N 1
ATOM 3042 C CA . PRO A 1 413 ? -33.671 -13.519 1.926 1.00 95.62 413 PRO A CA 1
ATOM 3043 C C . PRO A 1 413 ? -32.936 -12.276 2.436 1.00 95.62 413 PRO A C 1
ATOM 3045 O O . PRO A 1 413 ? -33.344 -11.680 3.434 1.00 95.62 413 PRO A O 1
ATOM 3048 N N . CYS A 1 414 ? -31.920 -11.845 1.694 1.00 96.81 414 CYS A N 1
ATOM 3049 C CA . CYS A 1 414 ? -31.182 -10.623 1.996 1.00 96.81 414 CYS A CA 1
ATOM 3050 C C . CYS A 1 414 ? -32.007 -9.353 1.697 1.00 96.81 414 CYS A C 1
ATOM 3052 O O . CYS A 1 414 ? -32.927 -9.347 0.867 1.00 96.81 414 CYS A O 1
ATOM 3054 N N . GLU A 1 415 ? -31.660 -8.252 2.363 1.00 97.75 415 GLU A N 1
ATOM 3055 C CA . GLU A 1 415 ? -32.249 -6.928 2.177 1.00 97.75 415 GLU A CA 1
ATOM 3056 C C . GLU A 1 415 ? -31.282 -5.996 1.443 1.00 97.75 415 GLU A C 1
ATOM 3058 O O . GLU A 1 415 ? -30.101 -5.884 1.771 1.00 97.75 415 GLU A O 1
ATOM 3063 N N . PHE A 1 416 ? -31.806 -5.306 0.431 1.00 97.38 416 PHE A N 1
ATOM 3064 C CA . PHE A 1 416 ? -31.048 -4.324 -0.332 1.00 97.38 416 PHE A CA 1
ATOM 3065 C C . PHE A 1 416 ? -31.136 -2.968 0.363 1.00 97.38 416 PHE A C 1
ATOM 3067 O O . PHE A 1 416 ? -32.238 -2.454 0.566 1.00 97.38 416 PHE A O 1
ATOM 3074 N N . CYS A 1 417 ? -29.988 -2.400 0.707 1.00 97.62 417 CYS A N 1
ATOM 3075 C CA . CYS A 1 417 ? -29.847 -1.181 1.487 1.00 97.62 417 CYS A CA 1
ATOM 3076 C C . CYS A 1 417 ? -29.128 -0.098 0.674 1.00 97.62 417 CYS A C 1
ATOM 3078 O O . CYS A 1 417 ? -28.086 -0.360 0.084 1.00 97.62 417 CYS A O 1
ATOM 3080 N N . ASP A 1 418 ? -29.671 1.115 0.653 1.00 96.69 418 ASP A N 1
ATOM 3081 C CA . ASP A 1 418 ? -29.103 2.289 -0.016 1.00 96.69 418 ASP A CA 1
ATOM 3082 C C . ASP A 1 418 ? -28.445 3.210 1.020 1.00 96.69 418 ASP A C 1
ATOM 3084 O O . ASP A 1 418 ? -29.123 3.742 1.913 1.00 96.69 418 ASP A O 1
ATOM 3088 N N . LEU A 1 419 ? -27.123 3.383 0.918 1.00 93.56 419 LEU A N 1
ATOM 3089 C CA . LEU A 1 419 ? -26.398 4.421 1.644 1.00 93.56 419 LEU A CA 1
ATOM 3090 C C . LEU A 1 419 ? -26.406 5.682 0.793 1.00 93.56 419 LEU A C 1
ATOM 3092 O O . LEU A 1 419 ? -25.770 5.724 -0.260 1.00 93.56 419 LEU A O 1
ATOM 3096 N N . GLN A 1 420 ? -27.076 6.721 1.291 1.00 90.62 420 GLN A N 1
ATOM 3097 C CA . GLN A 1 420 ? -27.229 8.025 0.644 1.00 90.62 420 GLN A CA 1
ATOM 3098 C C . GLN A 1 420 ? -25.890 8.575 0.111 1.00 90.62 420 GLN A C 1
ATOM 3100 O O . GLN A 1 420 ? -25.148 9.244 0.821 1.00 90.62 420 GLN A O 1
ATOM 3105 N N . GLY A 1 421 ? -25.583 8.294 -1.158 1.00 81.69 421 GLY A N 1
ATOM 3106 C CA . GLY A 1 421 ? -24.366 8.748 -1.839 1.00 81.69 421 GLY A CA 1
ATOM 3107 C C . GLY A 1 421 ? -23.130 7.844 -1.721 1.00 81.69 421 GLY A C 1
ATOM 3108 O O . GLY A 1 421 ? -22.164 8.099 -2.434 1.00 81.69 421 GLY A O 1
ATOM 3109 N N . MET A 1 422 ? -23.147 6.780 -0.907 1.00 83.75 422 MET A N 1
ATOM 3110 C CA . MET A 1 422 ? -22.002 5.858 -0.743 1.00 83.75 422 MET A CA 1
ATOM 3111 C C . MET A 1 422 ? -22.185 4.507 -1.449 1.00 83.75 422 MET A C 1
ATOM 3113 O O . MET A 1 422 ? -21.293 3.662 -1.416 1.00 83.75 422 MET A O 1
ATOM 3117 N N . GLY A 1 423 ? -23.317 4.310 -2.125 1.00 91.12 423 GLY A N 1
ATOM 3118 C CA . GLY A 1 423 ? -23.616 3.095 -2.875 1.00 91.12 423 GLY A CA 1
ATOM 3119 C C . GLY A 1 423 ? -24.626 2.202 -2.164 1.00 91.12 423 GLY A C 1
ATOM 3120 O O . GLY A 1 423 ? -25.247 2.587 -1.178 1.00 91.12 423 GLY A O 1
ATOM 3121 N N . ASN A 1 424 ? -24.816 1.001 -2.702 1.00 96.75 424 ASN A N 1
ATOM 3122 C CA . ASN A 1 424 ? -25.785 0.048 -2.173 1.00 96.75 424 ASN A CA 1
ATOM 3123 C C . ASN A 1 424 ? -25.065 -1.112 -1.484 1.00 96.75 424 ASN A C 1
ATOM 3125 O O . ASN A 1 424 ? -23.975 -1.496 -1.903 1.00 96.75 424 ASN A O 1
ATOM 3129 N N . LEU A 1 425 ? -25.698 -1.686 -0.468 1.00 96.31 425 LEU A N 1
ATOM 3130 C CA . LEU A 1 425 ? -25.253 -2.875 0.249 1.00 96.31 425 LEU A CA 1
ATOM 3131 C C . LEU A 1 425 ? -26.349 -3.940 0.218 1.00 96.31 425 LEU A C 1
ATOM 3133 O O . LEU A 1 425 ? -27.534 -3.638 0.068 1.00 96.31 425 LEU A O 1
ATOM 3137 N N . CYS A 1 426 ? -25.945 -5.191 0.399 1.00 97.31 426 CYS A N 1
ATOM 3138 C CA . CYS A 1 426 ? -26.860 -6.299 0.618 1.00 97.31 426 CYS A CA 1
ATOM 3139 C C . CYS A 1 426 ? -26.567 -6.911 1.979 1.00 97.31 426 CYS A C 1
ATOM 3141 O O . CYS A 1 426 ? -25.469 -7.418 2.203 1.00 97.31 426 CYS A O 1
ATOM 3143 N N . LEU A 1 427 ? -27.538 -6.823 2.876 1.00 96.44 427 LEU A N 1
ATOM 3144 C CA . LEU A 1 427 ? -27.390 -7.168 4.283 1.00 96.44 427 LEU A CA 1
ATOM 3145 C C . LEU A 1 427 ? -28.390 -8.265 4.652 1.00 96.44 427 LEU A C 1
ATOM 3147 O O . LEU A 1 427 ? -29.451 -8.368 4.034 1.00 96.44 427 LEU A O 1
ATOM 3151 N N . ASN A 1 428 ? -28.077 -9.085 5.654 1.00 95.69 428 ASN A N 1
ATOM 3152 C CA . ASN A 1 428 ? -29.101 -9.937 6.265 1.00 95.69 428 ASN A CA 1
ATOM 3153 C C . ASN A 1 428 ? -30.122 -9.059 7.036 1.00 95.69 428 ASN A C 1
ATOM 3155 O O . ASN A 1 428 ? -29.947 -7.844 7.160 1.00 95.69 428 ASN A O 1
ATOM 3159 N N . ALA A 1 429 ? -31.213 -9.643 7.537 1.00 95.25 429 ALA A N 1
ATOM 3160 C CA . ALA A 1 429 ? -32.279 -8.868 8.184 1.00 95.25 429 ALA A CA 1
ATOM 3161 C C . ALA A 1 429 ? -31.803 -8.088 9.429 1.00 95.25 429 ALA A C 1
ATOM 3163 O O . ALA A 1 429 ? -32.223 -6.952 9.648 1.00 95.25 429 ALA A O 1
ATOM 3164 N N . GLU A 1 430 ? -30.910 -8.679 10.220 1.00 92.44 430 GLU A N 1
ATOM 3165 C CA . GLU A 1 430 ? -30.385 -8.096 11.461 1.00 92.44 430 GLU A CA 1
ATOM 3166 C C . GLU A 1 430 ? -29.428 -6.937 11.166 1.00 92.44 430 GLU A C 1
ATOM 3168 O O . GLU A 1 430 ? -29.562 -5.840 11.709 1.00 92.44 430 GLU A O 1
ATOM 3173 N N . GLN A 1 431 ? -28.513 -7.139 10.220 1.00 93.00 431 GLN A N 1
ATOM 3174 C CA . GLN A 1 431 ? -27.621 -6.110 9.701 1.00 93.00 431 GLN A CA 1
ATOM 3175 C C . GLN A 1 431 ? -28.401 -4.964 9.050 1.00 93.00 431 GLN A C 1
ATOM 3177 O O . GLN A 1 431 ? -28.054 -3.801 9.249 1.00 93.00 431 GLN A O 1
ATOM 3182 N N . ALA A 1 432 ? -29.469 -5.260 8.306 1.00 95.44 432 ALA A N 1
ATOM 3183 C CA . ALA A 1 432 ? -30.336 -4.245 7.717 1.00 95.44 432 ALA A CA 1
ATOM 3184 C C . ALA A 1 432 ? -31.072 -3.425 8.789 1.00 95.44 432 ALA A C 1
ATOM 3186 O O . ALA A 1 432 ? -31.224 -2.211 8.637 1.00 95.44 432 ALA A O 1
ATOM 3187 N N . GLU A 1 433 ? -31.492 -4.050 9.893 1.00 94.31 433 GLU A N 1
ATOM 3188 C CA . GLU A 1 433 ? -32.068 -3.347 11.043 1.00 94.31 433 GLU A CA 1
ATOM 3189 C C . GLU A 1 433 ? -31.038 -2.434 11.721 1.00 94.31 433 GLU A C 1
ATOM 3191 O O . GLU A 1 433 ? -31.346 -1.274 12.002 1.00 94.31 433 GLU A O 1
ATOM 3196 N N . MET A 1 434 ? -29.801 -2.902 11.915 1.00 89.94 434 MET A N 1
ATOM 3197 C CA . MET A 1 434 ? -28.707 -2.070 12.432 1.00 89.94 434 MET A CA 1
ATOM 3198 C C . MET A 1 434 ? -28.380 -0.903 11.488 1.00 89.94 434 MET A C 1
ATOM 3200 O O . MET A 1 434 ? -28.247 0.236 11.934 1.00 89.94 434 MET A O 1
ATOM 3204 N N . ALA A 1 435 ? -28.331 -1.148 10.177 1.00 92.38 435 ALA A N 1
ATOM 3205 C CA . ALA A 1 435 ? -28.078 -0.120 9.171 1.00 92.38 435 ALA A CA 1
ATOM 3206 C C . ALA A 1 435 ? -29.185 0.954 9.158 1.00 92.38 435 ALA A C 1
ATOM 3208 O O . ALA A 1 435 ? -28.902 2.149 9.054 1.00 92.38 435 ALA A O 1
ATOM 3209 N N . GLN A 1 436 ? -30.450 0.562 9.347 1.00 93.81 436 GLN A N 1
ATOM 3210 C CA . GLN A 1 436 ? -31.563 1.510 9.477 1.00 93.81 436 GLN A CA 1
ATOM 3211 C C . GLN A 1 436 ? -31.411 2.449 10.681 1.00 93.81 436 GLN A C 1
ATOM 3213 O O . GLN A 1 436 ? -31.837 3.604 10.605 1.00 93.81 436 GLN A O 1
ATOM 3218 N N . GLN A 1 437 ? -30.777 2.005 11.772 1.00 91.62 437 GLN A N 1
ATOM 3219 C CA . GLN A 1 437 ? -30.544 2.851 12.951 1.00 91.62 437 GLN A CA 1
ATOM 3220 C C . GLN A 1 437 ? -29.543 3.983 12.687 1.00 91.62 437 GLN A C 1
ATOM 3222 O O . GLN A 1 437 ? -29.633 5.025 13.335 1.00 91.62 437 GLN A O 1
ATOM 3227 N N . ILE A 1 438 ? -28.645 3.815 11.713 1.00 89.50 438 ILE A N 1
ATOM 3228 C CA . ILE A 1 438 ? -27.665 4.829 11.291 1.00 89.50 438 ILE A CA 1
ATOM 3229 C C . ILE A 1 438 ? -28.093 5.575 10.011 1.00 89.50 438 ILE A C 1
ATOM 3231 O O . ILE A 1 438 ? -27.281 6.228 9.366 1.00 89.50 438 ILE A O 1
ATOM 3235 N N . GLY A 1 439 ? -29.377 5.502 9.637 1.00 91.56 439 GLY A N 1
ATOM 3236 C CA . GLY A 1 439 ? -29.949 6.281 8.530 1.00 91.56 439 GLY A CA 1
ATOM 3237 C C . GLY A 1 439 ? -29.876 5.626 7.146 1.00 91.56 439 GLY A C 1
ATOM 3238 O O . GLY A 1 439 ? -30.251 6.258 6.157 1.00 91.56 439 GLY A O 1
ATOM 3239 N N . VAL A 1 440 ? -29.452 4.363 7.051 1.00 95.12 440 VAL A N 1
ATOM 3240 C CA . VAL A 1 440 ? -29.474 3.607 5.789 1.00 95.12 440 VAL A CA 1
ATOM 3241 C C . VAL A 1 440 ? -30.904 3.186 5.459 1.00 95.12 440 VAL A C 1
ATOM 3243 O O . VAL A 1 440 ? -31.652 2.718 6.317 1.00 95.12 440 VAL A O 1
ATOM 3246 N N . THR A 1 441 ? -31.315 3.337 4.200 1.00 96.50 441 THR A N 1
ATOM 3247 C CA . THR A 1 441 ? -32.669 2.950 3.777 1.00 96.50 441 THR A CA 1
ATOM 3248 C C . THR A 1 441 ? -32.641 1.557 3.163 1.00 96.50 441 THR A C 1
ATOM 3250 O O . THR A 1 441 ? -32.058 1.383 2.100 1.00 96.50 441 THR A O 1
ATOM 3253 N N . CYS A 1 442 ? -33.294 0.571 3.784 1.00 96.94 442 CYS A N 1
ATOM 3254 C CA . CYS A 1 442 ? -33.370 -0.789 3.236 1.00 96.94 442 CYS A CA 1
ATOM 3255 C C . CYS A 1 442 ? -34.767 -1.153 2.727 1.00 96.94 442 CYS A C 1
ATOM 3257 O O . CYS A 1 442 ? -35.790 -0.878 3.363 1.00 96.94 442 CYS A O 1
ATOM 3259 N N . ASP A 1 443 ? -34.810 -1.823 1.578 1.00 94.94 443 ASP A N 1
ATOM 3260 C CA . ASP A 1 443 ? -36.016 -2.425 1.029 1.00 94.94 443 ASP A CA 1
ATOM 3261 C C . ASP A 1 443 ? -36.310 -3.745 1.745 1.00 94.94 443 ASP A C 1
ATOM 3263 O O . ASP A 1 443 ? -35.787 -4.794 1.357 1.00 94.94 443 ASP A O 1
ATOM 3267 N N . LYS A 1 444 ? -37.205 -3.712 2.739 1.00 87.38 444 LYS A N 1
ATOM 3268 C CA . LYS A 1 444 ? -37.655 -4.932 3.423 1.00 87.38 444 LYS A CA 1
ATOM 3269 C C . LYS A 1 444 ? -38.128 -5.978 2.420 1.00 87.38 444 LYS A C 1
ATOM 3271 O O . LYS A 1 444 ? -38.981 -5.710 1.562 1.00 87.38 444 LYS A O 1
ATOM 3276 N N . SER A 1 445 ? -37.589 -7.188 2.537 1.00 75.31 445 SER A N 1
ATOM 3277 C CA . SER A 1 445 ? -38.023 -8.302 1.703 1.00 75.31 445 SER A CA 1
ATOM 3278 C C . SER A 1 445 ? -39.481 -8.642 2.052 1.00 75.31 445 SER A C 1
ATOM 3280 O O . SER A 1 445 ? -39.868 -8.743 3.215 1.00 75.31 445 SER A O 1
ATOM 3282 N N . ALA A 1 446 ? -40.343 -8.806 1.043 1.00 65.31 446 ALA A N 1
ATOM 3283 C CA . ALA A 1 446 ? -41.789 -8.985 1.244 1.00 65.31 446 ALA A CA 1
ATOM 3284 C C . ALA A 1 446 ? -42.179 -10.297 1.972 1.00 65.31 446 ALA A C 1
ATOM 3286 O O . ALA A 1 446 ? -43.365 -10.590 2.127 1.00 65.31 446 ALA A O 1
ATOM 3287 N N . SER A 1 447 ? -41.205 -11.101 2.412 1.00 56.97 447 SER A N 1
ATOM 3288 C CA . SER A 1 447 ? -41.425 -12.415 3.021 1.00 56.97 447 SER A CA 1
ATOM 3289 C C . SER A 1 447 ? -41.749 -12.361 4.523 1.00 56.97 447 SER A C 1
ATOM 3291 O O . SER A 1 447 ? -42.407 -13.267 5.039 1.00 56.97 447 SER A O 1
ATOM 3293 N N . SER A 1 448 ? -41.380 -11.286 5.227 1.00 52.59 448 SER A N 1
ATOM 3294 C CA . SER A 1 448 ? -41.489 -11.202 6.693 1.00 52.59 448 SER A CA 1
ATOM 3295 C C . SER A 1 448 ? -42.899 -10.878 7.211 1.00 52.59 448 SER A C 1
ATOM 3297 O O . SER A 1 448 ? -43.189 -11.066 8.392 1.00 52.59 448 SER A O 1
ATOM 3299 N N . SER A 1 449 ? -43.838 -10.481 6.343 1.00 45.75 449 SER A N 1
ATOM 3300 C CA . SER A 1 449 ? -45.183 -10.069 6.776 1.00 45.75 449 SER A CA 1
ATOM 3301 C C . SER A 1 449 ? -46.187 -11.219 6.982 1.00 45.75 449 SER A C 1
ATOM 3303 O O . SER A 1 449 ? -47.271 -10.971 7.511 1.00 45.75 449 SER A O 1
ATOM 3305 N N . LEU A 1 450 ? -45.872 -12.469 6.606 1.00 48.56 450 LEU A N 1
ATOM 3306 C CA . LEU A 1 450 ? -46.833 -13.588 6.677 1.00 48.56 450 LEU A CA 1
ATOM 3307 C C . LEU A 1 450 ? -46.793 -14.429 7.966 1.00 48.56 450 LEU A C 1
ATOM 3309 O O . LEU A 1 450 ? -47.703 -15.227 8.178 1.00 48.56 450 LEU A O 1
ATOM 3313 N N . ARG A 1 451 ? -45.811 -14.244 8.862 1.00 49.06 451 ARG A N 1
ATOM 3314 C CA . ARG A 1 451 ? -45.738 -15.012 10.128 1.00 49.06 451 ARG A CA 1
ATOM 3315 C C . ARG A 1 451 ? -46.554 -14.423 11.292 1.00 49.06 451 ARG A C 1
ATOM 3317 O O . ARG A 1 451 ? -46.662 -15.067 12.326 1.00 49.06 451 ARG A O 1
ATOM 3324 N N . GLY A 1 452 ? -47.181 -13.255 11.123 1.00 46.72 452 GLY A N 1
ATOM 3325 C CA . GLY A 1 452 ? -47.975 -12.592 12.173 1.00 46.72 452 GLY A CA 1
ATOM 3326 C C . GLY A 1 452 ? -49.497 -12.796 12.115 1.00 46.72 452 GLY A C 1
ATOM 3327 O O . GLY A 1 452 ? -50.198 -12.285 12.980 1.00 46.72 452 GLY A O 1
ATOM 3328 N N . ALA A 1 453 ? -50.035 -13.499 11.109 1.00 41.78 453 ALA A N 1
ATOM 3329 C CA . ALA A 1 453 ? -51.487 -13.598 10.883 1.00 41.78 453 ALA A CA 1
ATOM 3330 C C . ALA A 1 453 ? -52.120 -14.946 11.289 1.00 41.78 453 ALA A C 1
ATOM 3332 O O . ALA A 1 453 ? -53.294 -15.181 11.003 1.00 41.78 453 ALA A O 1
ATOM 3333 N N . ILE A 1 454 ? -51.370 -15.832 11.950 1.00 47.59 454 ILE A N 1
ATOM 3334 C CA . ILE A 1 454 ? -51.894 -17.082 12.520 1.00 47.59 454 ILE A CA 1
ATOM 3335 C C . ILE A 1 454 ? -51.387 -17.206 13.963 1.00 47.59 454 ILE A C 1
ATOM 3337 O O . ILE A 1 454 ? -50.443 -17.941 14.239 1.00 47.59 454 ILE A O 1
ATOM 3341 N N . ALA A 1 455 ? -52.002 -16.447 14.868 1.00 39.62 455 ALA A N 1
ATOM 3342 C CA . ALA A 1 455 ? -51.952 -16.653 16.313 1.00 39.62 455 ALA A CA 1
ATOM 3343 C C . ALA A 1 455 ? -53.315 -16.296 16.913 1.00 39.62 455 ALA A C 1
ATOM 3345 O O . ALA A 1 455 ? -53.846 -15.220 16.546 1.00 39.62 455 ALA A O 1
#

Sequence (455 aa):
MKLIVSSFVLFFLQSKAANAQFACTFSATDEPSCLSHKDDDGSNCVWCSLSQFGFCVDEGQAESMEKSVPGVQCERNGPNGNDDAAPETDDGVAPSDDTIPDNYWKCLLQKTADACTATECTWCKTKAGFGVCMTGPSADAAKESDWFDCGANDREENQNTENEDSLYVADPYDPMCALSFLQNPTKDGCKAATDSDGNACEFCDVQGMGNLCLNAEQAEMAQQIGVTCDSHKDKVQGPYDPMCALSFLQNPTKEGCKAATDSDGNACEFCDLQGMGNLCWNAEQAEMAQQIGVTCDSSIATSKDDGKAIENPFDPACGLAFLQNPTEQACKTSTDSVGKACVFCNLEGTPWCFSMEQAKVAGSIGISCDDSSDMTDGEESLEDPYDPMCALTFLQNPTKDGCKAATDSAGNPCEFCDLQGMGNLCLNAEQAEMAQQIGVTCDKSASSSLRGAIA

Solvent-accessible surface area (backbone atoms only — not comparable to full-atom values): 26503 Å² total; per-residue (Å²): 144,87,78,72,73,68,63,62,60,56,60,65,57,59,66,53,62,75,53,49,84,44,41,26,46,75,66,24,89,46,61,74,52,15,39,70,36,57,34,85,89,66,50,61,14,23,25,33,32,47,92,92,48,67,50,24,27,43,61,72,56,45,56,52,42,53,75,71,36,91,72,43,48,72,49,75,61,44,104,82,55,76,91,82,74,71,63,97,80,61,91,81,74,63,89,87,64,78,63,76,57,77,59,46,62,60,19,59,71,26,84,41,63,73,59,9,64,77,43,97,27,35,38,28,32,34,83,89,71,53,67,47,18,26,32,61,74,61,32,54,57,39,48,75,34,96,56,32,53,48,58,81,76,78,85,71,89,80,96,81,77,80,84,74,82,74,78,76,73,74,68,84,75,60,57,46,15,44,54,39,19,74,76,31,84,43,67,67,38,13,55,70,27,44,32,92,87,67,48,64,17,35,42,27,43,36,88,94,79,49,74,48,26,27,36,69,69,45,42,54,56,38,37,35,67,63,28,49,44,72,87,63,80,64,82,74,84,41,88,48,54,45,46,12,42,52,39,18,74,76,32,84,42,66,68,37,12,55,71,23,43,27,92,87,66,46,63,17,35,37,27,45,37,90,93,80,50,74,49,25,23,31,66,69,47,39,53,58,39,40,75,72,72,31,52,52,70,65,86,74,81,69,77,86,74,88,84,70,89,74,75,71,75,72,52,60,44,16,41,52,52,19,75,77,37,85,42,66,66,52,15,53,74,32,44,26,88,86,68,46,60,17,31,37,29,38,54,94,86,44,79,46,28,24,26,61,67,39,34,53,54,38,42,75,75,68,32,51,50,63,78,76,86,76,76,71,94,70,93,68,88,73,78,72,82,76,61,62,46,14,44,55,47,19,74,78,32,85,42,67,67,41,15,55,70,29,42,29,91,88,66,47,63,12,25,34,29,44,37,93,91,79,50,74,51,27,26,35,67,67,48,41,52,57,39,42,76,76,71,32,50,58,54,76,56,88,73,74,73,70,78,77,80,80,127

Foldseek 3Di:
DPPPVVPVVVVVVVVVVVVQQCQLQPQDQDDQRQQPDAGPVRAGWKWKDAVPHITIGHPVVLVVCPVPPPRIDIDNHDPPDDPPDDPPPPPPDDPVPPPPPPLFVVQQPDQDQVSLVVRQWWWKAFPVGGIGTGHDVVLVVQCPDPGIDTDPPPVDDDPDDPDDPPPPPDDLDFCQLQVQCVVPVDQVSQQVTATPVRHGWKWKQDVPPGIGTHRPSVQVVVVLCPIHIDPPPPNPPRLFFNQLQVQCVVPVDQVSQQVTATPVRHGWKWKQDPPPGIGTGRPSVNVVVVLQVIDIPDPDPDDDDDDDPPDRLDFCQLQVQCVVPVDQVSQQPTATPVRHGWKWWADPNRIGIHRPSNVVVCVVVPIGIDDPPPDDDDDDPDPDLDFCQLQVQCVVPVDQVSQQPTATPVRHGWKWKDDPVPGIGTHRPSVVVVCVVVPIDIDDRPPPPPPPPPD

Organism: Fistulifera solaris (NCBI:txid1519565)